Protein AF-A0A9N9TFY9-F1 (afdb_monomer)

Secondary structure (DSSP, 8-state):
-HHHIIIIIS-TT--EEEEE-SSTT----HHHHHHHHHHHHHHH-S---STHHHHHHHHHHS----TTSS----HHHHHHHHBPPGGGSSS-GGG-SEEEEEEEEETTEEEEEEEEESSTT---PPPB--B-S--TTTS---HHHHHHHHHHHHHHHHHH-SSS-PPPHHHHHHHHHHHHHHHHHHHHHHHHHHT--S-PPPPP----HHHHHHHHHS-GGGTT----TTSTT-------------------------------------------GGG--GGGG-PPPPHHHHHHHHHHHHTT--------------PPPP------------GGGSHHHHHHHHHHHHHHHHHHHHHHHHHHHHHHHHHHH--

pLDDT: mean 71.93, std 19.4, range [27.5, 96.44]

Mean predicted aligned error: 22.95 Å

Organism: Diabrotica balteata (NCBI:txid107213)

Structure (mmCIF, N/CA/C/O backbone):
data_AF-A0A9N9TFY9-F1
#
_entry.id   AF-A0A9N9TFY9-F1
#
loop_
_atom_site.group_PDB
_atom_site.id
_atom_site.type_symbol
_atom_site.label_atom_id
_atom_site.label_alt_id
_atom_site.label_comp_id
_atom_site.label_asym_id
_atom_site.label_entity_id
_atom_site.label_seq_id
_atom_site.pdbx_PDB_ins_code
_atom_site.Cartn_x
_atom_site.Cartn_y
_atom_site.Cartn_z
_atom_site.occupancy
_atom_site.B_iso_or_equiv
_atom_site.auth_seq_id
_atom_site.auth_comp_id
_atom_site.auth_asym_id
_atom_site.auth_atom_id
_atom_site.pdbx_PDB_model_num
ATOM 1 N N . MET A 1 1 ? 3.519 -3.077 -11.231 1.00 63.59 1 MET A N 1
ATOM 2 C CA . MET A 1 1 ? 4.219 -4.055 -12.085 1.00 63.59 1 MET A CA 1
ATOM 3 C C . MET A 1 1 ? 5.205 -4.893 -11.274 1.00 63.59 1 MET A C 1
ATOM 5 O O . MET A 1 1 ? 4.757 -5.884 -10.735 1.00 63.59 1 MET A O 1
ATOM 9 N N . CYS A 1 2 ? 6.475 -4.522 -11.047 1.00 75.06 2 CYS A N 1
ATOM 10 C CA . CYS A 1 2 ? 7.381 -5.407 -10.274 1.00 75.06 2 CYS A CA 1
ATOM 11 C C . CYS A 1 2 ? 6.919 -5.656 -8.828 1.00 75.06 2 CYS A C 1
ATOM 13 O O . CYS A 1 2 ? 7.107 -6.740 -8.293 1.00 75.06 2 CYS A O 1
ATOM 15 N N . GLN A 1 3 ? 6.302 -4.649 -8.205 1.00 73.81 3 GLN A N 1
ATOM 16 C CA . GLN A 1 3 ? 5.752 -4.753 -6.852 1.00 73.81 3 GLN A CA 1
ATOM 17 C C . GLN A 1 3 ? 4.511 -5.642 -6.772 1.00 73.81 3 GLN A C 1
ATOM 19 O O . GLN A 1 3 ? 4.294 -6.191 -5.713 1.00 73.81 3 GLN A O 1
ATOM 24 N N . THR A 1 4 ? 3.700 -5.714 -7.831 1.00 73.25 4 THR A N 1
ATOM 25 C CA . THR A 1 4 ? 2.455 -6.506 -7.882 1.00 73.25 4 THR A CA 1
ATOM 26 C C . THR A 1 4 ? 2.725 -7.939 -8.330 1.00 73.25 4 THR A C 1
ATOM 28 O O . THR A 1 4 ? 2.064 -8.858 -7.881 1.00 73.25 4 THR A O 1
ATOM 31 N N . TRP A 1 5 ? 3.735 -8.123 -9.184 1.00 82.12 5 TRP A N 1
ATOM 32 C CA . TRP A 1 5 ? 4.227 -9.439 -9.576 1.00 82.12 5 TRP A CA 1
ATOM 33 C C . TRP A 1 5 ? 4.959 -10.140 -8.420 1.00 82.12 5 TRP A C 1
ATOM 35 O O . TRP A 1 5 ? 4.656 -11.278 -8.088 1.00 82.12 5 TRP A O 1
ATOM 45 N N . LEU A 1 6 ? 5.878 -9.451 -7.723 1.00 82.38 6 LEU A N 1
ATOM 46 C CA . LEU A 1 6 ? 6.195 -9.819 -6.333 1.00 82.38 6 LEU A CA 1
ATOM 47 C C . LEU A 1 6 ? 4.890 -9.695 -5.524 1.00 82.38 6 LEU A C 1
ATOM 49 O O . LEU A 1 6 ? 4.058 -8.948 -5.940 1.00 82.38 6 LEU A O 1
ATOM 53 N N . ALA A 1 7 ? 4.640 -10.298 -4.380 1.00 76.19 7 ALA A N 1
ATOM 54 C CA . ALA A 1 7 ? 3.268 -10.447 -3.841 1.00 76.19 7 ALA A CA 1
ATOM 55 C C . ALA A 1 7 ? 2.381 -11.443 -4.594 1.00 76.19 7 ALA A C 1
ATOM 57 O O . ALA A 1 7 ? 2.204 -12.510 -4.014 1.00 76.19 7 ALA A O 1
ATOM 58 N N . ASP A 1 8 ? 1.853 -11.153 -5.788 1.00 77.25 8 ASP A N 1
ATOM 59 C CA . ASP A 1 8 ? 0.749 -11.968 -6.332 1.00 77.25 8 ASP A CA 1
ATOM 60 C C . ASP A 1 8 ? 1.240 -13.189 -7.133 1.00 77.25 8 ASP A C 1
ATOM 62 O O . ASP A 1 8 ? 0.848 -14.316 -6.838 1.00 77.25 8 ASP A O 1
ATOM 66 N N . ASP A 1 9 ? 2.153 -12.991 -8.087 1.00 79.88 9 ASP A N 1
ATOM 67 C CA . ASP A 1 9 ? 2.518 -14.030 -9.068 1.00 79.88 9 ASP A CA 1
ATOM 68 C C . ASP A 1 9 ? 3.846 -14.737 -8.761 1.00 79.88 9 ASP A C 1
ATOM 70 O O . ASP A 1 9 ? 4.086 -15.874 -9.169 1.00 79.88 9 ASP A O 1
ATOM 74 N N . ALA A 1 10 ? 4.774 -14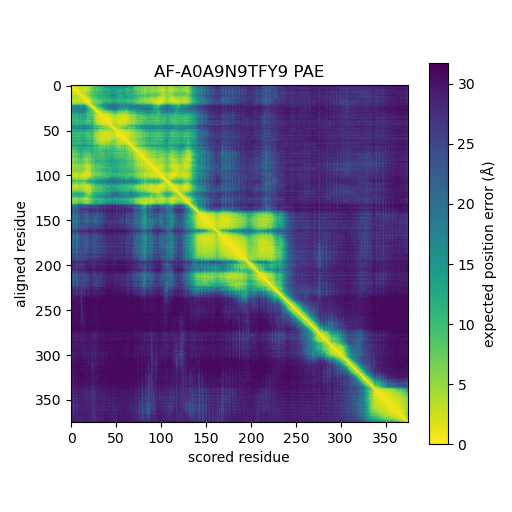.050 -8.094 1.00 84.56 10 ALA A N 1
ATOM 75 C CA . ALA A 1 10 ? 6.131 -14.550 -7.949 1.00 84.56 10 ALA A CA 1
ATOM 76 C C . ALA A 1 10 ? 6.225 -15.612 -6.844 1.00 84.56 10 ALA A C 1
ATOM 78 O O . ALA A 1 10 ? 5.669 -15.409 -5.753 1.00 84.56 10 ALA A O 1
ATOM 79 N N . PRO A 1 11 ? 7.006 -16.685 -7.079 1.00 86.06 11 PRO A N 1
ATOM 80 C CA . PRO A 1 11 ? 7.116 -17.811 -6.165 1.00 86.06 11 PRO A CA 1
ATOM 81 C C . PRO A 1 11 ? 7.659 -17.394 -4.792 1.00 86.06 11 PRO A C 1
ATOM 83 O O . PRO A 1 11 ? 8.387 -16.409 -4.646 1.00 86.06 11 PRO A O 1
ATOM 86 N N . ILE A 1 12 ? 7.281 -18.161 -3.764 1.00 81.88 12 ILE A N 1
ATOM 87 C CA . ILE A 1 12 ? 7.471 -17.828 -2.337 1.00 81.88 12 ILE A CA 1
ATOM 88 C C . ILE A 1 12 ? 8.954 -17.656 -1.962 1.00 81.88 12 ILE A C 1
ATOM 90 O O . ILE A 1 12 ? 9.285 -16.941 -1.018 1.00 81.88 12 ILE A O 1
ATOM 94 N N . ASN A 1 13 ? 9.859 -18.288 -2.706 1.00 87.88 13 ASN A N 1
ATOM 95 C CA . ASN A 1 13 ? 11.304 -18.177 -2.524 1.00 87.88 13 ASN A CA 1
ATOM 96 C C . ASN A 1 13 ? 11.879 -16.824 -2.991 1.00 87.88 13 ASN A C 1
ATOM 98 O O . ASN A 1 13 ? 12.964 -16.440 -2.549 1.00 87.88 13 ASN A O 1
ATOM 102 N N . ILE A 1 14 ? 11.176 -16.075 -3.847 1.00 87.94 14 ILE A N 1
ATOM 103 C CA . ILE A 1 14 ? 11.639 -14.774 -4.336 1.00 87.94 14 ILE A CA 1
ATOM 104 C C . ILE A 1 14 ? 11.197 -13.677 -3.369 1.00 87.94 14 ILE A C 1
ATOM 106 O O . ILE A 1 14 ? 10.064 -13.189 -3.391 1.00 87.94 14 ILE A O 1
ATOM 110 N N . ASN A 1 15 ? 12.152 -13.236 -2.549 1.00 89.06 15 ASN A N 1
ATOM 111 C CA . ASN A 1 15 ? 11.927 -12.196 -1.545 1.00 89.06 15 ASN A CA 1
ATOM 112 C C . ASN A 1 15 ? 12.448 -10.815 -1.951 1.00 89.06 15 ASN A C 1
ATOM 114 O O . ASN A 1 15 ? 12.210 -9.837 -1.244 1.00 89.06 15 ASN A O 1
ATOM 118 N N . LYS A 1 16 ? 13.183 -10.707 -3.062 1.00 90.06 16 LYS A N 1
ATOM 119 C CA . LYS A 1 16 ? 13.889 -9.478 -3.427 1.00 90.06 16 LYS A CA 1
ATOM 120 C C . LYS A 1 16 ? 13.979 -9.306 -4.936 1.00 90.06 16 LYS A C 1
ATOM 122 O O . LYS A 1 16 ? 14.424 -10.208 -5.634 1.00 90.06 16 LYS A O 1
ATOM 127 N N . ILE A 1 17 ? 13.633 -8.114 -5.410 1.00 89.88 17 ILE A N 1
ATOM 128 C CA . ILE A 1 17 ? 13.885 -7.656 -6.780 1.00 89.88 17 ILE A CA 1
ATOM 129 C C . ILE A 1 17 ? 14.803 -6.442 -6.697 1.00 89.88 17 ILE A C 1
ATOM 131 O O . ILE A 1 17 ? 14.554 -5.525 -5.914 1.00 89.88 17 ILE A O 1
ATOM 135 N N . GLN A 1 18 ? 15.860 -6.425 -7.504 1.00 88.94 18 GLN A N 1
ATOM 136 C CA . GLN A 1 18 ? 16.757 -5.280 -7.621 1.00 88.94 18 GLN A CA 1
ATOM 137 C C . GLN A 1 18 ? 16.683 -4.701 -9.026 1.00 88.94 18 GLN A C 1
ATOM 139 O O . GLN A 1 18 ? 16.944 -5.387 -10.008 1.00 88.94 18 GLN A O 1
ATOM 144 N N . LEU A 1 19 ? 16.347 -3.419 -9.097 1.00 86.88 19 LEU A N 1
ATOM 145 C CA . LEU A 1 19 ? 16.391 -2.619 -10.308 1.00 86.88 19 LEU A CA 1
ATOM 146 C C . LEU A 1 19 ? 17.644 -1.752 -10.234 1.00 86.88 19 LEU A C 1
ATOM 148 O O . LEU A 1 19 ? 17.794 -0.936 -9.322 1.00 86.88 19 LEU A O 1
ATOM 152 N N . VAL A 1 20 ? 18.561 -1.970 -11.170 1.00 84.00 20 VAL A N 1
ATOM 153 C CA . VAL A 1 20 ? 19.837 -1.258 -11.254 1.00 84.00 20 VAL A CA 1
ATOM 154 C C . VAL A 1 20 ? 19.835 -0.426 -12.528 1.00 84.00 20 VAL A C 1
ATOM 156 O O . VAL A 1 20 ? 19.731 -0.971 -13.623 1.00 84.00 20 VAL A O 1
ATOM 159 N N . TYR A 1 21 ? 19.962 0.890 -12.386 1.00 77.69 21 TYR A N 1
ATOM 160 C CA . TYR A 1 21 ? 19.956 1.832 -13.503 1.00 77.69 21 TYR A CA 1
ATOM 161 C C . TYR A 1 21 ? 21.380 2.300 -13.782 1.00 77.69 21 TYR A C 1
ATOM 163 O O . TYR A 1 21 ? 21.767 3.323 -13.241 1.00 77.69 21 TYR A O 1
ATOM 171 N N . GLN A 1 22 ? 22.146 1.555 -14.595 1.00 66.25 22 GLN A N 1
ATOM 172 C CA . GLN A 1 22 ? 23.584 1.793 -14.853 1.00 66.25 22 GLN A CA 1
ATOM 173 C C . GLN A 1 22 ? 23.923 3.203 -15.379 1.00 66.25 22 GLN A C 1
ATOM 175 O O . GLN A 1 22 ? 25.027 3.700 -15.153 1.00 66.25 22 GLN A O 1
ATOM 180 N N . VAL A 1 23 ? 22.972 3.858 -16.046 1.00 64.94 23 VAL A N 1
ATOM 181 C CA . VAL A 1 23 ? 23.075 5.250 -16.490 1.00 64.94 23 VAL A CA 1
ATOM 182 C C . VAL A 1 23 ? 21.770 5.950 -16.129 1.00 64.94 23 VAL A C 1
ATOM 184 O O . VAL A 1 23 ? 20.694 5.572 -16.598 1.00 64.94 23 VAL A O 1
ATOM 187 N N . THR A 1 24 ? 21.841 6.976 -15.281 1.00 54.53 24 THR A N 1
ATOM 188 C CA . THR A 1 24 ? 20.677 7.808 -14.968 1.00 54.53 24 THR A CA 1
ATOM 189 C C . THR A 1 24 ? 20.182 8.471 -16.256 1.00 54.53 24 THR A C 1
ATOM 191 O O . THR A 1 24 ? 20.959 9.086 -16.978 1.00 54.53 24 THR A O 1
ATOM 194 N N . ARG A 1 25 ? 18.873 8.354 -16.535 1.00 52.66 25 ARG A N 1
ATOM 195 C CA . ARG A 1 25 ? 18.151 8.831 -17.744 1.00 52.66 25 ARG A CA 1
ATOM 196 C C . ARG A 1 25 ? 18.116 7.911 -18.971 1.00 52.66 25 ARG A C 1
ATOM 198 O O . ARG A 1 25 ? 17.407 8.251 -19.911 1.00 52.66 25 ARG A O 1
ATOM 205 N N . HIS A 1 26 ? 18.744 6.738 -18.943 1.00 55.72 26 HIS A N 1
ATOM 206 C CA . HIS A 1 26 ? 18.472 5.688 -19.930 1.00 55.72 26 HIS A CA 1
ATOM 207 C C . HIS A 1 26 ? 17.779 4.510 -19.244 1.00 55.72 26 HIS A C 1
ATOM 209 O O . HIS A 1 26 ? 18.388 3.760 -18.482 1.00 55.72 26 HIS A O 1
ATOM 215 N N . SER A 1 27 ? 16.476 4.354 -19.481 1.00 55.75 27 SER A N 1
ATOM 216 C CA . SER A 1 27 ? 15.773 3.130 -19.110 1.00 55.75 27 SER A CA 1
ATOM 217 C C . SER A 1 27 ? 16.260 2.017 -20.032 1.00 55.75 27 SER A C 1
ATOM 219 O O . SER A 1 27 ? 15.834 1.940 -21.173 1.00 55.75 27 SER A O 1
ATOM 221 N N . PHE A 1 28 ? 17.185 1.180 -19.568 1.00 59.16 28 PHE A N 1
ATOM 222 C CA . PHE A 1 28 ? 17.523 -0.059 -20.262 1.00 59.16 28 PHE A CA 1
ATOM 223 C C . PHE A 1 28 ? 16.532 -1.132 -19.803 1.00 59.16 28 PHE A C 1
ATOM 225 O O . PHE A 1 28 ? 16.834 -1.933 -18.917 1.00 59.16 28 PHE A O 1
ATOM 232 N N . LEU A 1 29 ? 15.297 -1.085 -20.312 1.00 65.94 29 LEU A N 1
ATOM 233 C CA . LEU A 1 29 ? 14.336 -2.148 -20.041 1.00 65.94 29 LEU A CA 1
ATOM 234 C C . LEU A 1 29 ? 14.643 -3.317 -20.986 1.00 65.94 29 LEU A C 1
ATOM 236 O O . LEU A 1 29 ? 14.753 -3.106 -22.190 1.00 65.94 29 LEU A O 1
ATOM 240 N N . PRO A 1 30 ? 14.754 -4.565 -20.493 1.00 66.56 30 PRO A N 1
ATOM 241 C CA . PRO A 1 30 ? 14.964 -5.727 -21.360 1.00 66.56 30 PRO A CA 1
ATOM 242 C C . PRO A 1 30 ? 13.915 -5.857 -22.477 1.00 66.56 30 PRO A C 1
ATOM 244 O O . PRO A 1 30 ? 14.234 -6.346 -23.559 1.00 66.56 30 PRO A O 1
ATOM 247 N N . ALA A 1 31 ? 12.694 -5.363 -22.239 1.00 69.88 31 ALA A N 1
ATOM 248 C CA . ALA A 1 31 ? 11.627 -5.288 -23.234 1.00 69.88 31 ALA A CA 1
ATOM 249 C C . ALA A 1 31 ? 12.011 -4.444 -24.466 1.00 69.88 31 ALA A C 1
ATOM 251 O O . ALA A 1 31 ? 11.652 -4.806 -25.583 1.00 69.88 31 ALA A O 1
ATOM 252 N N . ASP A 1 32 ? 12.816 -3.390 -24.299 1.00 77.62 32 ASP A N 1
ATOM 253 C CA . ASP A 1 32 ? 13.248 -2.512 -25.396 1.00 77.62 32 ASP A CA 1
ATOM 254 C C . ASP A 1 32 ? 14.101 -3.268 -26.420 1.00 77.62 32 ASP A C 1
ATOM 256 O O . ASP A 1 32 ? 14.052 -2.988 -27.617 1.00 77.62 32 ASP A O 1
ATOM 260 N N . ARG A 1 33 ? 14.843 -4.293 -25.977 1.00 81.00 33 ARG A N 1
ATOM 261 C CA . ARG A 1 33 ? 15.607 -5.162 -26.881 1.00 81.00 33 ARG A CA 1
ATOM 262 C C . ARG A 1 33 ? 14.683 -6.002 -27.759 1.00 81.00 33 ARG A C 1
ATOM 264 O O . ARG A 1 33 ? 14.964 -6.159 -28.942 1.00 81.00 33 ARG A O 1
ATOM 271 N N . VAL A 1 34 ? 13.595 -6.522 -27.195 1.00 85.44 34 VAL A N 1
ATOM 272 C CA . VAL A 1 34 ? 12.599 -7.299 -27.944 1.00 85.44 34 VAL A CA 1
ATOM 273 C C . VAL A 1 34 ? 11.898 -6.406 -28.966 1.00 85.44 34 VAL A C 1
ATOM 275 O O . VAL A 1 34 ? 11.806 -6.784 -30.131 1.00 85.44 34 VAL A O 1
ATOM 278 N N . PHE A 1 35 ? 11.521 -5.183 -28.580 1.00 85.81 35 PHE A N 1
ATOM 279 C CA . PHE A 1 35 ? 10.979 -4.196 -29.517 1.00 85.81 35 PHE A CA 1
ATOM 280 C C . PHE A 1 35 ? 11.957 -3.862 -30.643 1.00 85.81 35 PHE A C 1
ATOM 282 O O . PHE A 1 35 ? 11.553 -3.845 -31.800 1.00 85.81 35 PHE A O 1
ATOM 289 N N . GLY A 1 36 ? 13.245 -3.678 -30.342 1.00 88.50 36 GLY A N 1
ATOM 290 C CA . GLY A 1 36 ? 14.259 -3.431 -31.369 1.00 88.50 36 GLY A CA 1
ATOM 291 C C . GLY A 1 36 ? 14.444 -4.604 -32.341 1.00 88.50 36 GLY A C 1
ATOM 292 O O . GLY A 1 36 ? 14.665 -4.392 -33.534 1.00 88.50 36 GLY A O 1
ATOM 293 N N . ILE A 1 37 ? 14.328 -5.849 -31.863 1.00 90.00 37 ILE A N 1
ATOM 294 C CA . ILE A 1 37 ? 14.370 -7.047 -32.720 1.00 90.00 37 ILE A CA 1
ATOM 295 C C . ILE A 1 37 ? 13.141 -7.091 -33.631 1.00 90.00 37 ILE A C 1
ATOM 297 O O . ILE A 1 37 ? 13.290 -7.260 -34.841 1.00 90.00 37 ILE A O 1
ATOM 301 N N . ILE A 1 38 ? 11.952 -6.874 -33.068 1.00 91.88 38 ILE A N 1
ATOM 302 C CA . ILE A 1 38 ? 10.691 -6.821 -33.813 1.00 91.88 38 ILE A CA 1
ATOM 303 C C . ILE A 1 38 ? 10.729 -5.700 -34.857 1.00 91.88 38 ILE A C 1
ATOM 305 O O . ILE A 1 38 ? 10.407 -5.928 -36.017 1.00 91.88 38 ILE A O 1
ATOM 309 N N . GLU A 1 39 ? 11.186 -4.502 -34.492 1.00 91.69 39 GLU A N 1
ATOM 310 C CA . GLU A 1 39 ? 11.325 -3.367 -35.408 1.00 91.69 39 GLU A CA 1
ATOM 311 C C . GLU A 1 39 ? 12.279 -3.699 -36.562 1.00 91.69 39 GLU A C 1
ATOM 313 O O . GLU A 1 39 ? 11.992 -3.405 -37.724 1.00 91.69 39 GLU A O 1
ATOM 318 N N . LYS A 1 40 ? 13.397 -4.371 -36.267 1.00 91.75 40 LYS A N 1
ATOM 319 C CA . LYS A 1 40 ? 14.338 -4.840 -37.288 1.00 91.75 40 LYS A CA 1
ATOM 320 C C . LYS A 1 40 ? 13.712 -5.902 -38.198 1.00 91.75 40 LYS A C 1
ATOM 322 O O . LYS A 1 40 ? 13.984 -5.885 -39.396 1.00 91.75 40 LYS A O 1
ATOM 327 N N . ALA A 1 41 ? 12.890 -6.802 -37.658 1.00 90.12 41 ALA A N 1
ATOM 328 C CA . ALA A 1 41 ? 12.155 -7.800 -38.433 1.00 90.12 41 ALA A CA 1
ATOM 329 C C . ALA A 1 41 ? 11.104 -7.145 -39.345 1.00 90.12 41 ALA A C 1
ATOM 331 O O . ALA A 1 41 ? 11.031 -7.474 -40.527 1.00 90.12 41 ALA A O 1
ATOM 332 N N . ILE A 1 42 ? 10.373 -6.148 -38.838 1.00 90.81 42 ILE A N 1
ATOM 333 C CA . ILE A 1 42 ? 9.401 -5.367 -39.611 1.00 90.81 42 ILE A CA 1
ATOM 334 C C . ILE A 1 42 ? 10.098 -4.598 -40.733 1.00 90.81 42 ILE A C 1
ATOM 336 O O . ILE A 1 42 ? 9.669 -4.688 -41.874 1.00 90.81 42 ILE A O 1
ATOM 340 N N . ARG A 1 43 ? 11.213 -3.907 -40.456 1.00 90.19 43 ARG A N 1
ATOM 341 C CA . ARG A 1 43 ? 11.964 -3.149 -41.477 1.00 90.19 43 ARG A CA 1
ATOM 342 C C . ARG A 1 43 ? 12.522 -4.012 -42.609 1.00 90.19 43 ARG A C 1
ATOM 344 O O . ARG A 1 43 ? 12.797 -3.487 -43.682 1.00 90.19 43 ARG A O 1
ATOM 351 N N . ARG A 1 44 ? 12.734 -5.312 -42.375 1.00 91.44 44 ARG A N 1
ATOM 352 C CA . ARG A 1 44 ? 13.162 -6.257 -43.421 1.00 91.44 44 ARG A CA 1
ATOM 353 C C . ARG A 1 44 ? 12.023 -6.635 -44.364 1.00 91.44 44 ARG A C 1
ATOM 355 O O . ARG A 1 44 ? 12.300 -6.991 -45.505 1.00 91.44 44 ARG A O 1
ATOM 362 N N . LYS A 1 45 ? 10.768 -6.568 -43.911 1.00 86.62 45 LYS A N 1
ATOM 363 C CA . LYS A 1 45 ? 9.603 -6.765 -44.774 1.00 86.62 45 LYS A CA 1
ATOM 364 C C . LYS A 1 45 ? 9.334 -5.466 -45.535 1.00 86.62 45 LYS A C 1
ATOM 366 O O . LYS A 1 45 ? 9.123 -4.418 -44.936 1.00 86.62 45 LYS A O 1
ATOM 371 N N . THR A 1 46 ? 9.367 -5.528 -46.862 1.00 84.50 46 THR A N 1
ATOM 372 C CA . THR A 1 46 ? 9.184 -4.349 -47.728 1.00 84.50 46 THR A CA 1
ATOM 373 C C . THR A 1 46 ? 7.729 -3.894 -47.797 1.00 84.50 46 THR A C 1
ATOM 375 O O . THR A 1 46 ? 7.463 -2.709 -47.967 1.00 84.50 46 THR A O 1
ATOM 378 N N . THR A 1 47 ? 6.787 -4.824 -47.654 1.00 87.69 47 THR A N 1
ATOM 379 C CA . THR A 1 47 ? 5.344 -4.566 -47.643 1.00 87.69 47 THR A CA 1
ATOM 380 C C . THR A 1 47 ? 4.669 -5.516 -46.665 1.00 87.69 47 THR A C 1
ATOM 382 O O . THR A 1 47 ? 5.044 -6.682 -46.574 1.00 87.69 47 THR A O 1
ATOM 385 N N . ILE A 1 48 ? 3.697 -4.991 -45.921 1.00 84.19 48 ILE A N 1
ATOM 386 C CA . ILE A 1 48 ? 2.797 -5.762 -45.062 1.00 84.19 48 ILE A CA 1
ATOM 387 C C . ILE A 1 48 ? 1.392 -5.482 -45.580 1.00 84.19 48 ILE A C 1
ATOM 389 O O . ILE A 1 48 ? 0.967 -4.326 -45.595 1.00 84.19 48 ILE A O 1
ATOM 393 N N . ILE A 1 49 ? 0.709 -6.517 -46.070 1.00 80.44 49 ILE A N 1
ATOM 394 C CA . ILE A 1 49 ? -0.584 -6.373 -46.753 1.00 80.44 49 ILE A CA 1
ATOM 395 C C . ILE A 1 49 ? -1.721 -6.625 -45.762 1.00 80.44 49 ILE A C 1
ATOM 397 O O . ILE A 1 49 ? -2.745 -5.944 -45.810 1.00 80.44 49 ILE A O 1
ATOM 401 N N . GLN A 1 50 ? -1.537 -7.576 -44.841 1.00 89.25 50 GLN A N 1
ATOM 402 C CA . GLN A 1 50 ? -2.560 -7.952 -43.869 1.00 89.25 50 GLN A CA 1
ATOM 403 C C . GLN A 1 50 ? -2.140 -7.654 -42.422 1.00 89.25 50 GLN A C 1
ATOM 405 O O . GLN A 1 50 ? -1.008 -7.945 -42.035 1.00 89.25 50 GLN A O 1
ATOM 410 N N . PRO A 1 51 ? -3.066 -7.179 -41.560 1.00 87.00 51 PRO A N 1
ATOM 411 C CA . PRO A 1 51 ? -2.798 -6.992 -40.132 1.00 87.00 51 PRO A CA 1
ATOM 412 C C . PRO A 1 51 ? -2.345 -8.271 -39.415 1.00 87.00 51 PRO A C 1
ATOM 414 O O . PRO A 1 51 ? -1.636 -8.199 -38.414 1.00 87.00 51 PRO A O 1
ATOM 417 N N . GLN A 1 52 ? -2.733 -9.441 -39.934 1.00 88.94 52 GLN A N 1
ATOM 418 C CA . GLN A 1 52 ? -2.367 -10.736 -39.367 1.00 88.94 52 GLN A CA 1
ATOM 419 C C . GLN A 1 52 ? -0.855 -10.985 -39.405 1.00 88.94 52 GLN A C 1
ATOM 421 O O . GLN A 1 52 ? -0.303 -11.510 -38.442 1.00 88.94 52 GLN A O 1
ATOM 426 N N . GLU A 1 53 ? -0.168 -10.477 -40.428 1.00 89.38 53 GLU A N 1
ATOM 427 C CA . GLU A 1 53 ? 1.283 -10.612 -40.552 1.00 89.38 53 GLU A CA 1
ATOM 428 C C . GLU A 1 53 ? 2.036 -9.933 -39.399 1.00 89.38 53 GLU A C 1
ATOM 430 O O . GLU A 1 53 ? 3.131 -10.370 -39.051 1.00 89.38 53 GLU A O 1
ATOM 435 N N . TYR A 1 54 ? 1.472 -8.883 -38.787 1.00 89.81 54 TYR A N 1
ATOM 436 C CA . TYR A 1 54 ? 2.053 -8.277 -37.587 1.00 89.81 54 TYR A CA 1
ATOM 437 C C . TYR A 1 54 ? 1.951 -9.211 -36.387 1.00 89.81 54 TYR A C 1
ATOM 439 O O . TYR A 1 54 ? 2.926 -9.362 -35.656 1.00 89.81 54 TYR A O 1
ATOM 447 N N . PHE A 1 55 ? 0.798 -9.857 -36.193 1.00 89.81 55 PHE A N 1
ATOM 448 C CA . PHE A 1 55 ? 0.628 -10.822 -35.109 1.00 89.81 55 PHE A CA 1
ATOM 449 C C . PHE A 1 55 ? 1.569 -12.011 -35.271 1.00 89.81 55 PHE A C 1
ATOM 451 O O . PHE A 1 55 ? 2.152 -12.442 -34.281 1.00 89.81 55 PHE A O 1
ATOM 458 N N . ASP A 1 56 ? 1.773 -12.478 -36.501 1.00 89.88 56 ASP A N 1
ATOM 459 C CA . ASP A 1 56 ? 2.679 -13.588 -36.783 1.00 89.88 56 ASP A CA 1
ATOM 460 C C . ASP A 1 56 ? 4.131 -13.201 -36.445 1.00 89.88 56 ASP A C 1
ATOM 462 O O . ASP A 1 56 ? 4.804 -13.926 -35.713 1.00 89.88 56 ASP A O 1
ATOM 466 N N . ILE A 1 57 ? 4.582 -12.005 -36.853 1.00 89.75 57 ILE A N 1
ATOM 467 C CA . ILE A 1 57 ? 5.907 -11.472 -36.472 1.00 89.75 57 ILE A CA 1
ATOM 468 C C . ILE A 1 57 ? 6.025 -11.331 -34.951 1.00 89.75 57 ILE A C 1
ATOM 470 O O . ILE A 1 57 ? 7.041 -11.698 -34.371 1.00 89.75 57 ILE A O 1
ATOM 474 N N . PHE A 1 58 ? 5.009 -10.790 -34.276 1.00 91.25 58 PHE A N 1
ATOM 475 C CA . PHE A 1 58 ? 5.054 -10.616 -32.823 1.00 91.25 58 PHE A CA 1
ATOM 476 C C . PHE A 1 58 ? 5.074 -11.956 -32.083 1.00 91.25 58 PHE A C 1
ATOM 478 O O . PHE A 1 58 ? 5.766 -12.065 -31.070 1.00 91.25 58 PHE A O 1
ATOM 485 N N . SER A 1 59 ? 4.366 -12.965 -32.598 1.00 91.19 59 SER A N 1
ATOM 486 C CA . SER A 1 59 ? 4.301 -14.310 -32.017 1.00 91.19 59 SER A CA 1
ATOM 487 C C . SER A 1 59 ? 5.632 -15.063 -32.080 1.00 91.19 59 SER A C 1
ATOM 489 O O . SER A 1 59 ? 5.911 -15.883 -31.211 1.00 91.19 59 SER A O 1
ATOM 491 N N . GLU A 1 60 ? 6.488 -14.736 -33.054 1.00 90.88 60 GLU A N 1
ATOM 492 C CA . GLU A 1 60 ? 7.829 -15.318 -33.193 1.00 90.88 60 GLU A CA 1
ATOM 493 C C . GLU A 1 60 ? 8.750 -14.934 -32.022 1.00 90.88 60 GLU A C 1
ATOM 495 O O . GLU A 1 60 ? 9.578 -15.730 -31.583 1.00 90.88 60 GLU A O 1
ATOM 500 N N . TYR A 1 61 ? 8.591 -13.718 -31.489 1.00 88.75 61 TYR A N 1
ATOM 501 C CA . TYR A 1 61 ? 9.473 -13.168 -30.453 1.00 88.75 61 TYR A CA 1
ATOM 502 C C . TYR A 1 61 ? 8.807 -13.049 -29.076 1.00 88.75 61 TYR A C 1
ATOM 504 O O . TYR A 1 61 ? 9.509 -12.910 -28.073 1.00 88.75 61 TYR A O 1
ATOM 512 N N . THR A 1 62 ? 7.472 -13.061 -29.003 1.00 87.94 62 THR A N 1
ATOM 513 C CA . THR A 1 62 ? 6.713 -12.805 -27.770 1.00 87.94 62 THR A CA 1
ATOM 514 C C . THR A 1 62 ? 5.400 -13.573 -27.709 1.00 87.94 62 THR A C 1
ATOM 516 O O . THR A 1 62 ? 4.804 -13.914 -28.725 1.00 87.94 62 THR A O 1
ATOM 519 N N . THR A 1 63 ? 4.885 -13.776 -26.498 1.00 88.44 63 THR A N 1
ATOM 520 C CA . THR A 1 63 ? 3.489 -14.177 -26.299 1.00 88.44 63 THR A CA 1
ATOM 521 C C . THR A 1 63 ? 2.553 -13.022 -26.664 1.00 88.44 63 THR A C 1
ATOM 523 O O . THR A 1 63 ? 2.590 -11.963 -26.035 1.00 88.44 63 THR A O 1
ATOM 526 N N . VAL A 1 64 ? 1.698 -13.235 -27.664 1.00 86.62 64 VAL A N 1
ATOM 527 C CA . VAL A 1 64 ? 0.712 -12.253 -28.135 1.00 86.62 64 VAL A CA 1
ATOM 528 C C . VAL A 1 64 ? -0.651 -12.574 -27.532 1.00 86.62 64 VAL A C 1
ATOM 530 O O . VAL A 1 64 ? -1.131 -13.694 -27.661 1.00 86.62 64 VAL A O 1
ATOM 533 N N . ILE A 1 65 ? -1.285 -11.580 -26.910 1.00 85.88 65 ILE A N 1
ATOM 534 C CA . ILE A 1 65 ? -2.649 -11.670 -26.368 1.00 85.88 65 ILE A CA 1
ATOM 535 C C . ILE A 1 65 ? -3.517 -10.676 -27.139 1.00 85.88 65 ILE A C 1
ATOM 537 O O . ILE A 1 65 ? -3.133 -9.510 -27.283 1.00 85.88 65 ILE A O 1
ATOM 541 N N . LYS A 1 66 ? -4.666 -11.118 -27.663 1.00 84.75 66 LYS A N 1
ATOM 542 C CA . LYS A 1 66 ? -5.527 -10.278 -28.507 1.00 84.75 66 LYS A CA 1
ATOM 543 C C . LYS A 1 66 ? -6.620 -9.618 -27.671 1.00 84.75 66 LYS A C 1
ATOM 545 O O . LYS A 1 66 ? -7.181 -10.205 -26.755 1.00 84.75 66 LYS A O 1
ATOM 550 N N . TYR A 1 67 ? -6.963 -8.376 -27.994 1.00 81.88 67 TYR A N 1
ATOM 551 C CA . TYR A 1 67 ? -8.191 -7.775 -27.473 1.00 81.88 67 TYR A CA 1
ATOM 552 C C . TYR A 1 67 ? -9.397 -8.435 -28.177 1.00 81.88 67 TYR A C 1
ATOM 554 O O . TYR A 1 67 ? -9.329 -8.588 -29.399 1.00 81.88 67 TYR A O 1
ATOM 562 N N . PRO A 1 68 ? -10.480 -8.832 -27.474 1.00 83.69 68 PRO A N 1
ATOM 563 C CA . PRO A 1 68 ? -10.883 -8.439 -26.118 1.00 83.69 68 PRO A CA 1
ATOM 564 C C . PRO A 1 68 ? -10.572 -9.447 -24.996 1.00 83.69 68 PRO A C 1
ATOM 566 O O . PRO A 1 68 ? -11.175 -9.359 -23.930 1.00 83.69 68 PRO A O 1
ATOM 569 N N . GLU A 1 69 ? -9.648 -10.392 -25.190 1.00 85.44 69 GLU A N 1
ATOM 570 C CA . GLU A 1 69 ? -9.378 -11.480 -24.227 1.00 85.44 69 GLU A CA 1
ATOM 571 C C . GLU A 1 69 ? -8.908 -10.975 -22.853 1.00 85.44 69 GLU A C 1
ATOM 573 O O . GLU A 1 69 ? -9.033 -11.674 -21.849 1.00 85.44 69 GLU A O 1
ATOM 578 N N . PHE A 1 70 ? -8.395 -9.743 -22.789 1.00 80.38 70 PHE A N 1
ATOM 579 C CA . PHE A 1 70 ? -7.955 -9.104 -21.558 1.00 80.38 70 PHE A CA 1
ATOM 580 C C . PHE A 1 70 ? -8.656 -7.768 -21.317 1.00 80.38 70 PHE A C 1
ATOM 582 O O . PHE A 1 70 ? -8.970 -6.994 -22.226 1.00 80.38 70 PHE A O 1
ATOM 589 N N . LYS A 1 71 ? -8.859 -7.467 -20.034 1.00 80.81 71 LYS A N 1
ATOM 590 C CA . LYS A 1 71 ? -9.447 -6.209 -19.588 1.00 80.81 71 LYS A CA 1
ATOM 591 C C . LYS A 1 71 ? -8.414 -5.086 -19.680 1.00 80.81 71 LYS A C 1
ATOM 593 O O . LYS A 1 71 ? -7.414 -5.096 -18.966 1.00 80.81 71 LYS A O 1
ATOM 598 N N . VAL A 1 72 ? -8.679 -4.089 -20.522 1.00 81.44 72 VAL A N 1
ATOM 599 C CA . VAL A 1 72 ? -7.876 -2.860 -20.576 1.00 81.44 72 VAL A CA 1
ATOM 600 C C . VAL A 1 72 ? -8.220 -1.999 -19.358 1.00 81.44 72 VAL A C 1
ATOM 602 O O . VAL A 1 72 ? -9.349 -1.531 -19.223 1.00 81.44 72 VAL A O 1
ATOM 605 N N . MET A 1 73 ? -7.254 -1.809 -18.459 1.00 79.00 73 MET A N 1
ATOM 606 C CA . MET A 1 73 ? -7.380 -0.950 -17.275 1.00 79.00 73 MET A CA 1
ATOM 607 C C . MET A 1 73 ? -6.516 0.307 -17.445 1.00 79.00 73 MET A C 1
ATOM 609 O O . MET A 1 73 ? -5.418 0.245 -18.003 1.00 79.00 73 MET A O 1
ATOM 613 N N . ASP A 1 74 ? -6.976 1.456 -16.936 1.00 84.06 74 ASP A N 1
ATOM 614 C CA . ASP A 1 74 ? -6.145 2.663 -16.884 1.00 84.06 74 ASP A CA 1
ATOM 615 C C . ASP A 1 74 ? -5.195 2.602 -15.683 1.00 84.06 74 ASP A C 1
ATOM 617 O O . ASP A 1 74 ? -5.542 2.961 -14.552 1.00 84.06 74 ASP A O 1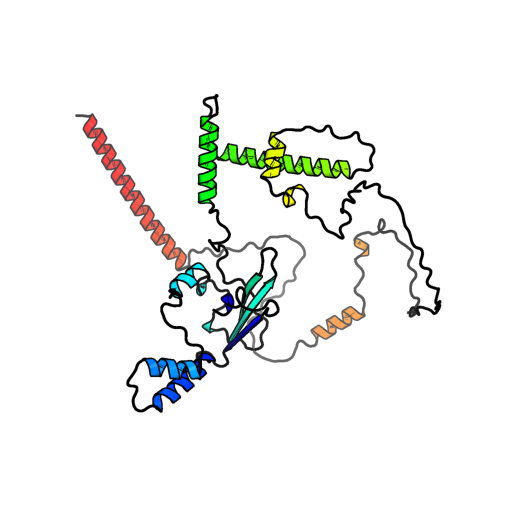
ATOM 621 N N . TRP A 1 75 ? -3.951 2.212 -15.955 1.00 78.19 75 TRP A N 1
ATOM 622 C CA . TRP A 1 75 ? -2.884 2.122 -14.960 1.00 78.19 75 TRP A CA 1
ATOM 623 C C . TRP A 1 75 ? -2.660 3.425 -14.172 1.00 78.19 75 TRP A C 1
ATOM 625 O O . TRP A 1 75 ? -2.159 3.382 -13.043 1.00 78.19 75 TRP A O 1
ATOM 635 N N . LYS A 1 76 ? -2.993 4.605 -14.728 1.00 80.62 76 LYS A N 1
ATOM 636 C CA . LYS A 1 76 ? -2.852 5.879 -14.005 1.00 80.62 76 LYS A CA 1
ATOM 637 C C . LYS A 1 76 ? -3.864 5.995 -12.877 1.00 80.62 76 LYS A C 1
ATOM 639 O O . LYS A 1 76 ? -3.516 6.560 -11.844 1.00 80.62 76 LYS A O 1
ATOM 644 N N . THR A 1 77 ? -5.073 5.481 -13.065 1.00 82.62 77 THR A N 1
ATOM 645 C CA . THR A 1 77 ? -6.120 5.508 -12.038 1.00 82.62 77 THR A CA 1
ATOM 646 C C . THR A 1 77 ? -5.858 4.454 -10.968 1.00 82.62 77 THR A C 1
ATOM 648 O O . THR A 1 77 ? -5.809 4.781 -9.783 1.00 82.62 77 THR A O 1
ATOM 651 N N . GLU A 1 78 ? -5.538 3.224 -11.373 1.00 78.94 78 GLU A N 1
ATOM 652 C CA . GLU A 1 78 ? -5.271 2.122 -10.445 1.00 78.94 78 GLU A CA 1
ATOM 653 C C . GLU A 1 78 ? -4.064 2.385 -9.542 1.00 78.94 78 GLU A C 1
ATOM 655 O O . GLU A 1 78 ? -4.111 2.151 -8.331 1.00 78.94 78 GLU A O 1
ATOM 660 N N . LYS A 1 79 ? -2.970 2.933 -10.095 1.00 79.94 79 LYS A N 1
ATOM 661 C CA . LYS A 1 79 ? -1.780 3.225 -9.282 1.00 79.94 79 LYS A CA 1
ATOM 662 C C . LYS A 1 79 ? -2.080 4.243 -8.185 1.00 79.94 79 LYS A C 1
ATOM 664 O O . LYS A 1 79 ? -1.442 4.193 -7.140 1.00 79.94 79 LYS A O 1
ATOM 669 N N . ILE A 1 80 ? -3.002 5.181 -8.426 1.00 80.62 80 ILE A N 1
ATOM 670 C CA . ILE A 1 80 ? -3.371 6.201 -7.441 1.00 80.62 80 ILE A CA 1
ATOM 671 C C . ILE A 1 80 ? -4.133 5.547 -6.292 1.00 80.62 80 ILE A C 1
ATOM 673 O O . ILE A 1 80 ? -3.984 5.983 -5.153 1.00 80.62 80 ILE A O 1
ATOM 677 N N . GLU A 1 81 ? -4.915 4.500 -6.544 1.00 76.81 81 GLU A N 1
ATOM 678 C CA . GLU A 1 81 ? -5.607 3.756 -5.492 1.00 76.81 81 GLU A CA 1
ATOM 679 C C . GLU A 1 81 ? -4.618 2.987 -4.601 1.00 76.81 81 GLU A C 1
ATOM 681 O O . GLU A 1 81 ? -4.725 3.035 -3.376 1.00 76.81 81 GLU A O 1
ATOM 686 N N . ILE A 1 82 ? -3.612 2.349 -5.204 1.00 79.19 82 ILE A N 1
ATOM 687 C CA . ILE A 1 82 ? -2.723 1.401 -4.515 1.00 79.19 82 ILE A CA 1
ATOM 688 C C . ILE A 1 82 ? -1.485 2.085 -3.905 1.00 79.19 82 ILE A C 1
ATOM 690 O O . ILE A 1 82 ? -1.097 1.805 -2.764 1.00 79.19 82 ILE A O 1
ATOM 694 N N . LEU A 1 83 ? -0.832 2.979 -4.652 1.00 81.00 83 LEU A N 1
ATOM 695 C CA . LEU A 1 83 ? 0.469 3.555 -4.303 1.00 81.00 83 LEU A CA 1
ATOM 696 C C . LEU A 1 83 ? 0.343 4.959 -3.713 1.00 81.00 83 LEU A C 1
ATOM 698 O O . LEU A 1 83 ? -0.511 5.767 -4.082 1.00 81.00 83 LEU A O 1
ATOM 702 N N . LYS A 1 84 ? 1.262 5.288 -2.804 1.00 85.69 84 LYS A N 1
ATOM 703 C CA . LYS A 1 84 ? 1.485 6.669 -2.371 1.00 85.69 84 LYS A CA 1
ATOM 704 C C . LYS A 1 84 ? 2.024 7.494 -3.541 1.00 85.69 84 LYS A C 1
ATOM 706 O O . LYS A 1 84 ? 2.817 7.002 -4.347 1.00 85.69 84 LYS A O 1
ATOM 711 N N . GLY A 1 85 ? 1.640 8.769 -3.604 1.00 84.44 85 GLY A N 1
ATOM 712 C CA . GLY A 1 85 ? 2.193 9.704 -4.587 1.00 84.44 85 GLY A CA 1
ATOM 713 C C . GLY A 1 85 ? 3.710 9.840 -4.437 1.00 84.44 85 GLY A C 1
ATOM 714 O O . GLY A 1 85 ? 4.217 9.768 -3.319 1.00 84.44 85 GLY A O 1
ATOM 715 N N . LEU A 1 86 ? 4.428 10.059 -5.545 1.00 84.38 86 LEU A N 1
ATOM 716 C CA . LEU A 1 86 ? 5.898 10.116 -5.567 1.00 84.38 86 LEU A CA 1
ATOM 717 C C . LEU A 1 86 ? 6.516 11.054 -4.507 1.00 84.38 86 LEU A C 1
ATOM 719 O O . LEU A 1 86 ? 7.495 10.645 -3.890 1.00 84.38 86 LEU A O 1
ATOM 723 N N . PRO A 1 87 ? 5.967 12.256 -4.219 1.00 85.19 87 PRO A N 1
ATOM 724 C CA . PRO A 1 87 ? 6.528 13.135 -3.186 1.00 85.19 87 PRO A CA 1
ATOM 725 C C . PRO A 1 87 ? 6.475 12.555 -1.767 1.00 85.19 87 PRO A C 1
ATOM 727 O O . PRO A 1 87 ? 7.238 12.969 -0.905 1.00 85.19 87 PRO A O 1
ATOM 730 N N . SER A 1 88 ? 5.574 11.601 -1.515 1.00 85.81 88 SER A N 1
ATOM 731 C CA . SER A 1 88 ? 5.435 10.928 -0.220 1.00 85.81 88 SER A CA 1
ATOM 732 C C . SER A 1 88 ? 6.419 9.766 -0.048 1.00 85.81 88 SER A C 1
ATOM 734 O O . SER A 1 88 ? 6.421 9.118 1.003 1.00 85.81 88 SER A O 1
ATOM 736 N N . TRP A 1 89 ? 7.208 9.439 -1.072 1.00 88.69 89 TRP A N 1
ATOM 737 C CA . TRP A 1 89 ? 8.222 8.404 -0.954 1.00 88.69 89 TRP A CA 1
ATOM 738 C C . TRP A 1 89 ? 9.400 8.951 -0.150 1.00 88.69 89 TRP A C 1
ATOM 740 O O . TRP A 1 89 ? 9.758 10.120 -0.236 1.00 88.69 89 TRP A O 1
ATOM 750 N N . HIS A 1 90 ? 10.026 8.078 0.630 1.00 88.56 90 HIS A N 1
ATOM 751 C CA . HIS A 1 90 ? 11.179 8.411 1.469 1.00 88.56 90 HIS A CA 1
ATOM 752 C C . HIS A 1 90 ? 12.478 8.598 0.668 1.00 88.56 90 HIS A C 1
ATOM 754 O O . HIS A 1 90 ? 13.521 8.887 1.244 1.00 88.56 90 HIS A O 1
ATOM 760 N N . PHE A 1 91 ? 12.422 8.431 -0.655 1.00 90.00 91 PHE A N 1
ATOM 761 C CA . PHE A 1 91 ? 13.523 8.679 -1.573 1.00 90.00 91 PHE A CA 1
ATOM 762 C C . PHE A 1 91 ? 13.001 9.247 -2.895 1.00 90.00 91 PHE A C 1
ATOM 764 O O . PHE A 1 91 ? 11.841 9.059 -3.266 1.00 90.00 91 PHE A O 1
ATOM 771 N N . GLN A 1 92 ? 13.885 9.919 -3.630 1.00 88.62 92 GLN A N 1
ATOM 772 C CA . GLN A 1 92 ? 13.593 10.449 -4.959 1.00 88.62 92 GLN A CA 1
ATOM 773 C C . GLN A 1 92 ? 14.054 9.456 -6.025 1.00 88.62 92 GLN A C 1
ATOM 775 O O . GLN A 1 92 ? 15.253 9.236 -6.174 1.00 88.62 92 GLN A O 1
ATOM 780 N N . ILE A 1 93 ? 13.113 8.913 -6.805 1.00 86.44 93 ILE A N 1
ATOM 781 C CA . ILE A 1 93 ? 13.394 7.938 -7.877 1.00 86.44 93 ILE A CA 1
ATOM 782 C C . ILE A 1 93 ? 14.451 8.471 -8.856 1.00 86.44 93 ILE A C 1
ATOM 784 O O . ILE A 1 93 ? 15.349 7.737 -9.245 1.00 86.44 93 ILE A O 1
ATOM 788 N N . SER A 1 94 ? 14.397 9.762 -9.202 1.00 84.75 94 SER A N 1
ATOM 789 C CA . SER A 1 94 ? 15.338 10.399 -10.135 1.00 84.75 94 SER A CA 1
ATOM 790 C C . SER A 1 94 ? 16.790 10.435 -9.650 1.00 84.75 94 SER A C 1
ATOM 792 O O . SER A 1 94 ? 17.695 10.573 -10.469 1.00 84.75 94 SER A O 1
ATOM 794 N N . LYS A 1 95 ? 17.017 10.329 -8.337 1.00 86.19 95 LYS A N 1
ATOM 795 C CA . LYS A 1 95 ? 18.353 10.303 -7.725 1.00 86.19 95 LYS A CA 1
ATOM 796 C C . LYS A 1 95 ? 18.804 8.893 -7.360 1.00 86.19 95 LYS A C 1
ATOM 798 O O . LYS A 1 95 ? 19.931 8.723 -6.906 1.00 86.19 95 LYS A O 1
ATOM 803 N N . SER A 1 96 ? 17.931 7.899 -7.503 1.00 87.25 96 SER A N 1
ATOM 804 C CA . SER A 1 96 ? 18.232 6.526 -7.126 1.00 87.25 96 SER A CA 1
ATOM 805 C C . SER A 1 96 ? 18.837 5.764 -8.298 1.00 87.25 96 SER A C 1
ATOM 807 O O . SER A 1 96 ? 18.167 5.515 -9.295 1.00 87.25 96 SER A O 1
ATOM 809 N N . SER A 1 97 ? 20.089 5.339 -8.147 1.00 87.00 97 SER A N 1
ATOM 810 C CA . SER A 1 97 ? 20.760 4.450 -9.107 1.00 87.00 97 SER A CA 1
ATOM 811 C C . SER A 1 97 ? 20.372 2.982 -8.896 1.00 87.00 97 SER A C 1
ATOM 813 O O . SER A 1 97 ? 20.495 2.155 -9.802 1.00 87.00 97 SER A O 1
ATOM 815 N N . ARG A 1 98 ? 19.882 2.641 -7.695 1.00 87.94 98 ARG A N 1
ATOM 816 C CA . ARG A 1 98 ? 19.416 1.297 -7.335 1.00 87.94 98 ARG A 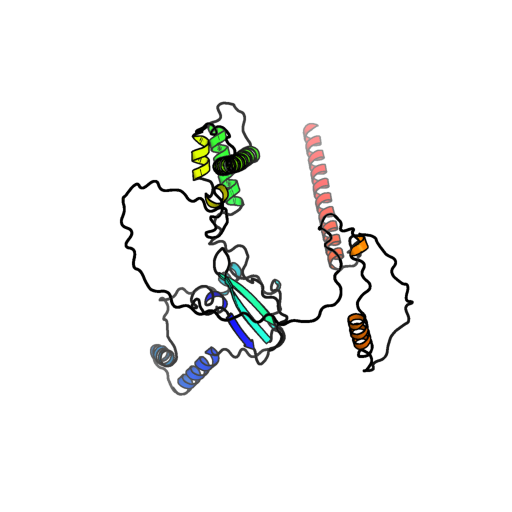CA 1
ATOM 817 C C . ARG A 1 98 ? 18.094 1.378 -6.577 1.00 87.94 98 ARG A C 1
ATOM 819 O O . ARG A 1 98 ? 17.975 2.127 -5.611 1.00 87.94 98 ARG A O 1
ATOM 826 N N . ILE A 1 99 ? 17.107 0.596 -7.004 1.00 90.00 99 ILE A N 1
ATOM 827 C CA . ILE A 1 99 ? 15.832 0.425 -6.302 1.00 90.00 99 ILE A CA 1
ATOM 828 C C . ILE A 1 99 ? 15.680 -1.049 -5.954 1.00 90.00 99 ILE A C 1
ATOM 830 O O . ILE A 1 99 ? 15.697 -1.914 -6.824 1.00 90.00 99 ILE A O 1
ATOM 834 N N . THR A 1 100 ? 15.521 -1.338 -4.671 1.00 90.69 100 THR A N 1
ATOM 835 C CA . THR A 1 100 ? 15.287 -2.684 -4.161 1.00 90.69 100 THR A CA 1
ATOM 836 C C . THR A 1 100 ? 13.837 -2.795 -3.705 1.00 90.69 100 THR A C 1
ATOM 838 O O . THR A 1 100 ? 13.367 -1.984 -2.913 1.00 90.69 100 THR A O 1
ATOM 841 N N . ILE A 1 101 ? 13.125 -3.802 -4.198 1.00 91.38 101 ILE A N 1
ATOM 842 C CA . ILE A 1 101 ? 11.782 -4.170 -3.748 1.00 91.38 101 ILE A CA 1
ATOM 843 C C . ILE A 1 101 ? 11.927 -5.449 -2.927 1.00 91.38 101 ILE A C 1
ATOM 845 O O . ILE A 1 101 ? 12.507 -6.425 -3.399 1.00 91.38 101 ILE A O 1
ATOM 849 N N . LEU A 1 102 ? 11.430 -5.432 -1.698 1.00 90.44 102 LEU A N 1
ATOM 850 C CA . LEU A 1 102 ? 11.551 -6.517 -0.730 1.00 90.44 102 LEU A CA 1
ATOM 851 C C . LEU A 1 102 ? 10.164 -7.049 -0.381 1.00 90.44 102 LEU A C 1
ATOM 853 O O . LEU A 1 102 ? 9.228 -6.273 -0.186 1.00 90.44 102 LEU A O 1
ATOM 857 N N . ARG A 1 103 ? 10.052 -8.369 -0.258 1.00 88.62 103 ARG A N 1
ATOM 858 C CA . ARG A 1 103 ? 8.903 -9.073 0.308 1.00 88.62 103 ARG A CA 1
ATOM 859 C C . ARG A 1 103 ? 9.265 -9.488 1.730 1.00 88.62 103 ARG A C 1
ATOM 861 O O . ARG A 1 103 ? 10.121 -10.342 1.936 1.00 88.62 103 ARG A O 1
ATOM 868 N N . GLU A 1 104 ? 8.618 -8.873 2.708 1.00 86.31 104 GLU A N 1
ATOM 869 C CA . GLU A 1 104 ? 8.780 -9.177 4.128 1.00 86.31 104 GLU A CA 1
ATOM 870 C C . GLU A 1 104 ? 7.597 -10.027 4.614 1.00 86.31 104 GLU A C 1
ATOM 872 O O . GLU A 1 104 ? 6.446 -9.788 4.233 1.00 86.31 104 GLU A O 1
ATOM 877 N N . LYS A 1 105 ? 7.856 -11.036 5.452 1.00 80.69 105 LYS A N 1
ATOM 878 C CA . LYS A 1 105 ? 6.793 -11.818 6.100 1.00 80.69 105 LYS A CA 1
ATOM 879 C C . LYS A 1 105 ? 6.195 -10.995 7.244 1.00 80.69 105 LYS A C 1
ATOM 881 O O . LYS A 1 105 ? 6.922 -10.498 8.096 1.00 80.69 105 LYS A O 1
ATOM 886 N N . SER A 1 106 ? 4.874 -10.857 7.276 1.00 76.94 106 SER A N 1
ATOM 887 C CA . SER A 1 106 ? 4.143 -10.181 8.348 1.00 76.94 106 SER A CA 1
ATOM 888 C C . SER A 1 106 ? 3.028 -11.078 8.884 1.00 76.94 106 SER A C 1
ATOM 890 O O . SER A 1 106 ? 2.559 -11.985 8.201 1.00 76.94 106 SER A O 1
ATOM 892 N N . LEU A 1 107 ? 2.549 -10.783 10.095 1.00 68.50 107 LEU A N 1
ATOM 893 C CA . LEU A 1 107 ? 1.453 -11.505 10.757 1.00 68.50 107 LEU A CA 1
ATOM 894 C C . LEU A 1 107 ? 0.148 -11.538 9.936 1.00 68.50 107 LEU A C 1
ATOM 896 O O . LEU A 1 107 ? -0.716 -12.364 10.194 1.00 68.50 107 LEU A O 1
ATOM 900 N N . ARG A 1 108 ? -0.014 -10.621 8.971 1.00 67.38 108 ARG A N 1
ATOM 901 C CA . ARG A 1 108 ? -1.200 -10.490 8.102 1.00 67.38 108 ARG A CA 1
ATOM 902 C C . ARG A 1 108 ? -0.930 -10.871 6.638 1.00 67.38 108 ARG A C 1
ATOM 904 O O . ARG A 1 108 ? -1.699 -10.480 5.769 1.00 67.38 108 ARG A O 1
ATOM 911 N N . GLY A 1 109 ? 0.180 -11.558 6.362 1.00 74.25 109 GLY A N 1
ATOM 912 C CA . GLY A 1 109 ? 0.619 -11.921 5.010 1.00 74.25 109 GLY A CA 1
ATOM 913 C C . GLY A 1 109 ? 1.916 -11.226 4.590 1.00 74.25 109 GLY A C 1
ATOM 914 O O . GLY A 1 109 ? 2.709 -10.787 5.424 1.00 74.25 109 GLY A O 1
ATOM 915 N N . HIS A 1 110 ? 2.161 -11.133 3.285 1.00 73.81 110 HIS A N 1
ATOM 916 C CA . HIS A 1 110 ? 3.376 -10.517 2.755 1.00 73.81 110 HIS A CA 1
ATOM 917 C C . HIS A 1 110 ? 3.260 -8.994 2.682 1.00 73.81 110 HIS A C 1
ATOM 919 O O . HIS A 1 110 ? 2.290 -8.443 2.165 1.00 73.81 110 HIS A O 1
ATOM 925 N N . LYS A 1 111 ? 4.286 -8.301 3.171 1.00 82.88 111 LYS A N 1
ATOM 926 C CA . LYS A 1 111 ? 4.407 -6.848 3.087 1.00 82.88 111 LYS A CA 1
ATOM 927 C C . LYS A 1 111 ? 5.476 -6.493 2.065 1.00 82.88 111 LYS A C 1
ATOM 929 O O . LYS A 1 111 ? 6.618 -6.926 2.181 1.00 82.88 111 LYS A O 1
ATOM 934 N N . ILE A 1 112 ? 5.113 -5.672 1.084 1.00 86.06 112 ILE A N 1
ATOM 935 C CA . ILE A 1 112 ? 6.069 -5.157 0.103 1.00 86.06 112 ILE A CA 1
ATOM 936 C C . ILE A 1 112 ? 6.698 -3.870 0.637 1.00 86.06 112 ILE A C 1
ATOM 938 O O . ILE A 1 112 ? 6.002 -2.898 0.958 1.00 86.06 112 ILE A O 1
ATOM 942 N N . LEU A 1 113 ? 8.023 -3.861 0.707 1.00 90.38 113 LEU A N 1
ATOM 943 C CA . LEU A 1 113 ? 8.833 -2.694 1.021 1.00 90.38 113 LEU A CA 1
ATOM 944 C C . LEU A 1 113 ? 9.631 -2.282 -0.210 1.00 90.38 113 LEU A C 1
ATOM 946 O O . LEU A 1 113 ? 9.993 -3.107 -1.046 1.00 90.38 113 LEU A O 1
ATOM 950 N N . VAL A 1 114 ? 9.917 -0.993 -0.317 1.00 91.62 114 VAL A N 1
ATOM 951 C CA . VAL A 1 114 ? 10.758 -0.447 -1.378 1.00 91.62 114 VAL A CA 1
ATOM 952 C C . VAL A 1 114 ? 11.853 0.375 -0.725 1.00 91.62 114 VAL A C 1
ATOM 954 O O . VAL A 1 114 ? 11.596 1.090 0.240 1.00 91.62 114 VAL A O 1
ATOM 957 N N . GLN A 1 115 ? 13.059 0.267 -1.259 1.00 91.19 115 GLN A N 1
ATOM 958 C CA . GLN A 1 115 ? 14.248 0.976 -0.821 1.00 91.19 115 GLN A CA 1
ATOM 959 C C . GLN A 1 115 ? 14.924 1.577 -2.047 1.00 91.19 115 GLN A C 1
ATOM 961 O O . GLN A 1 115 ? 15.240 0.858 -2.993 1.00 91.19 115 GLN A O 1
ATOM 966 N N . GLY A 1 116 ? 15.138 2.887 -2.040 1.00 89.69 116 GLY A N 1
ATOM 967 C CA . GLY A 1 116 ? 15.898 3.579 -3.075 1.00 89.69 116 GLY A CA 1
ATOM 968 C C . GLY A 1 116 ? 17.252 4.017 -2.553 1.00 89.69 116 GLY A C 1
ATOM 969 O O . GLY A 1 116 ? 17.367 4.514 -1.435 1.00 89.69 116 GLY A O 1
ATOM 970 N N . GLU A 1 117 ? 18.279 3.854 -3.376 1.00 88.94 117 GLU A N 1
ATOM 971 C CA . GLU A 1 117 ? 19.657 4.165 -3.021 1.00 88.94 117 GLU A CA 1
ATOM 972 C C . GLU A 1 117 ? 20.317 5.004 -4.098 1.00 88.94 117 GLU A C 1
ATOM 974 O O . GLU A 1 117 ? 20.137 4.772 -5.296 1.00 88.94 117 GLU A O 1
ATOM 979 N N . MET A 1 118 ? 21.096 5.987 -3.655 1.00 86.69 118 MET A N 1
ATOM 980 C CA . MET A 1 118 ? 21.779 6.910 -4.556 1.00 86.69 118 MET A CA 1
ATOM 981 C C . MET A 1 118 ? 22.896 6.223 -5.344 1.00 86.69 118 MET A C 1
ATOM 983 O O . MET A 1 118 ? 23.077 6.530 -6.518 1.00 86.69 118 MET A O 1
ATOM 987 N N . PHE A 1 119 ? 23.598 5.259 -4.742 1.00 84.75 119 PHE A N 1
ATOM 988 C CA . PHE A 1 119 ? 24.743 4.578 -5.350 1.00 84.75 119 PHE A CA 1
ATOM 989 C C . PHE A 1 119 ? 24.498 3.072 -5.504 1.00 84.75 119 PHE A C 1
ATOM 991 O O . PHE A 1 119 ? 23.753 2.464 -4.740 1.00 84.75 119 PHE A O 1
ATOM 998 N N . TYR A 1 120 ? 25.185 2.435 -6.457 1.00 80.69 120 TYR A N 1
ATOM 999 C CA . TYR A 1 120 ? 25.034 0.998 -6.738 1.00 80.69 120 TYR A CA 1
ATOM 1000 C C . TYR A 1 120 ? 25.455 0.069 -5.598 1.00 80.69 120 TYR A C 1
ATOM 1002 O O . TYR A 1 120 ? 25.004 -1.073 -5.550 1.00 80.69 120 TYR A O 1
ATOM 1010 N N . LYS A 1 121 ? 26.358 0.530 -4.725 1.00 77.94 121 LYS A N 1
ATOM 1011 C CA . LYS A 1 121 ? 26.999 -0.273 -3.670 1.00 77.94 121 LYS A CA 1
ATOM 1012 C C . LYS A 1 121 ? 26.768 0.279 -2.258 1.00 77.94 121 LYS A C 1
ATOM 1014 O O . LYS A 1 121 ? 27.432 -0.152 -1.325 1.00 77.94 121 LYS A O 1
ATOM 1019 N N . SER A 1 122 ? 25.846 1.222 -2.077 1.00 75.12 122 SER A N 1
ATOM 1020 C CA . SER A 1 122 ? 25.480 1.717 -0.743 1.00 75.12 122 SER A CA 1
ATOM 1021 C C . SER A 1 122 ? 24.364 0.865 -0.153 1.00 75.12 122 SER A C 1
ATOM 1023 O O . SER A 1 122 ? 23.435 0.582 -0.885 1.00 75.12 122 SER A O 1
ATOM 1025 N N . TYR A 1 123 ? 24.405 0.513 1.134 1.00 77.50 123 TYR A N 1
ATOM 1026 C CA . TYR A 1 123 ? 23.306 -0.177 1.844 1.00 77.50 123 TYR A CA 1
ATOM 1027 C C . TYR A 1 123 ? 22.672 0.700 2.932 1.00 77.50 123 TYR A C 1
ATOM 1029 O O . TYR A 1 123 ? 22.171 0.215 3.939 1.00 77.50 123 TYR A O 1
ATOM 1037 N N . THR A 1 124 ? 22.739 2.016 2.755 1.00 77.44 124 THR A N 1
ATOM 1038 C CA . THR A 1 124 ? 22.299 3.002 3.750 1.00 77.44 124 THR A CA 1
ATOM 1039 C C . THR A 1 124 ? 20.810 3.331 3.660 1.00 77.44 124 THR A C 1
ATOM 1041 O O . THR A 1 124 ? 20.286 4.036 4.521 1.00 77.44 124 THR A O 1
ATOM 1044 N N . GLY A 1 125 ? 20.119 2.852 2.621 1.00 76.69 125 GLY A N 1
ATOM 1045 C CA . GLY A 1 125 ? 18.691 3.085 2.444 1.00 76.69 125 GLY A CA 1
ATOM 1046 C C . GLY A 1 125 ? 17.857 2.370 3.508 1.00 76.69 125 GLY A C 1
ATOM 1047 O O . GLY A 1 125 ? 18.161 1.252 3.915 1.00 76.69 125 GLY A O 1
ATOM 1048 N N . THR A 1 126 ? 16.768 3.002 3.939 1.00 85.25 126 THR A N 1
ATOM 1049 C CA . THR A 1 126 ? 15.738 2.333 4.744 1.00 85.25 126 THR A CA 1
ATOM 1050 C C . THR A 1 126 ? 14.659 1.790 3.816 1.00 85.25 126 THR A C 1
ATOM 1052 O O . THR A 1 126 ? 14.273 2.457 2.863 1.00 85.25 126 THR A O 1
ATOM 1055 N N . ALA A 1 127 ? 14.179 0.571 4.063 1.00 89.19 127 ALA A N 1
ATOM 1056 C CA . ALA A 1 127 ? 13.093 -0.019 3.288 1.00 89.19 127 ALA A CA 1
ATOM 1057 C C . ALA A 1 127 ? 11.744 0.342 3.918 1.00 89.19 127 ALA A C 1
ATOM 1059 O O . ALA A 1 127 ? 11.453 -0.053 5.047 1.00 89.19 127 ALA A O 1
ATOM 1060 N N . LEU A 1 128 ? 10.894 1.075 3.193 1.00 88.19 128 LEU A N 1
ATOM 1061 C CA . LEU A 1 128 ? 9.563 1.452 3.679 1.00 88.19 128 LEU A CA 1
ATOM 1062 C C . LEU A 1 128 ? 8.459 1.026 2.715 1.00 88.19 128 LEU A C 1
ATOM 1064 O O . LEU A 1 128 ? 8.652 0.881 1.509 1.00 88.19 128 LEU A O 1
ATOM 1068 N N . SER A 1 129 ? 7.260 0.844 3.268 1.00 86.69 129 SER A N 1
ATOM 1069 C CA . SER A 1 129 ? 6.070 0.535 2.480 1.00 86.69 129 SER A CA 1
ATOM 1070 C C . SER A 1 129 ? 5.627 1.762 1.684 1.00 86.69 129 SER A C 1
ATOM 1072 O O . SER A 1 129 ? 5.400 2.854 2.224 1.00 86.69 129 SER A O 1
ATOM 1074 N N . VAL A 1 130 ? 5.487 1.548 0.383 1.00 83.62 130 VAL A N 1
ATOM 1075 C CA . VAL A 1 130 ? 5.081 2.553 -0.599 1.00 83.62 130 VAL A CA 1
ATOM 1076 C C . VAL A 1 130 ? 3.586 2.467 -0.932 1.00 83.62 130 VAL A C 1
ATOM 1078 O O . VAL A 1 130 ? 3.013 3.404 -1.487 1.00 83.62 130 VAL A O 1
ATOM 1081 N N . THR A 1 131 ? 2.922 1.386 -0.534 1.00 79.50 131 THR A N 1
ATOM 1082 C CA . THR A 1 131 ? 1.472 1.233 -0.661 1.00 79.50 131 THR A CA 1
ATOM 1083 C C . THR A 1 131 ? 0.742 2.098 0.367 1.00 79.50 131 THR A C 1
ATOM 1085 O O . THR A 1 131 ? 1.261 2.393 1.452 1.00 79.50 131 THR A O 1
ATOM 1088 N N . LYS A 1 132 ? -0.466 2.559 0.031 1.00 77.75 132 LYS A N 1
ATOM 1089 C CA . LYS A 1 132 ? -1.334 3.246 0.996 1.00 77.75 132 LYS A CA 1
ATOM 1090 C C . LYS A 1 132 ? -1.722 2.259 2.105 1.00 77.75 132 LYS A C 1
ATOM 1092 O O . LYS A 1 132 ? -2.006 1.096 1.841 1.00 77.75 132 LYS A O 1
ATOM 1097 N N . LYS A 1 133 ? -1.711 2.716 3.363 1.00 62.41 133 LYS A N 1
ATOM 1098 C CA . LYS A 1 133 ? -1.954 1.871 4.556 1.00 62.41 133 LYS A CA 1
ATOM 1099 C C . LYS A 1 133 ? -3.398 1.339 4.626 1.00 62.41 133 LYS A C 1
ATOM 1101 O O . LYS A 1 133 ? -3.691 0.436 5.401 1.00 62.41 133 LYS A O 1
ATOM 1106 N N . GLU A 1 134 ? -4.277 1.893 3.804 1.00 54.75 134 GLU A N 1
ATOM 1107 C CA . GLU A 1 134 ? -5.706 1.623 3.722 1.00 54.75 134 GLU A CA 1
ATOM 1108 C C . GLU A 1 134 ? -6.051 1.088 2.329 1.00 54.75 134 GLU A C 1
ATOM 1110 O O . GLU A 1 134 ? -6.550 1.798 1.460 1.00 54.75 134 GLU A O 1
ATOM 1115 N N . ASN A 1 135 ? -5.738 -0.187 2.095 1.00 49.84 135 ASN A N 1
ATOM 1116 C CA . ASN A 1 135 ? -6.253 -0.888 0.927 1.00 49.84 135 ASN A CA 1
ATOM 1117 C C . ASN A 1 135 ? -7.748 -1.152 1.188 1.00 49.84 135 ASN A C 1
ATOM 1119 O O . ASN A 1 135 ? -8.102 -2.003 2.007 1.00 49.84 135 ASN A O 1
ATOM 1123 N N . LYS A 1 136 ? -8.627 -0.369 0.548 1.00 52.28 136 LYS A N 1
ATOM 1124 C CA . LYS A 1 136 ? -10.090 -0.364 0.768 1.00 52.28 136 LYS A CA 1
ATOM 1125 C C . LYS A 1 136 ? -10.766 -1.722 0.529 1.00 52.28 136 LYS A C 1
ATOM 1127 O O . LYS A 1 136 ? -11.889 -1.921 0.970 1.00 52.28 136 LYS A O 1
ATOM 1132 N N . LYS A 1 137 ? -10.083 -2.654 -0.143 1.00 49.38 137 LYS A N 1
ATOM 1133 C CA . LYS A 1 137 ? -10.611 -3.978 -0.500 1.00 49.38 137 LYS A CA 1
ATOM 1134 C C . LYS A 1 137 ? -10.552 -5.010 0.637 1.00 49.38 137 LYS A C 1
ATOM 1136 O O . LYS A 1 137 ? -11.340 -5.942 0.615 1.00 49.38 137 LYS A O 1
ATOM 1141 N N . THR A 1 138 ? -9.663 -4.865 1.629 1.00 47.03 138 THR A N 1
ATOM 1142 C CA . THR A 1 138 ? -9.462 -5.892 2.683 1.00 47.03 138 THR A CA 1
ATOM 1143 C C . THR A 1 138 ? -9.761 -5.424 4.104 1.00 47.03 138 THR A C 1
ATOM 1145 O O . THR A 1 138 ? -9.814 -6.240 5.019 1.00 47.03 138 THR A O 1
ATOM 1148 N N . ASN A 1 139 ? -9.991 -4.128 4.314 1.00 47.53 139 ASN A N 1
ATOM 1149 C CA . ASN A 1 139 ? -10.380 -3.574 5.613 1.00 47.53 139 ASN A CA 1
ATOM 1150 C C . ASN A 1 139 ? -11.792 -2.985 5.504 1.00 47.53 139 ASN A C 1
ATOM 1152 O O . ASN A 1 139 ? -12.017 -1.795 5.721 1.00 47.53 139 ASN A O 1
ATOM 1156 N N . ALA A 1 140 ? -12.720 -3.823 5.045 1.00 51.75 140 ALA A N 1
ATOM 1157 C CA . ALA A 1 140 ? -14.071 -3.443 4.666 1.00 51.75 140 ALA A CA 1
ATOM 1158 C C . ALA A 1 140 ? -14.972 -3.261 5.895 1.00 51.75 140 ALA A C 1
ATOM 1160 O O . ALA A 1 140 ? -15.892 -4.038 6.090 1.00 51.75 140 ALA A O 1
ATOM 1161 N N . VAL A 1 141 ? -14.674 -2.260 6.731 1.00 58.28 141 VAL A N 1
ATOM 1162 C CA . VAL A 1 141 ? -15.708 -1.410 7.340 1.00 58.28 141 VAL A CA 1
ATOM 1163 C C . VAL A 1 141 ? -15.095 -0.032 7.596 1.00 58.28 141 VAL A C 1
ATOM 1165 O O . VAL A 1 141 ? -14.220 0.119 8.462 1.00 58.28 141 VAL A O 1
ATOM 1168 N N . THR A 1 142 ? -15.537 0.990 6.862 1.00 71.12 142 THR A N 1
ATOM 1169 C CA . THR A 1 142 ? -15.093 2.371 7.115 1.00 71.12 142 THR A CA 1
ATOM 1170 C C . THR A 1 142 ? -15.551 2.836 8.505 1.00 71.12 142 THR A C 1
ATOM 1172 O O . THR A 1 142 ? -16.563 2.376 9.031 1.00 71.12 142 THR A O 1
ATOM 1175 N N . ASN A 1 143 ? -14.836 3.771 9.147 1.00 77.94 143 ASN A N 1
ATOM 1176 C CA . ASN A 1 143 ? -15.285 4.315 10.444 1.00 77.94 143 ASN A CA 1
ATOM 1177 C C . ASN A 1 143 ? -16.704 4.910 10.360 1.00 77.94 143 ASN A C 1
ATOM 1179 O O . ASN A 1 143 ? -17.444 4.862 11.338 1.00 77.94 143 ASN A O 1
ATOM 1183 N N . GLN A 1 144 ? -17.086 5.412 9.183 1.00 79.25 144 GLN A N 1
ATOM 1184 C CA . GLN A 1 144 ? -18.431 5.905 8.899 1.00 79.25 144 GLN A CA 1
ATOM 1185 C C . GLN A 1 144 ? -19.472 4.780 8.888 1.00 79.25 144 GLN A C 1
ATOM 1187 O O . GLN A 1 144 ? -20.521 4.926 9.502 1.00 79.25 144 GLN A O 1
ATOM 1192 N N . GLU A 1 145 ? -19.189 3.639 8.260 1.00 83.69 145 GLU A N 1
ATOM 1193 C CA . GLU A 1 145 ? -20.079 2.468 8.305 1.00 83.69 145 GLU A CA 1
ATOM 1194 C C . GLU A 1 145 ? -20.239 1.914 9.722 1.00 83.69 145 GLU A C 1
ATOM 1196 O O . GLU A 1 145 ? -21.343 1.547 10.116 1.00 83.69 145 GLU A O 1
ATOM 1201 N N . LYS A 1 146 ? -19.167 1.918 10.528 1.00 85.88 146 LYS A N 1
ATOM 1202 C CA . LYS A 1 146 ? -19.265 1.538 11.946 1.00 85.88 146 LYS A CA 1
ATOM 1203 C C . LYS A 1 146 ? -20.231 2.452 12.692 1.00 85.88 146 LYS A C 1
ATOM 1205 O O . LYS A 1 146 ? -21.058 1.953 13.444 1.00 85.88 146 LYS A O 1
ATOM 1210 N N . LEU A 1 147 ? -20.133 3.767 12.485 1.00 89.44 147 LEU A N 1
ATOM 1211 C CA . LEU A 1 147 ? -21.048 4.735 13.095 1.00 89.44 147 LEU A CA 1
ATOM 1212 C C . LEU A 1 147 ? -22.495 4.512 12.637 1.00 89.44 147 LEU A C 1
ATOM 1214 O O . LEU A 1 147 ? -23.366 4.395 13.490 1.00 89.44 147 LEU A O 1
ATOM 1218 N N . LYS A 1 148 ? -22.733 4.325 11.333 1.00 90.44 148 LYS A N 1
ATOM 1219 C CA . LYS A 1 148 ? -24.070 4.016 10.791 1.00 90.44 148 LYS A CA 1
ATOM 1220 C C . LYS A 1 148 ? -24.676 2.742 11.381 1.00 90.44 148 LYS A C 1
ATOM 1222 O O . LYS A 1 148 ? -25.871 2.684 11.643 1.00 90.44 148 LYS A O 1
ATOM 1227 N N . ASN A 1 149 ? -23.871 1.706 11.604 1.00 91.81 149 ASN A N 1
ATOM 1228 C CA . ASN A 1 149 ? -24.361 0.482 12.240 1.00 91.81 149 ASN A CA 1
ATOM 1229 C C . ASN A 1 149 ? -24.703 0.712 13.717 1.00 91.81 149 ASN A C 1
ATOM 1231 O O . ASN A 1 149 ? -25.713 0.207 14.193 1.00 91.81 149 ASN A O 1
ATOM 1235 N N . TRP A 1 150 ? -23.914 1.519 14.427 1.00 93.81 150 TRP A N 1
ATOM 1236 C CA . TRP A 1 150 ? -24.241 1.917 15.795 1.00 93.81 150 TRP A CA 1
ATOM 1237 C C . TRP A 1 150 ? -25.504 2.785 15.881 1.00 93.81 150 TRP A C 1
ATOM 1239 O O . TRP A 1 150 ? -26.257 2.645 16.840 1.00 93.81 150 TRP A O 1
ATOM 1249 N N . GLU A 1 151 ? -25.768 3.635 14.884 1.00 93.38 151 GLU A N 1
ATOM 1250 C CA . GLU A 1 151 ? -27.029 4.381 14.766 1.00 93.38 151 GLU A CA 1
ATOM 1251 C C . GLU A 1 151 ? -28.230 3.435 14.634 1.00 93.38 151 GLU A C 1
ATOM 1253 O O . GLU A 1 151 ? -29.223 3.620 15.335 1.00 93.38 151 GLU A O 1
ATOM 1258 N N . LYS A 1 152 ? -28.124 2.383 13.808 1.00 93.88 152 LYS A N 1
ATOM 1259 C CA . LYS A 1 152 ? -29.176 1.359 13.673 1.00 93.88 152 LYS A CA 1
ATOM 1260 C C . LYS A 1 152 ? -29.444 0.632 14.987 1.00 93.88 152 LYS A C 1
ATOM 1262 O O . LYS A 1 152 ? -30.587 0.581 15.425 1.00 93.88 152 LYS A O 1
ATOM 1267 N N . VAL A 1 153 ? -28.387 0.154 15.647 1.00 92.56 153 VAL A N 1
ATOM 1268 C CA . VAL A 1 153 ? -28.491 -0.524 16.951 1.00 92.56 153 VAL A CA 1
ATOM 1269 C C . VAL A 1 153 ? -29.129 0.392 17.996 1.00 92.56 153 VAL A C 1
ATOM 1271 O O . VAL A 1 153 ? -29.976 -0.048 18.767 1.00 92.56 153 VAL A O 1
ATOM 1274 N N . ALA A 1 154 ? -28.757 1.675 18.021 1.00 92.62 154 ALA A N 1
ATOM 1275 C CA . ALA A 1 154 ? -29.370 2.639 18.928 1.00 92.62 154 ALA A CA 1
ATOM 1276 C C . ALA A 1 154 ? -30.855 2.870 18.611 1.00 92.62 154 ALA A C 1
ATOM 1278 O O . ALA A 1 154 ? -31.658 2.972 19.535 1.00 92.62 154 ALA A O 1
ATOM 1279 N N . GLY A 1 155 ? -31.226 2.924 17.329 1.00 91.44 155 GLY A N 1
ATOM 1280 C CA . GLY A 1 155 ? -32.619 3.022 16.892 1.00 91.44 155 GLY A CA 1
ATOM 1281 C C . GLY A 1 155 ? -33.455 1.822 17.336 1.00 91.44 155 GLY A C 1
ATOM 1282 O O . GLY A 1 155 ? -34.497 2.003 17.961 1.00 91.44 155 GLY A O 1
ATOM 1283 N N . GLU A 1 156 ? -32.965 0.607 17.092 1.00 93.00 156 GLU A N 1
ATOM 1284 C CA . GLU A 1 156 ? -33.617 -0.638 17.514 1.00 93.00 156 GLU A CA 1
ATOM 1285 C C . GLU A 1 156 ? -33.750 -0.705 19.040 1.00 93.00 156 GLU A C 1
ATOM 1287 O O . GLU A 1 156 ? -34.846 -0.912 19.560 1.00 93.00 156 GLU A O 1
ATOM 1292 N N . PHE A 1 157 ? -32.672 -0.424 19.777 1.00 91.50 157 PHE A N 1
ATOM 1293 C CA . PHE A 1 157 ? -32.690 -0.421 21.240 1.00 91.50 157 PHE A CA 1
ATOM 1294 C C . PHE A 1 157 ? -33.699 0.589 21.804 1.00 91.50 157 PHE A C 1
ATOM 1296 O O . PHE A 1 157 ? -34.495 0.262 22.684 1.00 91.50 157 PHE A O 1
ATOM 1303 N N . ASN A 1 158 ? -33.696 1.816 21.278 1.00 90.75 158 ASN A N 1
ATOM 1304 C CA . ASN A 1 158 ? -34.609 2.863 21.729 1.00 90.75 158 ASN A CA 1
ATOM 1305 C C . ASN A 1 158 ? -36.064 2.582 21.324 1.00 90.75 158 ASN A C 1
ATOM 1307 O O . ASN A 1 158 ? -36.965 3.035 22.022 1.00 90.75 158 ASN A O 1
ATOM 1311 N N . SER A 1 159 ? -36.305 1.818 20.252 1.00 88.75 159 SER A N 1
ATOM 1312 C CA . SER A 1 159 ? -37.658 1.400 19.851 1.00 88.75 159 SER A CA 1
ATOM 1313 C C . SER A 1 159 ? -38.273 0.349 20.783 1.00 88.75 159 SER A C 1
ATOM 1315 O O . SER A 1 159 ? -39.490 0.301 20.932 1.00 88.75 159 SER A O 1
ATOM 1317 N N . VAL A 1 160 ? -37.437 -0.466 21.436 1.00 87.19 160 VAL A N 1
ATOM 1318 C CA . VAL A 1 160 ? -37.860 -1.525 22.370 1.00 87.19 160 VAL A CA 1
ATOM 1319 C C . VAL A 1 160 ? -37.912 -1.022 23.821 1.00 87.19 160 VAL A C 1
ATOM 1321 O O . VAL A 1 160 ? -38.583 -1.613 24.667 1.00 87.19 160 VAL A O 1
ATOM 1324 N N . SER A 1 161 ? -37.224 0.080 24.136 1.00 81.56 161 SER A N 1
ATOM 1325 C CA . SER A 1 161 ? -37.186 0.641 25.489 1.00 81.56 161 SER A CA 1
ATOM 1326 C C . SER A 1 161 ? -38.562 1.159 25.930 1.00 81.56 161 SER A C 1
ATOM 1328 O O . SER A 1 161 ? -39.002 2.230 25.523 1.00 81.56 161 SER A O 1
ATOM 1330 N N . LEU A 1 162 ? -39.211 0.414 26.832 1.00 70.75 162 LEU A N 1
ATOM 1331 C CA . LEU A 1 162 ? -40.508 0.747 27.448 1.00 70.75 162 LEU A CA 1
ATOM 1332 C C . LEU A 1 162 ? -40.479 2.052 28.259 1.00 70.75 162 LEU A C 1
ATOM 1334 O O . LEU A 1 162 ? -41.494 2.729 28.403 1.00 70.75 162 LEU A O 1
ATOM 1338 N N . ALA A 1 163 ? -39.312 2.416 28.794 1.00 67.88 163 ALA A N 1
ATOM 1339 C CA . ALA A 1 163 ? -39.100 3.726 29.383 1.00 67.88 163 ALA A CA 1
ATOM 1340 C C . ALA A 1 163 ? -38.748 4.694 28.253 1.00 67.88 163 ALA A C 1
ATOM 1342 O O . ALA A 1 163 ? -37.810 4.423 27.501 1.00 67.88 163 ALA A O 1
ATOM 1343 N N . ASN A 1 164 ? -39.442 5.831 28.174 1.00 74.06 164 ASN A N 1
ATOM 1344 C CA . ASN A 1 164 ? -39.238 6.923 27.206 1.00 74.06 164 ASN A CA 1
ATOM 1345 C C . ASN A 1 164 ? -37.871 7.646 27.370 1.00 74.06 164 ASN A C 1
ATOM 1347 O O . ASN A 1 164 ? -37.743 8.856 27.202 1.00 74.06 164 ASN A O 1
ATOM 1351 N N . ILE A 1 165 ? -36.845 6.906 27.786 1.00 82.38 165 ILE A N 1
ATOM 1352 C CA . ILE A 1 165 ? -35.480 7.323 28.057 1.00 82.38 165 ILE A CA 1
ATOM 1353 C C . ILE A 1 165 ? -34.640 6.854 26.877 1.00 82.38 165 ILE A C 1
ATOM 1355 O O . ILE A 1 165 ? -34.201 5.705 26.812 1.00 82.38 165 ILE A O 1
ATOM 1359 N N . GLN A 1 166 ? -34.393 7.766 25.946 1.00 85.81 166 GLN A N 1
ATOM 1360 C CA . GLN A 1 166 ? -33.541 7.486 24.800 1.00 85.81 166 GLN A CA 1
ATOM 1361 C C . GLN A 1 166 ? -32.079 7.406 25.246 1.00 85.81 166 GLN A C 1
ATOM 1363 O O . GLN A 1 166 ? -31.559 8.303 25.917 1.00 85.81 166 GLN A O 1
ATOM 1368 N N . ARG A 1 167 ? -31.395 6.321 24.878 1.00 89.00 167 ARG A N 1
ATOM 1369 C CA . ARG A 1 167 ? -29.961 6.162 25.125 1.00 89.00 167 ARG A CA 1
ATOM 1370 C C . ARG A 1 167 ? -29.182 6.633 23.894 1.00 89.00 167 ARG A C 1
ATOM 1372 O O . ARG A 1 167 ? -29.452 6.155 22.790 1.00 89.00 167 ARG A O 1
ATOM 1379 N N . PRO A 1 168 ? -28.208 7.548 24.053 1.00 91.88 168 PRO A N 1
ATOM 1380 C CA . PRO A 1 168 ? -27.365 7.967 22.945 1.00 91.88 168 PRO A CA 1
ATOM 1381 C C . PRO A 1 168 ? -26.369 6.862 22.574 1.00 91.88 168 PRO A C 1
ATOM 1383 O O . PRO A 1 168 ? -25.968 6.043 23.407 1.00 91.88 168 PRO A O 1
ATOM 1386 N N . ILE A 1 169 ? -25.917 6.891 21.319 1.00 92.38 169 ILE A N 1
ATOM 1387 C CA . ILE A 1 169 ? -25.007 5.899 20.724 1.00 92.38 169 ILE A CA 1
ATOM 1388 C C . ILE A 1 169 ? -23.748 5.686 21.572 1.00 92.38 169 ILE A C 1
ATOM 1390 O O . ILE A 1 169 ? -23.291 4.558 21.753 1.00 92.38 169 ILE A O 1
ATOM 1394 N N . GLU A 1 170 ? -23.193 6.762 22.126 1.00 92.25 170 GLU A N 1
ATOM 1395 C CA . GLU A 1 170 ? -21.971 6.708 22.930 1.00 92.25 170 GLU A CA 1
ATOM 1396 C C . GLU A 1 170 ? -22.140 5.880 24.205 1.00 92.25 170 GLU A C 1
ATOM 1398 O O . GLU A 1 170 ? -21.228 5.146 24.588 1.00 92.25 170 GLU A O 1
ATOM 1403 N N . VAL A 1 171 ? -23.315 5.951 24.837 1.00 92.94 171 VAL A N 1
ATOM 1404 C CA . VAL A 1 171 ? -23.617 5.202 26.063 1.00 92.94 171 VAL A CA 1
ATOM 1405 C C . VAL A 1 171 ? -23.744 3.715 25.755 1.00 92.94 171 VAL A C 1
ATOM 1407 O O . VAL A 1 171 ? -23.147 2.905 26.460 1.00 92.94 171 VAL A O 1
ATOM 1410 N N . LEU A 1 172 ? -24.441 3.355 24.675 1.00 91.69 172 LEU A N 1
ATOM 1411 C CA . LEU A 1 172 ? -24.584 1.959 24.241 1.00 91.69 172 LEU A CA 1
ATOM 1412 C C . LEU A 1 172 ? -23.238 1.356 23.836 1.00 91.69 172 LEU A C 1
ATOM 1414 O O . LEU A 1 172 ? -22.884 0.252 24.251 1.00 91.69 172 LEU A O 1
ATOM 1418 N N . LYS A 1 173 ? -22.435 2.120 23.094 1.00 92.69 173 LYS A N 1
ATOM 1419 C CA . LYS A 1 173 ? -21.084 1.717 22.708 1.00 92.69 173 LYS A CA 1
ATOM 1420 C C . LYS A 1 173 ? -20.187 1.512 23.929 1.00 92.69 173 LYS A C 1
ATOM 1422 O O . LYS A 1 173 ? -19.458 0.524 23.997 1.00 92.69 173 LYS A O 1
ATOM 1427 N N . ARG A 1 174 ? -20.242 2.424 24.905 1.00 93.19 174 ARG A N 1
ATOM 1428 C CA . ARG A 1 174 ? -19.475 2.313 26.153 1.00 93.19 174 ARG A CA 1
ATOM 1429 C C . ARG A 1 174 ? -19.922 1.114 26.984 1.00 93.19 174 ARG A C 1
ATOM 1431 O O . ARG A 1 174 ? -19.073 0.401 27.505 1.00 93.19 174 ARG A O 1
ATOM 1438 N N . PHE A 1 175 ? -21.227 0.872 27.075 1.00 91.25 175 PHE A N 1
ATOM 1439 C CA . PHE A 1 175 ? -21.782 -0.291 27.762 1.00 91.25 175 PHE A CA 1
ATOM 1440 C C . PHE A 1 175 ? -21.283 -1.604 27.144 1.00 91.25 175 PHE A C 1
ATOM 1442 O O . PHE A 1 175 ? -20.790 -2.469 27.862 1.00 91.25 175 PHE A O 1
ATOM 1449 N N . TYR A 1 176 ? -21.316 -1.717 25.815 1.00 91.38 176 TYR A N 1
ATOM 1450 C CA . TYR A 1 176 ? -20.813 -2.893 25.105 1.00 91.38 176 TYR A CA 1
ATOM 1451 C C . TYR A 1 176 ? -19.308 -3.130 25.318 1.00 91.38 176 TYR A C 1
ATOM 1453 O O . TYR A 1 176 ? -18.882 -4.257 25.572 1.00 91.38 176 TYR A O 1
ATOM 1461 N N . GLU A 1 177 ? -18.480 -2.082 25.257 1.00 89.81 177 GLU A N 1
ATOM 1462 C CA . GLU A 1 177 ? -17.040 -2.221 25.515 1.00 89.81 177 GLU A CA 1
ATOM 1463 C C . GLU A 1 177 ? -16.740 -2.593 26.974 1.00 89.81 177 GLU A C 1
ATOM 1465 O O . GLU A 1 177 ? -15.864 -3.425 27.220 1.00 89.81 177 GLU A O 1
ATOM 1470 N N . ASN A 1 178 ? -17.495 -2.047 27.933 1.00 92.56 178 ASN A N 1
ATOM 1471 C CA . ASN A 1 178 ? -17.395 -2.450 29.334 1.00 92.56 178 ASN A CA 1
ATOM 1472 C C . ASN A 1 178 ? -17.750 -3.934 29.506 1.00 92.56 178 ASN A C 1
ATOM 1474 O O . ASN A 1 178 ? -16.980 -4.664 30.126 1.00 92.56 178 ASN A O 1
ATOM 1478 N N . GLN A 1 179 ? -18.843 -4.399 28.889 1.00 89.56 179 GLN A N 1
ATOM 1479 C CA . GLN A 1 179 ? -19.245 -5.810 28.935 1.00 89.56 179 GLN A CA 1
ATOM 1480 C C . GLN A 1 179 ? -18.172 -6.739 28.362 1.00 89.56 179 GLN A C 1
ATOM 1482 O O . GLN A 1 179 ? -17.824 -7.748 28.971 1.00 89.56 179 GLN A O 1
ATOM 1487 N N . LYS A 1 180 ? -17.553 -6.368 27.237 1.00 89.50 180 LYS A N 1
ATOM 1488 C CA . LYS A 1 180 ? -16.413 -7.117 26.687 1.00 89.50 180 LYS A CA 1
ATOM 1489 C C . LYS A 1 180 ? -15.226 -7.162 27.645 1.00 89.50 180 LYS A C 1
ATOM 1491 O O . LYS A 1 180 ? -14.533 -8.176 27.726 1.00 89.50 180 LYS A O 1
ATOM 1496 N N . GLN A 1 181 ? -14.938 -6.056 28.326 1.00 87.56 181 GLN A N 1
ATOM 1497 C CA . GLN A 1 181 ? -13.827 -5.989 29.267 1.00 87.56 181 GLN A CA 1
ATOM 1498 C C . GLN A 1 181 ? -14.091 -6.845 30.511 1.00 87.56 181 GLN A C 1
ATOM 1500 O O . GLN A 1 181 ? -13.181 -7.535 30.969 1.00 87.56 181 GLN A O 1
ATOM 1505 N N . GLU A 1 182 ? -15.310 -6.821 31.044 1.00 87.00 182 GLU A N 1
ATOM 1506 C CA . GLU A 1 182 ? -15.714 -7.674 32.162 1.00 87.00 182 GLU A CA 1
ATOM 1507 C C . GLU A 1 182 ? -15.671 -9.152 31.794 1.00 87.00 182 GLU A C 1
ATOM 1509 O O . GLU A 1 182 ? -15.098 -9.938 32.547 1.00 87.00 182 GLU A O 1
ATOM 1514 N N . LEU A 1 183 ? -16.161 -9.517 30.608 1.00 86.88 183 LEU A N 1
ATOM 1515 C CA . LEU A 1 183 ? -16.086 -10.884 30.103 1.00 86.88 183 LEU A CA 1
ATOM 1516 C C . LEU A 1 183 ? -14.638 -11.385 30.061 1.00 86.88 183 LEU A C 1
ATOM 1518 O O . LEU A 1 183 ? -14.329 -12.448 30.591 1.00 86.88 183 LEU A O 1
ATOM 1522 N N . ARG A 1 184 ? -13.710 -10.580 29.525 1.00 85.31 184 ARG A N 1
ATOM 1523 C CA . ARG A 1 184 ? -12.282 -10.941 29.499 1.00 85.31 184 ARG A CA 1
ATOM 1524 C C . ARG A 1 184 ? -11.703 -11.120 30.897 1.00 85.31 184 ARG A C 1
ATOM 1526 O O . ARG A 1 184 ? -10.931 -12.048 31.111 1.00 85.31 184 ARG A O 1
ATOM 1533 N N . LYS A 1 185 ? -12.070 -10.250 31.844 1.00 87.12 185 LYS A N 1
ATOM 1534 C CA . LYS A 1 185 ? -11.648 -10.380 33.247 1.00 87.12 185 LYS A CA 1
ATOM 1535 C C . LYS A 1 185 ? -12.173 -11.679 33.856 1.00 87.12 185 LYS A C 1
ATOM 1537 O O . LYS A 1 185 ? -11.411 -12.376 34.511 1.00 87.12 185 LYS A O 1
ATOM 1542 N N . ARG A 1 186 ? -13.437 -12.034 33.613 1.00 84.06 186 ARG A N 1
ATOM 1543 C CA . ARG A 1 186 ? -14.020 -13.282 34.122 1.00 84.06 186 ARG A CA 1
ATOM 1544 C C . ARG A 1 186 ? -13.375 -14.515 33.508 1.00 84.06 186 ARG A C 1
ATOM 1546 O O . ARG A 1 186 ? -13.011 -15.408 34.259 1.00 84.06 186 ARG A O 1
ATOM 1553 N N . CYS A 1 187 ? -13.165 -14.556 32.192 1.00 85.44 187 CYS A N 1
ATOM 1554 C CA . CYS A 1 187 ? -12.464 -15.668 31.542 1.00 85.44 187 CYS A CA 1
ATOM 1555 C C . CYS A 1 187 ? -11.029 -15.819 32.064 1.00 85.44 187 CYS A C 1
ATOM 1557 O O . CYS A 1 187 ? -10.599 -16.932 32.354 1.00 85.44 187 CYS A O 1
ATOM 1559 N N . ALA A 1 188 ? -10.308 -14.708 32.253 1.00 84.00 188 ALA A N 1
ATOM 1560 C CA . ALA A 1 188 ? -8.977 -14.728 32.854 1.00 84.00 188 ALA A CA 1
ATOM 1561 C C . ALA A 1 188 ? -9.007 -15.248 34.301 1.00 84.00 188 ALA A C 1
ATOM 1563 O O . ALA A 1 188 ? -8.179 -16.079 34.659 1.00 84.00 188 ALA A O 1
ATOM 1564 N N . ASN A 1 189 ? -9.985 -14.821 35.106 1.00 83.56 189 ASN A N 1
ATOM 1565 C CA . ASN A 1 189 ? -10.156 -15.294 36.481 1.00 83.56 189 ASN A CA 1
ATOM 1566 C C . ASN A 1 189 ? -10.526 -16.782 36.539 1.00 83.56 189 ASN A C 1
ATOM 1568 O O . ASN A 1 189 ? -9.944 -17.500 37.343 1.00 83.56 189 ASN A O 1
ATOM 1572 N N . LYS A 1 190 ? -11.432 -17.260 35.671 1.00 82.56 190 LYS A N 1
ATOM 1573 C CA . LYS A 1 190 ? -11.769 -18.689 35.541 1.00 82.56 190 LYS A CA 1
ATOM 1574 C C . LYS A 1 190 ? -10.521 -19.504 35.188 1.00 82.56 190 LYS A C 1
ATOM 1576 O O . LYS A 1 190 ? -10.216 -20.478 35.860 1.00 82.56 190 LYS A O 1
ATOM 1581 N N . LYS A 1 191 ? -9.741 -19.055 34.198 1.00 82.12 191 LYS A N 1
ATOM 1582 C CA . LYS A 1 191 ? -8.486 -19.711 33.795 1.00 82.12 191 LYS A CA 1
ATOM 1583 C C . LYS A 1 191 ? -7.437 -19.713 34.912 1.00 82.12 191 LYS A C 1
ATOM 1585 O O . LYS A 1 191 ? -6.731 -20.698 35.082 1.00 82.12 191 LYS A O 1
ATOM 1590 N N . MET A 1 192 ? -7.324 -18.618 35.662 1.00 79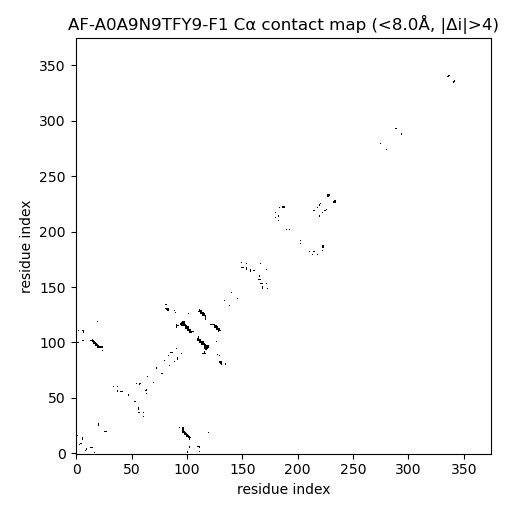.81 192 MET A N 1
ATOM 1591 C CA . MET A 1 192 ? -6.417 -18.509 36.807 1.00 79.81 192 MET A CA 1
ATOM 1592 C C . MET A 1 192 ? -6.834 -19.438 37.951 1.00 79.81 192 MET A C 1
ATOM 1594 O O . MET A 1 192 ? -5.969 -20.062 38.553 1.00 79.81 192 MET A O 1
ATOM 1598 N N . HIS A 1 193 ? -8.137 -19.545 38.223 1.00 78.00 193 HIS A N 1
ATOM 1599 C CA . HIS A 1 193 ? -8.684 -20.437 39.246 1.00 78.00 193 HIS A CA 1
ATOM 1600 C C . HIS A 1 193 ? -8.422 -21.909 38.903 1.00 78.00 193 HIS A C 1
ATOM 1602 O O . HIS A 1 193 ? -7.879 -22.621 39.737 1.00 78.00 193 HIS A O 1
ATOM 1608 N N . ILE A 1 194 ? -8.641 -22.318 37.646 1.00 75.94 194 ILE A N 1
ATOM 1609 C CA . ILE A 1 194 ? -8.309 -23.673 37.155 1.00 75.94 194 ILE A CA 1
ATOM 1610 C C . ILE A 1 194 ? -6.817 -24.001 37.336 1.00 75.94 194 ILE A C 1
ATOM 1612 O O . ILE A 1 194 ? -6.458 -25.127 37.660 1.00 75.94 194 ILE A O 1
ATOM 1616 N N . LYS A 1 195 ? -5.928 -23.020 37.138 1.00 75.88 195 LYS A N 1
ATOM 1617 C CA . LYS A 1 195 ? -4.472 -23.204 37.266 1.00 75.88 195 LYS A CA 1
ATOM 1618 C C . LYS A 1 195 ? -3.953 -23.140 38.711 1.00 75.88 195 LYS A C 1
ATOM 1620 O O . LYS A 1 195 ? -2.768 -23.380 38.933 1.00 75.88 195 LYS A O 1
ATOM 1625 N N . GLY A 1 196 ? -4.787 -22.778 39.685 1.00 73.88 196 GLY A N 1
ATOM 1626 C CA . GLY A 1 196 ? -4.385 -22.660 41.083 1.00 73.88 196 GLY A CA 1
ATOM 1627 C C . GLY A 1 196 ? -4.425 -24.007 41.806 1.00 73.88 196 GLY A C 1
ATOM 1628 O O . GLY A 1 196 ? -5.490 -24.566 42.018 1.00 73.88 196 GLY A O 1
ATOM 1629 N N . THR A 1 197 ? -3.286 -24.503 42.288 1.00 66.38 197 THR A N 1
ATOM 1630 C CA . THR A 1 197 ? -3.175 -25.722 43.123 1.00 66.38 197 THR A CA 1
ATOM 1631 C C . THR A 1 197 ? -3.538 -25.498 44.601 1.00 66.38 197 THR A C 1
ATOM 1633 O O . THR A 1 197 ? -3.152 -26.268 45.479 1.00 66.38 197 THR A O 1
ATOM 1636 N N . GLY A 1 198 ? -4.262 -24.421 44.905 1.00 62.41 198 GLY A N 1
ATOM 1637 C CA . GLY A 1 198 ? -4.394 -23.864 46.250 1.00 62.41 198 GLY A CA 1
ATOM 1638 C C . GLY A 1 198 ? -5.718 -24.134 46.958 1.00 62.41 198 GLY A C 1
ATOM 1639 O O . GLY A 1 198 ? -6.188 -23.226 47.619 1.00 62.41 198 GLY A O 1
ATOM 1640 N N . GLY A 1 199 ? -6.341 -25.311 46.819 1.00 70.06 199 GLY A N 1
ATOM 1641 C CA . GLY A 1 199 ? -7.461 -25.755 47.677 1.00 70.06 199 GLY A CA 1
ATOM 1642 C C . GLY A 1 199 ? -8.709 -24.855 47.749 1.00 70.06 199 GLY A C 1
ATOM 1643 O O . GLY A 1 199 ? -9.560 -25.080 48.611 1.00 70.06 199 GLY A O 1
ATOM 1644 N N . ASP A 1 200 ? -8.826 -23.845 46.885 1.00 69.19 200 ASP A N 1
ATOM 1645 C CA . ASP A 1 200 ? -9.963 -22.935 46.876 1.00 69.19 200 ASP A CA 1
ATOM 1646 C C . ASP A 1 200 ? -11.227 -23.665 46.390 1.00 69.19 200 ASP A C 1
ATOM 1648 O O . ASP A 1 200 ? -11.158 -24.465 45.450 1.00 69.19 200 ASP A O 1
ATOM 1652 N N . PRO A 1 201 ? -12.402 -23.380 46.979 1.00 71.44 201 PRO A N 1
ATOM 1653 C CA . PRO A 1 201 ? -13.664 -23.930 46.506 1.00 71.44 201 PRO A CA 1
ATOM 1654 C C . PRO A 1 201 ? -13.895 -23.620 45.016 1.00 71.44 201 PRO A C 1
ATOM 1656 O O . PRO A 1 201 ? -13.500 -22.542 44.548 1.00 71.44 201 PRO A O 1
ATOM 1659 N N . PRO A 1 202 ? -14.557 -24.520 44.265 1.00 67.25 202 PRO A N 1
ATOM 1660 C CA . PRO A 1 202 ? -14.901 -24.279 42.869 1.00 67.25 202 PRO A CA 1
ATOM 1661 C C . PRO A 1 202 ? -15.728 -22.997 42.737 1.00 67.25 202 PRO A C 1
ATOM 1663 O O . PRO A 1 202 ? -16.661 -22.758 43.509 1.00 67.25 202 PRO A O 1
ATOM 1666 N N . LEU A 1 203 ? -15.376 -22.154 41.760 1.00 68.25 203 LEU A N 1
ATOM 1667 C CA . LEU A 1 203 ? -16.155 -20.956 41.463 1.00 68.25 203 LEU A CA 1
ATOM 1668 C C . LEU A 1 203 ? -17.579 -21.370 41.053 1.00 68.25 203 LEU A C 1
ATOM 1670 O O . LEU A 1 203 ? -17.721 -22.241 40.195 1.00 68.25 203 LEU A O 1
ATOM 1674 N N . PRO A 1 204 ? -18.633 -20.745 41.608 1.00 67.56 204 PRO A N 1
ATOM 1675 C CA . PRO A 1 204 ? -19.997 -21.041 41.195 1.00 67.56 204 PRO A CA 1
ATOM 1676 C C . PRO A 1 204 ? -20.180 -20.703 39.711 1.00 67.56 204 PRO A C 1
ATOM 1678 O O . PRO A 1 204 ? -19.855 -19.597 39.263 1.00 67.56 204 PRO A O 1
ATOM 1681 N N . GLU A 1 205 ? -20.712 -21.655 38.946 1.00 65.12 205 GLU A N 1
ATOM 1682 C CA . GLU A 1 205 ? -21.045 -21.464 37.537 1.00 65.12 205 GLU A CA 1
ATOM 1683 C C . GLU A 1 205 ? -22.256 -20.539 37.406 1.00 65.12 205 GLU A C 1
ATOM 1685 O O . GLU A 1 205 ? -23.414 -20.946 37.468 1.00 65.12 205 GLU A O 1
ATOM 1690 N N . ILE A 1 206 ? -21.989 -19.245 37.246 1.00 66.81 206 ILE A N 1
ATOM 1691 C CA . ILE A 1 206 ? -23.022 -18.280 36.880 1.00 66.81 206 ILE A CA 1
ATOM 1692 C C . ILE A 1 206 ? -23.182 -18.344 35.359 1.00 66.81 206 ILE A C 1
ATOM 1694 O O . ILE A 1 206 ? -22.445 -17.687 34.621 1.00 66.81 206 ILE A O 1
ATOM 1698 N N . ASN A 1 207 ? -24.139 -19.149 34.898 1.00 64.06 207 ASN A N 1
ATOM 1699 C CA . ASN A 1 207 ? -24.500 -19.258 33.485 1.00 64.06 207 ASN A CA 1
ATOM 1700 C C . ASN A 1 207 ? -25.443 -18.111 33.110 1.00 64.06 207 ASN A C 1
ATOM 1702 O O . ASN A 1 207 ? -26.663 -18.213 33.233 1.00 64.06 207 ASN A O 1
ATOM 1706 N N . ASN A 1 208 ? -24.869 -16.981 32.692 1.00 75.44 208 ASN A N 1
ATOM 1707 C CA . ASN A 1 208 ? -25.640 -15.879 32.129 1.00 75.44 208 ASN A CA 1
ATOM 1708 C C . ASN A 1 208 ? -25.783 -16.079 30.611 1.00 75.44 208 ASN A C 1
ATOM 1710 O O . ASN A 1 208 ? -24.776 -15.998 29.908 1.00 75.44 208 ASN A O 1
ATOM 1714 N N . PRO A 1 209 ? -27.006 -16.211 30.065 1.00 79.62 209 PRO A N 1
ATOM 1715 C CA . PRO A 1 209 ? -27.212 -16.414 28.624 1.00 79.62 209 PRO A CA 1
ATOM 1716 C C . PRO A 1 209 ? -26.662 -15.253 27.775 1.00 79.62 209 PRO A C 1
ATOM 1718 O O . PRO A 1 209 ? -26.284 -15.417 26.617 1.00 79.62 209 PRO A O 1
ATOM 1721 N N . THR A 1 210 ? -26.573 -14.059 28.365 1.00 78.38 210 THR A N 1
ATOM 1722 C CA . THR A 1 210 ? -25.978 -12.870 27.744 1.00 78.38 210 THR A CA 1
ATOM 1723 C C . THR A 1 210 ? -24.465 -12.997 27.548 1.00 78.38 210 THR A C 1
ATOM 1725 O O . THR A 1 210 ? -23.927 -12.413 26.611 1.00 78.38 210 THR A O 1
ATOM 1728 N N . GLU A 1 211 ? -23.767 -13.725 28.424 1.00 79.75 211 GLU A N 1
ATOM 1729 C CA . GLU A 1 211 ? -22.314 -13.910 28.340 1.00 79.75 211 GLU A CA 1
ATOM 1730 C C . GLU A 1 211 ? -21.940 -14.861 27.209 1.00 79.75 211 GLU A C 1
ATOM 1732 O O . GLU A 1 211 ? -21.014 -14.546 26.466 1.00 79.75 211 GLU A O 1
ATOM 1737 N N . ASP A 1 212 ? -22.707 -15.932 27.007 1.00 81.06 212 ASP A N 1
ATOM 1738 C CA . ASP A 1 212 ? -22.492 -16.891 25.918 1.00 81.06 212 ASP A CA 1
ATOM 1739 C C . ASP A 1 212 ? -22.678 -16.237 24.544 1.00 81.06 212 ASP A C 1
ATOM 1741 O O . ASP A 1 212 ? -21.865 -16.417 23.634 1.00 81.06 212 ASP A O 1
ATOM 1745 N N . LEU A 1 213 ? -23.700 -15.383 24.410 1.00 84.38 213 LEU A N 1
ATOM 1746 C CA . LEU A 1 213 ? -23.907 -14.583 23.202 1.00 84.38 213 LEU A CA 1
ATOM 1747 C C . LEU A 1 213 ? -22.739 -13.614 22.955 1.00 84.38 213 LEU A C 1
ATOM 1749 O O . LEU A 1 213 ? -22.316 -13.401 21.822 1.00 84.38 213 LEU A O 1
ATOM 1753 N N . LEU A 1 214 ? -22.198 -13.007 24.010 1.00 83.62 214 LEU A N 1
ATOM 1754 C CA . LEU A 1 214 ? -21.049 -12.109 23.901 1.00 83.62 214 LEU A CA 1
ATOM 1755 C C . LEU A 1 214 ? -19.760 -12.875 23.564 1.00 83.62 214 LEU A C 1
ATOM 1757 O O . LEU A 1 214 ? -18.925 -12.355 22.823 1.00 83.62 214 LEU A O 1
ATOM 1761 N N . LEU A 1 215 ? -19.610 -14.102 24.067 1.00 84.12 215 LEU A N 1
ATOM 1762 C CA . LEU A 1 215 ? -18.489 -14.989 23.768 1.00 84.12 215 LEU A CA 1
ATOM 1763 C C . LEU A 1 215 ? -18.471 -15.386 22.289 1.00 84.12 215 LEU A C 1
ATOM 1765 O O . LEU A 1 215 ? -17.407 -15.358 21.679 1.00 84.12 215 LEU A O 1
ATOM 1769 N N . SER A 1 216 ? -19.639 -15.654 21.692 1.00 83.06 21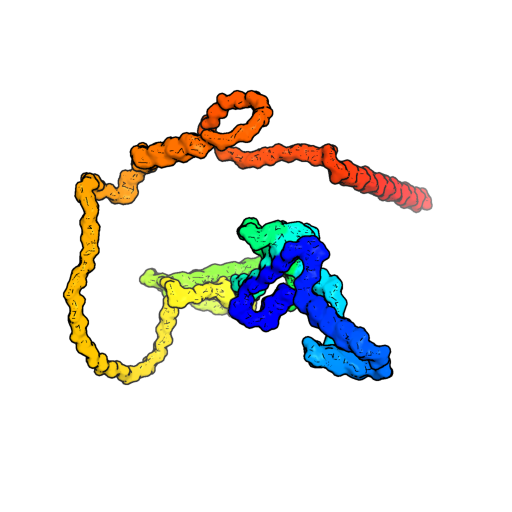6 SER A N 1
ATOM 1770 C CA . SER A 1 216 ? -19.740 -16.009 20.269 1.00 83.06 216 SER A CA 1
ATOM 1771 C C . SER A 1 216 ? -19.413 -14.839 19.328 1.00 83.06 216 SER A C 1
ATOM 1773 O O . SER A 1 216 ? -18.922 -15.039 18.218 1.00 83.06 216 SER A O 1
ATOM 1775 N N . ILE A 1 217 ? -19.645 -13.599 19.772 1.00 85.19 217 ILE A N 1
ATOM 1776 C CA . ILE A 1 217 ? -19.370 -12.381 18.994 1.00 85.19 217 ILE A CA 1
ATOM 1777 C C . ILE A 1 217 ? -17.901 -11.938 19.121 1.00 85.19 217 ILE A C 1
ATOM 1779 O O . ILE A 1 217 ? -17.334 -11.338 18.199 1.00 85.19 217 ILE A O 1
ATOM 1783 N N . VAL A 1 218 ? -17.269 -12.164 20.275 1.00 82.44 218 VAL A N 1
ATOM 1784 C CA . VAL A 1 218 ? -15.898 -11.711 20.549 1.00 82.44 218 VAL A CA 1
ATOM 1785 C C . VAL A 1 218 ? -14.883 -12.724 20.019 1.00 82.44 218 VAL A C 1
ATOM 1787 O O . VAL A 1 218 ? -15.036 -13.925 20.155 1.00 82.44 218 VAL A O 1
ATOM 1790 N N . ASN A 1 219 ? -13.782 -12.236 19.439 1.00 79.25 219 ASN A N 1
ATOM 1791 C CA . ASN A 1 219 ? -12.712 -13.105 18.948 1.00 79.25 219 ASN A CA 1
ATOM 1792 C C . ASN A 1 219 ? -12.115 -13.955 20.085 1.00 79.25 219 ASN A C 1
ATOM 1794 O O . ASN A 1 219 ? -11.440 -13.412 20.970 1.00 79.25 219 ASN A O 1
ATOM 1798 N N . GLU A 1 220 ? -12.296 -15.269 19.983 1.00 76.69 220 GLU A N 1
ATOM 1799 C CA . GLU A 1 220 ? -11.804 -16.301 20.900 1.00 76.69 220 GLU A CA 1
ATOM 1800 C C . GLU A 1 220 ? -10.345 -16.097 21.299 1.00 76.69 220 GLU A C 1
ATOM 1802 O O . GLU A 1 220 ? -10.025 -16.059 22.482 1.00 76.69 220 GLU A O 1
ATOM 1807 N N . LYS A 1 221 ? -9.461 -15.814 20.334 1.00 72.44 221 LYS A N 1
ATOM 1808 C CA . LYS A 1 221 ? -8.017 -15.642 20.583 1.00 72.44 221 LYS A CA 1
ATOM 1809 C C . LYS A 1 221 ? -7.703 -14.504 21.556 1.00 72.44 221 LYS A C 1
ATOM 1811 O O . LYS A 1 221 ? -6.651 -14.495 22.187 1.00 72.44 221 LYS A O 1
ATOM 1816 N N . THR A 1 222 ? -8.591 -13.512 21.658 1.00 74.25 222 THR A N 1
ATOM 1817 C CA . THR A 1 222 ? -8.436 -12.389 22.598 1.00 74.25 222 THR A CA 1
ATOM 1818 C C . THR A 1 222 ? -8.966 -12.692 23.998 1.00 74.25 222 THR A C 1
ATOM 1820 O O . THR A 1 222 ? -8.689 -11.921 24.915 1.00 74.25 222 THR A O 1
ATOM 1823 N N . VAL A 1 223 ? -9.723 -13.779 24.152 1.00 75.69 223 VAL A N 1
ATOM 1824 C CA . VAL A 1 223 ? -10.368 -14.206 25.398 1.00 75.69 223 VAL A CA 1
ATOM 1825 C C . VAL A 1 223 ? -9.630 -15.402 26.008 1.00 75.69 223 VAL A C 1
ATOM 1827 O O . VAL A 1 223 ? -9.287 -15.349 27.185 1.00 75.69 223 VAL A O 1
ATOM 1830 N N . SER A 1 224 ? -9.318 -16.437 25.220 1.00 66.75 224 SER A N 1
ATOM 1831 C CA . SER A 1 224 ? -8.611 -17.650 25.669 1.00 66.75 224 SER A CA 1
ATOM 1832 C C . SER A 1 224 ? -7.080 -17.505 25.688 1.00 66.75 224 SER A C 1
ATOM 1834 O O . SER A 1 224 ? -6.385 -18.226 26.416 1.00 66.75 224 SER A O 1
ATOM 1836 N N . GLY A 1 225 ? -6.552 -16.512 24.964 1.00 66.38 225 GLY A N 1
ATOM 1837 C CA . GLY A 1 225 ? -5.120 -16.267 24.798 1.00 66.38 225 GLY A CA 1
ATOM 1838 C C . GLY A 1 225 ? -4.517 -17.047 23.626 1.00 66.38 225 GLY A C 1
ATOM 1839 O O . GLY A 1 225 ? -5.191 -17.810 22.941 1.00 66.38 225 GLY A O 1
ATOM 1840 N N . ILE A 1 226 ? -3.229 -16.823 23.355 1.00 68.88 226 ILE A N 1
ATOM 1841 C CA . ILE A 1 226 ? -2.494 -17.559 22.315 1.00 68.88 226 ILE A CA 1
ATOM 1842 C C . ILE A 1 226 ? -1.951 -18.838 22.948 1.00 68.88 226 ILE A C 1
ATOM 1844 O O . ILE A 1 226 ? -1.191 -18.755 23.911 1.00 68.88 226 ILE A O 1
ATOM 1848 N N . ASN A 1 227 ? -2.317 -19.998 22.400 1.00 59.47 227 ASN A N 1
ATOM 1849 C CA . ASN A 1 227 ? -1.738 -21.268 22.819 1.00 59.47 227 ASN A CA 1
ATOM 1850 C C . ASN A 1 227 ? -0.320 -21.381 22.234 1.00 59.47 227 ASN A C 1
ATOM 1852 O O . ASN A 1 227 ? -0.144 -21.345 21.013 1.00 59.47 227 ASN A O 1
ATOM 1856 N N . ILE A 1 228 ? 0.696 -21.412 23.098 1.00 68.06 228 ILE A N 1
ATOM 1857 C CA . ILE A 1 228 ? 2.104 -21.496 22.697 1.00 68.06 228 ILE A CA 1
ATOM 1858 C C . ILE A 1 228 ? 2.551 -22.937 22.967 1.00 68.06 228 ILE A C 1
ATOM 1860 O O . ILE A 1 228 ? 2.646 -23.299 24.136 1.00 68.06 228 ILE A O 1
ATOM 1864 N N . PRO A 1 229 ? 2.874 -23.740 21.935 1.00 57.81 229 PRO A N 1
ATOM 1865 C CA . PRO A 1 229 ? 3.133 -25.179 22.086 1.00 57.81 229 PRO A CA 1
ATOM 1866 C C . PRO A 1 229 ? 4.347 -25.521 22.967 1.00 57.81 229 PRO A C 1
ATOM 1868 O O . PRO A 1 229 ? 4.462 -26.641 23.439 1.00 57.81 229 PRO A O 1
ATOM 1871 N N . PHE A 1 230 ? 5.237 -24.556 23.217 1.00 63.53 230 PHE A N 1
ATOM 1872 C CA . PHE A 1 230 ? 6.395 -24.695 24.113 1.00 63.53 230 PHE A CA 1
ATOM 1873 C C . PHE A 1 230 ? 6.362 -23.699 25.285 1.00 63.53 230 PHE A C 1
ATOM 1875 O O . PHE A 1 230 ? 7.391 -23.402 25.888 1.00 63.53 230 PHE A O 1
ATOM 1882 N N . GLY A 1 231 ? 5.203 -23.100 25.569 1.00 54.84 231 GLY A N 1
ATOM 1883 C CA . GLY A 1 231 ? 5.026 -22.236 26.733 1.00 54.84 231 GLY A CA 1
ATOM 1884 C C . GLY A 1 231 ? 4.711 -23.074 27.969 1.00 54.84 231 GLY A C 1
ATOM 1885 O O . GLY A 1 231 ? 3.968 -24.041 27.870 1.00 54.84 231 GLY A O 1
ATOM 1886 N N . GLY A 1 232 ? 5.190 -22.677 29.151 1.00 56.44 232 GLY A N 1
ATOM 1887 C CA . GLY A 1 232 ? 4.846 -23.327 30.433 1.00 56.44 232 GLY A CA 1
ATOM 1888 C C . GLY A 1 232 ? 3.372 -23.198 30.857 1.00 56.44 232 GLY A C 1
ATOM 1889 O O . GLY A 1 232 ? 3.058 -23.359 32.026 1.00 56.44 232 GLY A O 1
ATOM 1890 N N . ASP A 1 233 ? 2.493 -22.854 29.915 1.00 55.84 233 ASP A N 1
ATOM 1891 C CA . ASP A 1 233 ? 1.074 -22.545 30.077 1.00 55.84 233 ASP A CA 1
ATOM 1892 C C . ASP A 1 233 ? 0.161 -23.497 29.280 1.00 55.84 233 ASP A C 1
ATOM 1894 O O . ASP A 1 233 ? -1.055 -23.270 29.275 1.00 55.84 233 ASP A O 1
ATOM 1898 N N . VAL A 1 234 ? 0.738 -24.503 28.600 1.00 53.97 234 VAL A N 1
ATOM 1899 C CA . VAL A 1 234 ? 0.013 -25.574 27.897 1.00 53.97 234 VAL A CA 1
ATOM 1900 C C . VAL A 1 234 ? -0.892 -26.272 28.909 1.00 53.97 234 VAL A C 1
ATOM 1902 O O . VAL A 1 234 ? -0.409 -26.890 29.854 1.00 53.97 234 VAL A O 1
ATOM 1905 N N . ASN A 1 235 ? -2.207 -26.138 28.728 1.00 51.75 235 ASN A N 1
ATOM 1906 C CA . ASN A 1 235 ? -3.158 -27.019 29.391 1.00 51.75 235 ASN A CA 1
ATOM 1907 C C . ASN A 1 235 ? -2.934 -28.406 28.788 1.00 51.75 235 ASN A C 1
ATOM 1909 O O . ASN A 1 235 ? -3.227 -28.617 27.613 1.00 51.75 235 ASN A O 1
ATOM 1913 N N . SER A 1 236 ? -2.394 -29.330 29.575 1.00 46.94 236 SER A N 1
ATOM 1914 C CA . SER A 1 236 ? -2.666 -30.747 29.382 1.00 46.94 236 SER A CA 1
ATOM 1915 C C . SER A 1 236 ? -4.136 -30.943 29.743 1.00 46.94 236 SER A C 1
ATOM 1917 O O . SER A 1 236 ? -4.465 -31.176 30.904 1.00 46.94 236 SER A O 1
ATOM 1919 N N . GLU A 1 237 ? -5.031 -30.718 28.785 1.00 41.97 237 GLU A N 1
ATOM 1920 C CA . GLU A 1 237 ? -6.355 -31.324 28.859 1.00 41.97 237 GLU A CA 1
ATOM 1921 C C . GLU A 1 237 ? -6.105 -32.830 28.791 1.00 41.97 237 GLU A C 1
ATOM 1923 O O . GLU A 1 237 ? -5.693 -33.361 27.763 1.00 41.97 237 GLU A O 1
ATOM 1928 N N . SER A 1 238 ? -6.201 -33.482 29.950 1.00 36.12 238 SER A N 1
ATOM 1929 C CA . SER A 1 238 ? -6.408 -34.917 30.032 1.00 36.12 238 SER A CA 1
ATOM 1930 C C . SER A 1 238 ? -7.772 -35.175 29.409 1.00 36.12 238 SER A C 1
ATOM 1932 O O . SER A 1 238 ? -8.808 -34.948 30.033 1.00 36.12 238 SER A O 1
ATOM 1934 N N . GLU A 1 239 ? -7.761 -35.551 28.136 1.00 35.97 239 GLU A N 1
ATOM 1935 C CA . GLU A 1 239 ? -8.829 -36.360 27.575 1.00 35.97 239 GLU A CA 1
ATOM 1936 C C . GLU A 1 239 ? -8.772 -37.684 28.344 1.00 35.97 239 GLU A C 1
ATOM 1938 O O . GLU A 1 239 ? -7.861 -38.490 28.156 1.00 35.97 239 GLU A O 1
ATOM 1943 N N . ASP A 1 240 ? -9.685 -37.833 29.304 1.00 39.94 240 ASP A N 1
ATOM 1944 C CA . ASP A 1 240 ? -10.019 -39.119 29.901 1.00 39.94 240 ASP A CA 1
ATOM 1945 C C . ASP A 1 240 ? -10.675 -39.967 28.798 1.00 39.94 240 ASP A C 1
ATOM 1947 O O . ASP A 1 240 ? -11.897 -40.025 28.670 1.00 39.94 240 ASP A O 1
ATOM 1951 N N . GLU A 1 241 ? -9.847 -40.570 27.948 1.00 35.88 241 GLU A N 1
ATOM 1952 C CA . GLU A 1 241 ? -10.212 -41.748 27.171 1.00 35.88 241 GLU A CA 1
ATOM 1953 C C . GLU A 1 241 ? -9.511 -42.944 27.819 1.00 35.88 241 GLU A C 1
ATOM 1955 O O . GLU A 1 241 ? -8.337 -43.233 27.580 1.00 35.88 241 GLU A O 1
ATOM 1960 N N . ASP A 1 242 ? -10.253 -43.605 28.707 1.00 40.00 242 ASP A N 1
ATOM 1961 C CA . ASP A 1 242 ? -9.981 -44.967 29.140 1.00 40.00 242 ASP A CA 1
ATOM 1962 C C . ASP A 1 242 ? -10.091 -45.899 27.918 1.00 40.00 242 ASP A C 1
ATOM 1964 O O . ASP A 1 242 ? -11.181 -46.375 27.613 1.00 40.00 242 ASP A O 1
ATOM 1968 N N . GLU A 1 243 ? -8.984 -46.184 27.227 1.00 39.34 243 GLU A N 1
ATOM 1969 C CA . GLU A 1 243 ? -8.830 -47.431 26.466 1.00 39.34 243 GLU A CA 1
ATOM 1970 C C . GLU A 1 243 ? -7.422 -48.026 26.647 1.00 39.34 243 GLU A C 1
ATOM 1972 O O . GLU A 1 243 ? -6.388 -47.356 26.619 1.00 39.34 243 GLU A O 1
ATOM 1977 N N . ASP A 1 244 ? -7.428 -49.328 26.906 1.00 31.89 244 ASP A N 1
ATOM 1978 C CA . ASP A 1 244 ? -6.357 -50.147 27.447 1.00 31.89 244 ASP A CA 1
ATOM 1979 C C . ASP A 1 244 ? -5.139 -50.353 26.514 1.00 31.89 244 ASP A C 1
ATOM 1981 O O . ASP A 1 244 ? -5.263 -50.670 25.337 1.00 31.89 244 ASP A O 1
ATOM 1985 N N . MET A 1 245 ? -3.946 -50.275 27.121 1.00 37.06 245 MET A N 1
ATOM 1986 C CA . MET A 1 245 ? -2.891 -51.307 27.109 1.00 37.06 245 MET A CA 1
ATOM 1987 C C . MET A 1 245 ? -2.440 -51.916 25.759 1.00 37.06 245 MET A C 1
ATOM 1989 O O . MET A 1 245 ? -3.068 -52.842 25.272 1.00 37.06 245 MET A O 1
ATOM 1993 N N . GLU A 1 246 ? -1.228 -51.570 25.290 1.00 32.56 246 GLU A N 1
ATOM 1994 C CA . GLU A 1 246 ? -0.150 -52.555 25.036 1.00 32.56 246 GLU A CA 1
ATOM 1995 C C . GLU A 1 246 ? 1.206 -51.842 24.851 1.00 32.56 246 GLU A C 1
ATOM 1997 O O . GLU A 1 246 ? 1.381 -50.992 23.979 1.00 32.56 246 GLU A O 1
ATOM 2002 N N . LEU A 1 247 ? 2.172 -52.155 25.718 1.00 34.09 247 LEU A N 1
ATOM 2003 C CA . LEU A 1 247 ? 3.501 -51.542 25.760 1.00 34.09 247 LEU A CA 1
ATOM 2004 C C . LEU A 1 247 ? 4.515 -52.615 25.341 1.00 34.09 247 LEU A C 1
ATOM 2006 O O . LEU A 1 247 ? 4.978 -53.397 26.171 1.00 34.09 247 LEU A O 1
ATOM 2010 N N . GLU A 1 248 ? 4.832 -52.688 24.046 1.00 30.30 248 GLU A N 1
ATOM 2011 C CA . GLU A 1 248 ? 5.896 -53.565 23.544 1.00 30.30 248 GLU A CA 1
ATOM 2012 C C . GLU A 1 248 ? 7.270 -52.966 23.878 1.00 30.30 248 GLU A C 1
ATOM 2014 O O . GLU A 1 248 ? 7.731 -51.983 23.292 1.00 30.30 248 GLU A O 1
ATOM 2019 N N . PHE A 1 249 ? 7.929 -53.584 24.858 1.00 32.88 249 PHE A N 1
ATOM 2020 C CA . PHE A 1 249 ? 9.345 -53.408 25.154 1.00 32.88 249 PHE A CA 1
ATOM 2021 C C . PHE A 1 249 ? 10.174 -54.014 24.014 1.00 32.88 249 PHE A C 1
ATOM 2023 O O . PHE A 1 249 ? 10.209 -55.233 23.849 1.00 32.88 249 PHE A O 1
ATOM 2030 N N . VAL A 1 250 ? 10.885 -53.177 23.257 1.00 31.66 250 VAL A N 1
ATOM 2031 C CA . VAL A 1 250 ? 11.973 -53.637 22.387 1.00 31.66 250 VAL A CA 1
ATOM 2032 C C . VAL A 1 250 ? 13.293 -53.157 22.974 1.00 31.66 250 VAL A C 1
ATOM 2034 O O . VAL A 1 250 ? 13.686 -51.998 22.828 1.00 31.66 250 VAL A O 1
ATOM 2037 N N . ASP A 1 251 ? 13.968 -54.087 23.646 1.00 33.50 251 ASP A N 1
ATOM 2038 C CA . ASP A 1 251 ? 15.348 -53.965 24.096 1.00 33.50 251 ASP A CA 1
ATOM 2039 C C . ASP A 1 251 ? 16.274 -53.688 22.904 1.00 33.50 251 ASP A C 1
ATOM 2041 O O . ASP A 1 251 ? 16.331 -54.457 21.942 1.00 33.50 251 ASP A O 1
ATOM 2045 N N . THR A 1 252 ? 17.063 -52.616 22.986 1.00 36.69 252 THR A N 1
ATOM 2046 C CA . THR A 1 252 ? 18.273 -52.474 22.167 1.00 36.69 252 THR A CA 1
ATOM 2047 C C . THR A 1 252 ? 19.472 -52.128 23.052 1.00 36.69 252 THR A C 1
ATOM 2049 O O . THR A 1 252 ? 19.338 -51.341 23.990 1.00 36.69 252 THR A O 1
ATOM 2052 N N . PRO A 1 253 ? 20.634 -52.763 22.811 1.00 38.12 253 PRO A N 1
ATOM 2053 C CA . PRO A 1 253 ? 21.690 -52.877 23.804 1.00 38.12 253 PRO A CA 1
ATOM 2054 C C . PRO A 1 253 ? 22.576 -51.636 23.912 1.00 38.12 253 PRO A C 1
ATOM 2056 O O . PRO A 1 253 ? 22.879 -50.948 22.935 1.00 38.12 253 PRO A O 1
ATOM 2059 N N . GLU A 1 254 ? 23.049 -51.441 25.140 1.00 31.05 254 GLU A N 1
ATOM 2060 C CA . GLU A 1 254 ? 24.121 -50.546 25.551 1.00 31.05 254 GLU A CA 1
ATOM 2061 C C . GLU A 1 254 ? 25.362 -50.668 24.652 1.00 31.05 254 GLU A C 1
ATOM 2063 O O . GLU A 1 254 ? 25.953 -51.739 24.505 1.00 31.05 254 GLU A O 1
ATOM 2068 N N . ILE A 1 255 ? 25.827 -49.533 24.129 1.00 36.00 255 ILE A N 1
ATOM 2069 C CA . ILE A 1 255 ? 27.221 -49.361 23.721 1.00 36.00 255 ILE A CA 1
ATOM 2070 C C . ILE A 1 255 ? 27.778 -48.208 24.543 1.00 36.00 255 ILE A C 1
ATOM 2072 O O . ILE A 1 255 ? 27.463 -47.036 24.328 1.00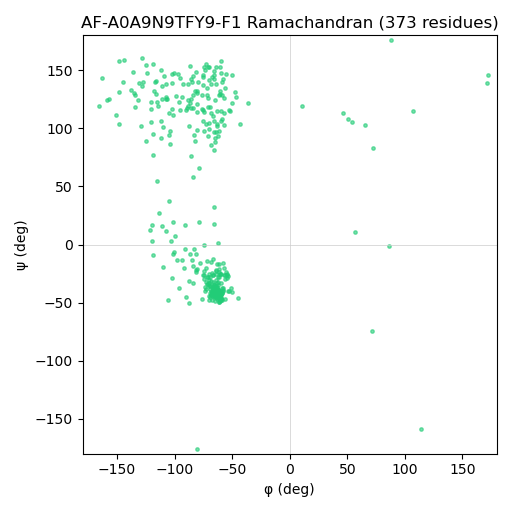 36.00 255 ILE A O 1
ATOM 2076 N N . GLY A 1 256 ? 28.595 -48.577 25.526 1.00 30.73 256 GLY A N 1
ATOM 2077 C CA . GLY A 1 256 ? 29.362 -47.650 26.332 1.00 30.73 256 GLY A CA 1
ATOM 2078 C C . GLY A 1 256 ? 30.415 -46.920 25.505 1.00 30.73 256 GLY A C 1
ATOM 2079 O O . GLY A 1 256 ? 31.084 -47.500 24.653 1.00 30.73 256 GLY A O 1
ATOM 2080 N N . ASN A 1 257 ? 30.607 -45.644 25.821 1.00 33.88 257 ASN A N 1
ATOM 2081 C CA . ASN A 1 257 ? 31.903 -45.008 25.651 1.00 33.88 257 ASN A CA 1
ATOM 2082 C C . ASN A 1 257 ? 32.088 -43.934 26.723 1.00 33.88 257 ASN A C 1
ATOM 2084 O O . ASN A 1 257 ? 31.507 -42.852 26.679 1.00 33.88 257 ASN A O 1
ATOM 2088 N N . GLN A 1 258 ? 32.898 -44.293 27.715 1.00 31.16 258 GLN A N 1
ATOM 2089 C CA . GLN A 1 258 ? 33.498 -43.386 28.678 1.00 31.16 258 GLN A CA 1
ATOM 2090 C C . GLN A 1 258 ? 34.725 -42.735 28.026 1.00 31.16 258 GLN A C 1
ATOM 2092 O O . GLN A 1 258 ? 35.573 -43.431 27.473 1.00 31.16 258 GLN A O 1
ATOM 2097 N N . GLY A 1 259 ? 34.855 -41.412 28.123 1.00 32.03 259 GLY A N 1
ATOM 2098 C CA . GLY A 1 259 ? 36.096 -40.706 27.797 1.00 32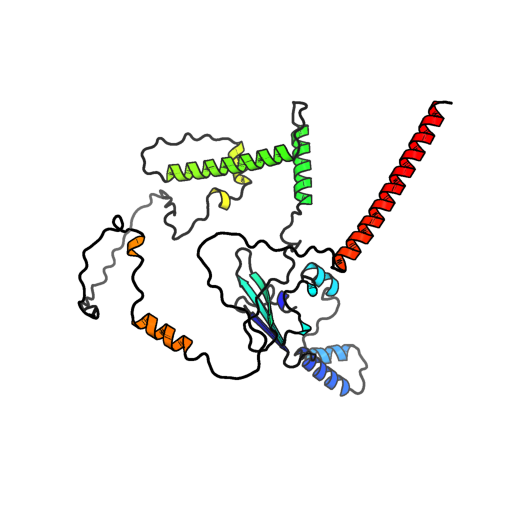.03 259 GLY A CA 1
ATOM 2099 C C . GLY A 1 259 ? 35.921 -39.183 27.781 1.00 32.03 259 GLY A C 1
ATOM 2100 O O . GLY A 1 259 ? 34.878 -38.713 27.341 1.00 32.03 259 GLY A O 1
ATOM 2101 N N . PRO A 1 260 ? 36.872 -38.397 28.315 1.00 36.81 260 PRO A N 1
ATOM 2102 C CA . PRO A 1 260 ? 36.542 -37.257 29.164 1.00 36.81 260 PRO A CA 1
ATOM 2103 C C . PRO A 1 260 ? 36.525 -35.906 28.439 1.00 36.81 260 PRO A C 1
ATOM 2105 O O . PRO A 1 260 ? 37.329 -35.621 27.555 1.00 36.81 260 PRO A O 1
ATOM 2108 N N . CYS A 1 261 ? 35.630 -35.036 28.908 1.00 27.50 261 CYS A N 1
ATOM 2109 C CA . CYS A 1 261 ? 35.591 -33.618 28.578 1.00 27.50 261 CYS A CA 1
ATOM 2110 C C . CYS A 1 261 ? 36.796 -32.913 29.226 1.00 27.50 261 CYS A C 1
ATOM 2112 O O . CYS A 1 261 ? 36.831 -32.701 30.438 1.00 27.50 261 CYS A O 1
ATOM 2114 N N . THR A 1 262 ? 37.805 -32.575 28.426 1.00 27.84 262 THR A N 1
ATOM 2115 C CA . THR A 1 262 ? 38.939 -31.742 28.838 1.00 27.84 262 THR A CA 1
ATOM 2116 C C . THR A 1 262 ? 38.503 -30.285 28.951 1.00 27.84 262 THR A C 1
ATOM 2118 O O . THR A 1 262 ? 38.456 -29.553 27.962 1.00 27.84 262 THR A O 1
ATOM 2121 N N . SER A 1 263 ? 38.201 -29.852 30.171 1.00 32.34 263 SER A N 1
ATOM 2122 C CA . SER A 1 263 ? 38.176 -28.444 30.554 1.00 32.34 263 SER A CA 1
ATOM 2123 C C . SER A 1 263 ? 39.604 -27.903 30.603 1.00 32.34 263 SER A C 1
ATOM 2125 O O . SER A 1 263 ? 40.430 -28.372 31.384 1.00 32.34 263 SER A O 1
ATOM 2127 N N . THR A 1 264 ? 39.891 -26.918 29.757 1.00 32.00 264 THR A N 1
ATOM 2128 C CA . THR A 1 264 ? 41.135 -26.148 29.772 1.00 32.00 264 THR A CA 1
ATOM 2129 C C . THR A 1 264 ? 41.259 -25.379 31.088 1.00 32.00 264 THR A C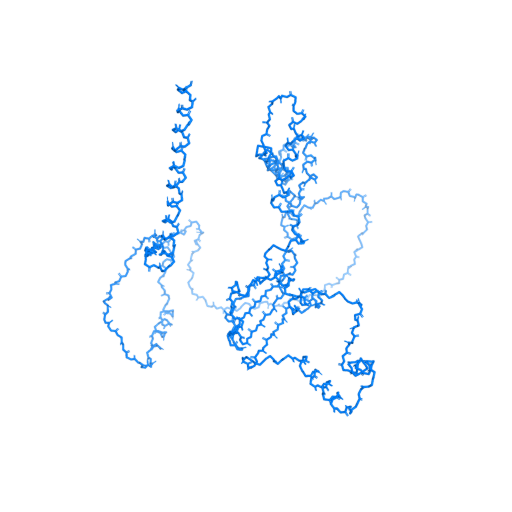 1
ATOM 2131 O O . THR A 1 264 ? 40.464 -24.482 31.370 1.00 32.00 264 THR A O 1
ATOM 2134 N N . GLU A 1 265 ? 42.267 -25.731 31.883 1.00 33.47 265 GLU A N 1
ATOM 2135 C CA . GLU A 1 265 ? 42.742 -24.945 33.018 1.00 33.47 265 GLU A CA 1
ATOM 2136 C C . GLU A 1 265 ? 43.333 -23.619 32.524 1.00 33.47 265 GLU A C 1
ATOM 2138 O O . GLU A 1 265 ? 44.262 -23.593 31.716 1.00 33.47 265 GLU A O 1
ATOM 2143 N N . LEU A 1 266 ? 42.818 -22.508 33.046 1.00 31.92 266 LEU A N 1
ATOM 2144 C CA . LEU A 1 266 ? 43.506 -21.223 33.058 1.00 31.92 266 LEU A CA 1
ATOM 2145 C C . LEU A 1 266 ? 43.469 -20.682 34.489 1.00 31.92 266 LEU A C 1
ATOM 2147 O O . LEU A 1 266 ? 42.453 -20.185 34.963 1.00 31.92 266 LEU A O 1
ATOM 2151 N N . SER A 1 267 ? 44.622 -20.841 35.133 1.00 35.47 267 SER A N 1
ATOM 2152 C CA . SER A 1 267 ? 45.247 -19.943 36.106 1.00 35.47 267 SER A CA 1
ATOM 2153 C C . SER A 1 267 ? 44.422 -19.508 37.321 1.00 35.47 267 SER A C 1
ATOM 2155 O O . SER A 1 267 ? 43.593 -18.601 37.281 1.00 35.47 267 SER A O 1
ATOM 2157 N N . GLN A 1 268 ? 44.786 -20.121 38.447 1.00 40.59 268 GLN A N 1
ATOM 2158 C CA . GLN A 1 268 ? 44.584 -19.620 39.800 1.00 40.59 268 GLN A CA 1
ATOM 2159 C C . GLN A 1 268 ? 45.132 -18.193 39.918 1.00 40.59 268 GLN A C 1
ATOM 2161 O O . GLN A 1 268 ? 46.336 -18.003 39.833 1.00 40.59 268 GLN A O 1
ATOM 2166 N N . ASP A 1 269 ? 44.253 -17.218 40.149 1.00 36.97 269 ASP A N 1
ATOM 2167 C CA . ASP A 1 269 ? 44.574 -16.014 40.914 1.00 36.97 269 ASP A CA 1
ATOM 2168 C C . ASP A 1 269 ? 43.288 -15.387 41.483 1.00 36.97 269 ASP A C 1
ATOM 2170 O O . ASP A 1 269 ? 42.345 -15.057 40.767 1.00 36.97 269 ASP A O 1
ATOM 2174 N N . ASN A 1 270 ? 43.297 -15.191 42.805 1.00 38.75 270 ASN A N 1
ATOM 2175 C CA . ASN A 1 270 ? 42.309 -14.511 43.653 1.00 38.75 270 ASN A CA 1
ATOM 2176 C C . ASN A 1 270 ? 40.956 -15.197 43.926 1.00 38.75 270 ASN A C 1
ATOM 2178 O O . ASN A 1 270 ? 39.894 -14.815 43.434 1.00 38.75 270 ASN A O 1
ATOM 2182 N N . ILE A 1 271 ? 40.988 -16.096 44.914 1.00 44.47 271 ILE A N 1
ATOM 2183 C CA . ILE A 1 271 ? 39.846 -16.401 45.781 1.00 44.47 271 ILE A CA 1
ATOM 2184 C C . ILE A 1 271 ? 39.430 -15.113 46.511 1.00 44.47 271 ILE A C 1
ATOM 2186 O O . ILE A 1 271 ? 40.072 -14.687 47.471 1.00 44.47 271 ILE A O 1
ATOM 2190 N N . GLN A 1 272 ? 38.314 -14.511 46.100 1.00 50.22 272 GLN A N 1
ATOM 2191 C CA . GLN A 1 272 ? 37.604 -13.516 46.901 1.00 50.22 272 GLN A CA 1
ATOM 2192 C C . GLN A 1 272 ? 36.188 -14.016 47.199 1.00 50.22 272 GLN A C 1
ATOM 2194 O O . GLN A 1 272 ? 35.277 -13.904 46.389 1.00 50.22 272 GLN A O 1
ATOM 2199 N N . LYS A 1 273 ? 36.085 -14.626 48.387 1.00 50.03 273 LYS A N 1
ATOM 2200 C CA . LYS A 1 273 ? 34.916 -14.890 49.246 1.00 50.03 273 LYS A CA 1
ATOM 2201 C C . LYS A 1 273 ? 33.531 -14.623 48.628 1.00 50.03 273 LYS A C 1
ATOM 2203 O O . LYS A 1 273 ? 33.169 -13.480 48.363 1.00 50.03 273 LYS A O 1
ATOM 2208 N N . ASN A 1 274 ? 32.730 -15.690 48.558 1.00 51.94 274 ASN A N 1
ATOM 2209 C CA . ASN A 1 274 ? 31.292 -15.698 48.276 1.00 51.94 274 ASN A CA 1
ATOM 2210 C C . ASN A 1 274 ? 30.537 -14.591 49.036 1.00 51.94 274 ASN A C 1
ATOM 2212 O O . ASN A 1 274 ? 30.250 -14.724 50.226 1.00 51.94 274 ASN A O 1
ATOM 2216 N N . LYS A 1 275 ? 30.176 -13.516 48.331 1.00 65.12 275 LYS A N 1
ATOM 2217 C CA . LYS A 1 275 ? 29.137 -12.568 48.746 1.00 65.12 275 LYS A CA 1
ATOM 2218 C C . LYS A 1 275 ? 27.830 -12.957 48.057 1.00 65.12 275 LYS A C 1
ATOM 2220 O O . LYS A 1 275 ? 27.768 -13.006 46.832 1.00 65.12 275 LYS A O 1
ATOM 2225 N N . THR A 1 276 ? 26.779 -13.221 48.828 1.00 71.19 276 THR A N 1
ATOM 2226 C CA . THR A 1 276 ? 25.414 -13.372 48.301 1.00 71.19 276 THR A CA 1
ATOM 2227 C C . THR A 1 276 ? 24.912 -12.041 47.731 1.00 71.19 276 THR A C 1
ATOM 2229 O O . THR A 1 276 ? 25.279 -10.968 48.219 1.00 71.19 276 THR A O 1
ATOM 2232 N N . TRP A 1 277 ? 24.052 -12.098 46.707 1.00 65.56 277 TRP A N 1
ATOM 2233 C CA . TRP A 1 277 ? 23.537 -10.933 45.963 1.00 65.56 277 TRP A CA 1
ATOM 2234 C C . TRP A 1 277 ? 22.886 -9.860 46.851 1.00 65.56 277 TRP A C 1
ATOM 2236 O O . TRP A 1 277 ? 22.905 -8.682 46.508 1.00 65.56 277 TRP A O 1
ATOM 2246 N N . ALA A 1 278 ? 22.379 -10.247 48.023 1.00 66.19 278 ALA A N 1
ATOM 2247 C CA . ALA A 1 278 ? 21.795 -9.335 49.004 1.00 66.19 278 ALA A CA 1
ATOM 2248 C C . ALA A 1 278 ? 22.809 -8.384 49.678 1.00 66.19 278 ALA A C 1
ATOM 2250 O O . ALA A 1 278 ? 22.409 -7.409 50.303 1.00 66.19 278 ALA A O 1
ATOM 2251 N N . SER A 1 279 ? 24.114 -8.653 49.564 1.00 67.62 279 SER A N 1
ATOM 2252 C CA . SER A 1 279 ? 25.188 -7.880 50.215 1.00 67.62 279 SER A CA 1
ATOM 2253 C C . SER A 1 279 ? 25.886 -6.868 49.297 1.00 67.62 279 SER A C 1
ATOM 2255 O O . SER A 1 279 ? 26.907 -6.288 49.676 1.00 67.62 279 SER A O 1
ATOM 2257 N N . TYR A 1 280 ? 25.368 -6.672 48.081 1.00 74.44 280 TYR A N 1
ATOM 2258 C CA . TYR A 1 280 ? 25.961 -5.771 47.097 1.00 74.44 280 TYR A CA 1
ATOM 2259 C C . TYR A 1 280 ? 25.472 -4.334 47.298 1.00 74.44 280 TYR A C 1
ATOM 2261 O O . TYR A 1 280 ? 24.268 -4.075 47.273 1.00 74.44 280 TYR A O 1
ATOM 2269 N N . THR A 1 281 ? 26.395 -3.382 47.455 1.00 74.81 281 THR A N 1
ATOM 2270 C CA . THR A 1 281 ? 26.056 -1.951 47.479 1.00 74.81 281 THR A CA 1
ATOM 2271 C C . THR A 1 281 ? 26.395 -1.297 46.136 1.00 74.81 281 THR A C 1
ATOM 2273 O O . THR A 1 281 ? 27.377 -1.684 45.502 1.00 74.81 281 THR A O 1
ATOM 2276 N N . PRO A 1 282 ? 25.639 -0.286 45.658 1.00 72.56 282 PRO A N 1
ATOM 2277 C CA . PRO A 1 282 ? 25.916 0.373 44.373 1.00 72.56 282 PRO A CA 1
ATOM 2278 C C . PRO A 1 282 ? 27.338 0.950 44.244 1.00 72.56 282 PRO A C 1
ATOM 2280 O O . PRO A 1 282 ? 27.854 1.090 43.136 1.00 72.56 282 PRO A O 1
ATOM 2283 N N . SER A 1 283 ? 27.988 1.247 45.370 1.00 72.44 283 SER A N 1
ATOM 2284 C CA . SER A 1 283 ? 29.375 1.712 45.450 1.00 72.44 283 SER A CA 1
ATOM 2285 C C . SER A 1 283 ? 30.398 0.651 45.017 1.00 72.44 283 SER A C 1
ATOM 2287 O O . SER A 1 283 ? 31.462 1.005 44.513 1.00 72.44 283 SER A O 1
ATOM 2289 N N . ASP A 1 284 ? 30.068 -0.640 45.138 1.00 71.19 284 ASP A N 1
ATOM 2290 C CA . ASP A 1 284 ? 30.940 -1.767 44.768 1.00 71.19 284 ASP A CA 1
ATOM 2291 C C . ASP A 1 284 ? 31.090 -1.933 43.237 1.00 71.19 284 ASP A C 1
ATOM 2293 O O . ASP A 1 284 ? 32.009 -2.605 42.761 1.00 71.19 284 ASP A O 1
ATOM 2297 N N . LEU A 1 285 ? 30.229 -1.274 42.445 1.00 67.88 285 LEU A N 1
ATOM 2298 C CA . LEU A 1 285 ? 30.290 -1.241 40.975 1.00 67.88 285 LEU A CA 1
ATOM 2299 C C . LEU A 1 285 ? 31.356 -0.273 40.437 1.00 67.88 285 LEU A C 1
ATOM 2301 O O . LEU A 1 285 ? 31.738 -0.353 39.268 1.00 67.88 285 LEU A O 1
ATOM 2305 N N . ALA A 1 286 ? 31.858 0.643 41.268 1.00 71.12 286 ALA A N 1
ATOM 2306 C CA . ALA A 1 286 ? 32.828 1.656 40.867 1.00 71.12 286 ALA A CA 1
ATOM 2307 C C . ALA A 1 286 ? 34.271 1.119 40.908 1.00 71.12 286 ALA A C 1
ATOM 2309 O O . ALA A 1 286 ? 35.136 1.654 41.601 1.00 71.12 286 ALA A O 1
ATOM 2310 N N . LYS A 1 287 ? 34.573 0.052 40.159 1.00 68.12 287 LYS A N 1
ATOM 2311 C CA . LYS A 1 287 ? 35.968 -0.388 39.991 1.00 68.12 287 LYS A CA 1
ATOM 2312 C C . LYS A 1 287 ? 36.708 0.547 39.027 1.00 68.12 287 LYS A C 1
ATOM 2314 O O . LYS A 1 287 ? 36.187 0.926 37.978 1.00 68.12 287 LYS A O 1
ATOM 2319 N N . LYS A 1 288 ? 37.956 0.907 39.359 1.00 67.75 288 LYS A N 1
ATOM 2320 C CA . LYS A 1 288 ? 38.860 1.623 38.439 1.00 67.75 288 LYS A CA 1
ATOM 2321 C C . LYS A 1 288 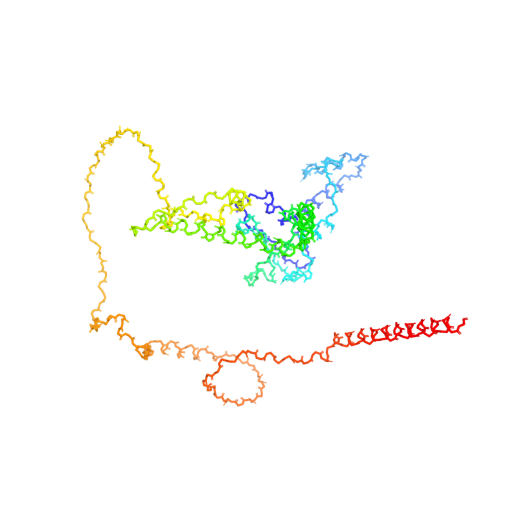? 39.058 0.778 37.173 1.00 67.75 288 LYS A C 1
ATOM 2323 O O . LYS A 1 288 ? 39.417 -0.391 37.272 1.00 67.75 288 LYS A O 1
ATOM 2328 N N . MET A 1 289 ? 38.856 1.385 35.999 1.00 64.88 289 MET A N 1
ATOM 2329 C CA . MET A 1 289 ? 39.115 0.757 34.695 1.00 64.88 289 MET A CA 1
ATOM 2330 C C . MET A 1 289 ? 40.493 0.087 34.661 1.00 64.88 289 MET A C 1
ATOM 2332 O O . MET A 1 289 ? 41.499 0.722 35.000 1.00 64.88 289 MET A O 1
ATOM 2336 N N . SER A 1 290 ? 40.527 -1.167 34.207 1.00 73.50 290 SER A N 1
ATOM 2337 C CA . SER A 1 290 ? 41.744 -1.968 34.061 1.00 73.50 290 SER A CA 1
ATOM 2338 C C . SER A 1 290 ? 42.760 -1.292 33.130 1.00 73.50 290 SER A C 1
ATOM 2340 O O . SER A 1 290 ? 42.382 -0.719 32.102 1.00 73.50 290 SER A O 1
ATOM 2342 N N . SER A 1 291 ? 44.051 -1.401 33.455 1.00 64.25 291 SER A N 1
ATOM 2343 C CA . SER A 1 291 ? 45.169 -0.814 32.697 1.00 64.25 291 SER A CA 1
ATOM 2344 C C . SER A 1 291 ? 45.178 -1.109 31.183 1.00 64.25 291 SER A C 1
ATOM 2346 O O . SER A 1 291 ? 45.453 -0.165 30.437 1.00 64.25 291 SER A O 1
ATOM 2348 N N . PRO A 1 292 ? 44.790 -2.302 30.676 1.00 69.25 292 PRO A N 1
ATOM 2349 C CA . PRO A 1 292 ? 44.815 -2.576 29.234 1.00 69.25 292 PRO A CA 1
ATOM 2350 C C . PRO A 1 292 ? 43.794 -1.734 28.455 1.00 69.25 292 PRO A C 1
ATOM 2352 O O . PRO A 1 292 ? 44.033 -1.325 27.320 1.00 69.25 292 PRO A O 1
ATOM 2355 N N . LEU A 1 293 ? 42.657 -1.412 29.084 1.00 55.84 293 LEU A N 1
ATOM 2356 C CA . LEU A 1 293 ? 41.599 -0.614 28.461 1.00 55.84 293 LEU A CA 1
ATOM 2357 C C . LEU A 1 293 ? 42.004 0.862 28.337 1.00 55.84 293 LEU A C 1
ATOM 2359 O O . LEU A 1 293 ? 41.631 1.525 27.373 1.00 55.84 293 LEU A O 1
ATOM 2363 N N . LYS A 1 294 ? 42.812 1.367 29.281 1.00 69.00 294 LYS A N 1
ATOM 2364 C CA . LYS A 1 294 ? 43.363 2.730 29.220 1.00 69.00 294 LYS A CA 1
ATOM 2365 C C . LYS A 1 294 ? 44.365 2.887 28.076 1.00 69.00 294 LYS A C 1
ATOM 2367 O O . LYS A 1 294 ? 44.318 3.892 27.374 1.00 69.00 294 LYS A O 1
ATOM 2372 N N . GLN A 1 295 ? 45.218 1.886 27.854 1.00 67.38 295 GLN A N 1
ATOM 2373 C CA . GLN A 1 295 ? 46.184 1.889 26.749 1.00 67.38 295 GLN A CA 1
ATOM 2374 C C . GLN A 1 295 ? 45.484 1.855 25.382 1.00 67.38 295 GLN A C 1
ATOM 2376 O O . GLN A 1 295 ? 45.864 2.583 24.469 1.00 67.38 295 GLN A O 1
ATOM 2381 N N . LYS A 1 296 ? 44.390 1.090 25.261 1.00 68.31 296 LYS A N 1
ATOM 2382 C CA . LYS A 1 296 ? 43.607 1.010 24.018 1.00 68.31 296 LYS A CA 1
ATOM 2383 C C . LYS A 1 296 ? 42.947 2.344 23.644 1.00 68.31 296 LYS A C 1
ATOM 2385 O O . LYS A 1 296 ? 42.897 2.685 22.470 1.00 68.31 296 LYS A O 1
ATOM 2390 N N . ILE A 1 297 ? 42.487 3.114 24.633 1.00 67.00 297 ILE A N 1
ATOM 2391 C CA . ILE A 1 297 ? 41.895 4.446 24.419 1.00 67.00 297 ILE A CA 1
ATOM 2392 C C . ILE A 1 297 ? 42.970 5.485 24.059 1.00 67.00 297 ILE A C 1
ATOM 2394 O O . ILE A 1 297 ? 42.739 6.314 23.182 1.00 67.00 297 ILE A O 1
ATOM 2398 N N . ALA A 1 298 ? 44.152 5.419 24.680 1.00 63.59 298 ALA A N 1
ATOM 2399 C CA . ALA A 1 298 ? 45.264 6.321 24.368 1.00 63.59 298 ALA A CA 1
ATOM 2400 C C . ALA A 1 298 ? 45.753 6.169 22.914 1.00 63.59 298 ALA A C 1
ATOM 2402 O O . ALA A 1 298 ? 45.990 7.166 22.237 1.00 63.59 298 ALA A O 1
ATOM 2403 N N . ASN A 1 299 ? 45.804 4.936 22.400 1.00 64.38 299 ASN A N 1
ATOM 2404 C CA . ASN A 1 299 ? 46.224 4.669 21.020 1.00 64.38 299 ASN A CA 1
ATOM 2405 C C . ASN A 1 299 ? 45.197 5.136 19.971 1.00 64.38 299 ASN A C 1
ATOM 2407 O O . ASN A 1 299 ? 45.573 5.493 18.860 1.00 64.38 299 ASN A O 1
ATOM 2411 N N . VAL A 1 300 ? 43.906 5.180 20.318 1.00 64.12 300 VAL A N 1
ATOM 2412 C CA . VAL A 1 300 ? 42.857 5.720 19.431 1.00 64.12 300 VAL A CA 1
ATOM 2413 C C . VAL A 1 300 ? 42.951 7.248 19.319 1.00 64.12 300 VAL A C 1
ATOM 2415 O O . VAL A 1 300 ? 42.701 7.801 18.252 1.00 64.12 300 VAL A O 1
ATOM 2418 N N . LEU A 1 301 ? 43.360 7.935 20.390 1.00 56.88 301 LEU A N 1
ATOM 2419 C CA . LEU A 1 301 ? 43.509 9.395 20.402 1.00 56.88 301 LEU A CA 1
ATOM 2420 C C . LEU A 1 301 ? 44.749 9.895 19.643 1.00 56.88 301 LEU A C 1
ATOM 2422 O O . LEU A 1 301 ? 44.725 11.014 19.141 1.00 56.88 301 LEU A O 1
ATOM 2426 N N . LEU A 1 302 ? 45.801 9.079 19.519 1.00 54.53 302 LEU A N 1
ATOM 2427 C CA . LEU A 1 302 ? 47.034 9.454 18.812 1.00 54.53 302 LEU A CA 1
ATOM 2428 C C . LEU A 1 302 ? 46.949 9.301 17.282 1.00 54.53 302 LEU A C 1
ATOM 2430 O O . LEU A 1 302 ? 47.652 10.008 16.573 1.00 54.53 302 LEU A O 1
ATOM 2434 N N . ASN A 1 303 ? 46.043 8.471 16.758 1.00 48.75 303 ASN A N 1
ATOM 2435 C CA . ASN A 1 303 ? 45.910 8.229 15.310 1.00 48.75 303 ASN A CA 1
ATOM 2436 C C . ASN A 1 303 ? 44.921 9.176 14.595 1.00 48.75 303 ASN A C 1
ATOM 2438 O O . ASN A 1 303 ? 44.467 8.875 13.495 1.00 48.75 303 ASN A O 1
ATOM 2442 N N . SER A 1 304 ? 44.545 10.298 15.221 1.00 47.28 304 SER A N 1
ATOM 2443 C CA . SER A 1 304 ? 43.550 11.249 14.683 1.00 47.28 304 SER A CA 1
ATOM 2444 C C . SER A 1 304 ? 44.149 12.573 14.180 1.00 47.28 304 SER A C 1
ATOM 2446 O O . SER A 1 304 ? 43.402 13.522 13.951 1.00 47.28 304 SER A O 1
ATOM 2448 N N . GLN A 1 305 ? 45.472 12.675 14.039 1.00 46.88 305 GLN A N 1
ATOM 2449 C CA . GLN A 1 305 ? 46.135 13.862 13.493 1.00 46.88 305 GLN A CA 1
ATOM 2450 C C . GLN A 1 305 ? 47.022 13.471 12.316 1.00 46.88 305 GLN A C 1
ATOM 2452 O O . GLN A 1 305 ? 48.182 13.153 12.516 1.00 46.88 305 GLN A O 1
ATOM 2457 N N . ASP A 1 306 ? 46.446 13.476 11.115 1.00 40.56 306 ASP A N 1
ATOM 2458 C CA . ASP A 1 306 ? 47.126 13.897 9.889 1.00 40.56 306 ASP A CA 1
ATOM 2459 C C . ASP A 1 306 ? 46.081 14.185 8.796 1.00 40.56 306 ASP A C 1
ATOM 2461 O O . ASP A 1 306 ? 45.058 13.506 8.711 1.00 40.56 306 ASP A O 1
ATOM 2465 N N . GLU A 1 307 ? 46.386 15.210 7.993 1.00 35.72 307 GLU A N 1
ATOM 2466 C CA . GLU A 1 307 ? 45.668 15.819 6.853 1.00 35.72 307 GLU A CA 1
ATOM 2467 C C . GLU A 1 307 ? 45.014 17.203 7.097 1.00 35.72 307 GLU A C 1
ATOM 2469 O O . GLU A 1 307 ? 44.101 17.411 7.896 1.00 35.72 307 GLU A O 1
ATOM 2474 N N . ASN A 1 308 ? 45.574 18.162 6.350 1.00 39.53 308 ASN A N 1
ATOM 2475 C CA . ASN A 1 308 ? 45.416 19.618 6.332 1.00 39.53 308 ASN A CA 1
ATOM 2476 C C . ASN A 1 308 ? 44.053 20.108 5.801 1.00 39.53 308 ASN A C 1
ATOM 2478 O O . ASN A 1 308 ? 43.492 19.462 4.925 1.00 39.53 308 ASN A O 1
ATOM 2482 N N . ILE A 1 309 ? 43.602 21.304 6.244 1.00 36.38 309 ILE A N 1
ATOM 2483 C CA . ILE A 1 309 ? 42.919 22.408 5.494 1.00 36.38 309 ILE A CA 1
ATOM 2484 C C . ILE A 1 309 ? 42.433 23.492 6.508 1.00 36.38 309 ILE A C 1
ATOM 2486 O O . ILE A 1 309 ? 42.118 23.147 7.649 1.00 36.38 309 ILE A O 1
ATOM 2490 N N . PRO A 1 310 ? 42.424 24.807 6.165 1.00 35.84 310 PRO A N 1
ATOM 2491 C CA . PRO A 1 310 ? 42.526 25.909 7.128 1.00 35.84 310 PRO A CA 1
ATOM 2492 C C . PRO A 1 310 ? 41.183 26.358 7.738 1.00 35.84 310 PRO A C 1
ATOM 2494 O O . PRO A 1 310 ? 40.114 26.179 7.159 1.00 35.84 310 PRO A O 1
ATOM 2497 N N . GLY A 1 311 ? 41.277 26.920 8.950 1.00 33.81 311 GLY A N 1
ATOM 2498 C CA . GLY A 1 311 ? 40.202 26.994 9.949 1.00 33.81 311 GLY A CA 1
ATOM 2499 C C . GLY A 1 311 ? 39.134 28.084 9.801 1.00 33.81 311 GLY A C 1
ATOM 2500 O O . GLY A 1 311 ? 39.150 28.895 8.876 1.00 33.81 311 GLY A O 1
ATOM 2501 N N . PRO A 1 312 ? 38.228 28.139 10.797 1.00 35.00 312 PRO A N 1
ATOM 2502 C CA . PRO A 1 312 ? 37.884 29.433 11.380 1.00 35.00 312 PRO A CA 1
ATOM 2503 C C . PRO A 1 312 ? 37.808 29.435 12.922 1.00 35.00 312 PRO A C 1
ATOM 2505 O O . PRO A 1 312 ? 37.411 28.466 13.562 1.00 35.00 312 PRO A O 1
ATOM 2508 N N . SER A 1 313 ? 38.161 30.603 13.468 1.00 35.22 313 SER A N 1
ATOM 2509 C CA . SER A 1 313 ? 37.664 31.253 14.694 1.00 35.22 313 SER A CA 1
ATOM 2510 C C . SER A 1 313 ? 37.509 30.442 15.993 1.00 35.22 313 SER A C 1
ATOM 2512 O O . SER A 1 313 ? 36.599 29.638 16.179 1.00 35.22 313 SER A O 1
ATOM 2514 N N . THR A 1 314 ? 38.360 30.828 16.939 1.00 41.06 314 THR A N 1
ATOM 2515 C CA . THR A 1 314 ? 38.350 30.647 18.394 1.00 41.06 314 THR A CA 1
ATOM 2516 C C . THR A 1 314 ? 36.961 30.716 19.045 1.00 41.06 314 THR A C 1
ATOM 2518 O O . THR A 1 314 ? 36.315 31.760 19.018 1.00 41.06 314 THR A O 1
ATOM 2521 N N . ILE A 1 315 ? 36.556 29.646 19.742 1.00 35.72 315 ILE A N 1
ATOM 2522 C CA . ILE A 1 315 ? 35.567 29.700 20.830 1.00 35.72 315 ILE A CA 1
ATOM 2523 C C . ILE A 1 315 ? 36.094 28.876 22.012 1.00 35.72 315 ILE A C 1
ATOM 2525 O O . ILE A 1 315 ? 36.532 27.735 21.862 1.00 35.72 315 ILE A O 1
ATOM 2529 N N . ASN A 1 316 ? 36.081 29.515 23.180 1.00 36.44 316 ASN A N 1
ATOM 2530 C CA . ASN A 1 316 ? 36.598 29.038 24.456 1.00 36.44 316 ASN A CA 1
ATOM 2531 C C . ASN A 1 316 ? 35.940 27.729 24.918 1.00 36.44 316 ASN A C 1
ATOM 2533 O O . ASN A 1 316 ? 34.729 27.542 24.809 1.00 36.44 316 ASN A O 1
ATOM 2537 N N . LYS A 1 317 ? 36.764 26.836 25.475 1.00 35.41 317 LYS A N 1
ATOM 2538 C CA . LYS A 1 317 ? 36.343 25.609 26.155 1.00 35.41 317 LYS A CA 1
ATOM 2539 C C . LYS A 1 317 ? 35.909 25.947 27.582 1.00 35.41 317 LYS A C 1
ATOM 2541 O O . LYS A 1 317 ? 36.759 26.268 28.405 1.00 35.41 317 LYS A O 1
ATOM 2546 N N . GLU A 1 318 ? 34.629 25.773 27.885 1.00 35.97 318 GLU A N 1
ATOM 2547 C CA . GLU A 1 318 ? 34.158 25.554 29.255 1.00 35.97 318 GLU A CA 1
ATOM 2548 C C . GLU A 1 318 ? 33.640 24.118 29.397 1.00 35.97 318 GLU A C 1
ATOM 2550 O O . GLU A 1 318 ? 33.003 23.554 28.506 1.00 35.97 318 GLU A O 1
ATOM 2555 N N . THR A 1 319 ? 34.011 23.493 30.509 1.00 40.09 319 THR A N 1
ATOM 2556 C CA . THR A 1 319 ? 33.752 22.096 30.863 1.00 40.09 319 THR A CA 1
ATOM 2557 C C . THR A 1 319 ? 32.294 21.885 31.301 1.00 40.09 319 THR A C 1
ATOM 2559 O O . THR A 1 319 ? 31.732 22.741 31.981 1.00 40.09 319 THR A O 1
ATOM 2562 N N . PRO A 1 320 ? 31.649 20.739 30.989 1.00 38.59 320 PRO A N 1
ATOM 2563 C CA . PRO A 1 320 ? 30.281 20.496 31.425 1.00 38.59 320 PRO A CA 1
ATOM 2564 C C . PRO A 1 320 ? 30.257 19.897 32.836 1.00 38.59 320 PRO A C 1
ATOM 2566 O O . PRO A 1 320 ? 30.733 18.785 33.086 1.00 38.59 320 PRO A O 1
ATOM 2569 N N . THR A 1 321 ? 29.659 20.639 33.763 1.00 41.53 321 THR A N 1
ATOM 2570 C CA . THR A 1 321 ? 29.242 20.159 35.082 1.00 41.53 321 THR A CA 1
ATOM 2571 C C . THR A 1 321 ? 27.993 19.277 34.981 1.00 41.53 321 THR A C 1
ATOM 2573 O O . THR A 1 321 ? 27.198 19.338 34.042 1.00 41.53 321 THR A O 1
ATOM 2576 N N . LYS A 1 322 ? 27.869 18.365 35.948 1.00 38.34 322 LYS A N 1
ATOM 2577 C CA . LYS A 1 322 ? 26.889 17.277 35.990 1.00 38.34 322 LYS A CA 1
ATOM 2578 C C . LYS A 1 322 ? 25.451 17.766 36.244 1.00 38.34 322 LYS A C 1
ATOM 2580 O O . LYS A 1 322 ? 25.215 18.729 36.960 1.00 38.34 322 LYS A O 1
ATOM 2585 N N . SER A 1 323 ? 24.520 16.953 35.738 1.00 43.38 323 SER A N 1
ATOM 2586 C CA . SER A 1 323 ? 23.114 16.765 36.138 1.00 43.38 323 SER A CA 1
ATOM 2587 C C . SER A 1 323 ? 22.114 17.916 35.962 1.00 43.38 323 SER A C 1
ATOM 2589 O O . SER A 1 323 ? 21.932 18.753 36.837 1.00 43.38 323 SER A O 1
ATOM 2591 N N . SER A 1 324 ? 21.282 17.804 34.922 1.00 34.75 324 SER A N 1
ATOM 2592 C CA . SER A 1 324 ? 19.841 18.054 35.038 1.00 34.75 324 SER A CA 1
ATOM 2593 C C . SER A 1 324 ? 19.111 17.359 33.890 1.00 34.75 324 SER A C 1
ATOM 2595 O O . SER A 1 324 ? 19.414 17.587 32.721 1.00 34.75 324 SER A O 1
ATOM 2597 N N . ARG A 1 325 ? 18.139 16.496 34.208 1.00 47.22 325 ARG A N 1
ATOM 2598 C CA . ARG A 1 325 ? 17.149 16.013 33.238 1.00 47.22 325 ARG A CA 1
ATOM 2599 C C . ARG A 1 325 ? 16.300 17.211 32.799 1.00 47.22 325 ARG A C 1
ATOM 2601 O O . ARG A 1 325 ? 15.257 17.475 33.387 1.00 47.22 325 ARG A O 1
ATOM 2608 N N . ARG A 1 326 ? 16.723 17.932 31.764 1.00 40.72 326 ARG A N 1
ATOM 2609 C CA . ARG A 1 326 ? 15.857 18.860 31.032 1.00 40.72 326 ARG A CA 1
ATOM 2610 C C . ARG A 1 326 ? 15.607 18.292 29.644 1.00 40.72 326 ARG A C 1
ATOM 2612 O O . ARG A 1 326 ? 16.537 17.957 28.917 1.00 40.72 326 ARG A O 1
ATOM 2619 N N . ARG A 1 327 ? 14.323 18.151 29.306 1.00 44.94 327 ARG A N 1
ATOM 2620 C CA . ARG A 1 327 ? 13.859 17.918 27.933 1.00 44.94 327 ARG A CA 1
ATOM 2621 C C . ARG A 1 327 ? 14.516 18.964 27.021 1.00 44.94 327 ARG A C 1
ATOM 2623 O O . ARG A 1 327 ? 14.677 20.097 27.479 1.00 44.94 327 ARG A O 1
ATOM 2630 N N . PRO A 1 328 ? 14.858 18.643 25.763 1.00 41.38 328 PRO A N 1
ATOM 2631 C CA . PRO A 1 328 ? 15.261 19.673 24.822 1.00 41.38 328 PRO A CA 1
ATOM 2632 C C . PRO A 1 328 ? 14.096 20.656 24.696 1.00 41.38 328 PRO A C 1
ATOM 2634 O O . PRO A 1 328 ? 13.040 20.323 24.155 1.00 41.38 328 PRO A O 1
ATOM 2637 N N . ALA A 1 329 ? 14.264 21.854 25.258 1.00 46.25 329 ALA A N 1
ATOM 2638 C CA . ALA A 1 329 ? 13.439 22.986 24.900 1.00 46.25 329 ALA A CA 1
ATOM 2639 C C . ALA A 1 329 ? 13.786 23.268 23.442 1.00 46.25 329 ALA A C 1
ATOM 2641 O O . ALA A 1 329 ? 14.820 23.858 23.136 1.00 46.25 329 ALA A O 1
ATOM 2642 N N . VAL A 1 330 ? 12.962 22.745 22.536 1.00 49.03 330 VAL A N 1
ATOM 2643 C CA . VAL A 1 330 ? 12.950 23.194 21.152 1.00 49.03 330 VAL A CA 1
ATOM 2644 C C . VAL A 1 330 ? 12.672 24.685 21.242 1.00 49.03 330 VAL A C 1
ATOM 2646 O O . VAL A 1 330 ? 11.553 25.095 21.543 1.00 49.03 330 VAL A O 1
ATOM 2649 N N . VAL A 1 331 ? 13.713 25.496 21.063 1.00 49.16 331 VAL A N 1
ATOM 2650 C CA . VAL A 1 331 ? 13.558 26.921 20.810 1.00 49.16 331 VAL A CA 1
ATOM 2651 C C . VAL A 1 331 ? 12.852 26.988 19.465 1.00 49.16 331 VAL A C 1
ATOM 2653 O O . VAL A 1 331 ? 13.473 26.896 18.406 1.00 49.16 331 VAL A O 1
ATOM 2656 N N . VAL A 1 332 ? 11.522 27.026 19.516 1.00 50.41 332 VAL A N 1
ATOM 2657 C CA . VAL A 1 332 ? 10.677 27.308 18.367 1.00 50.41 332 VAL A CA 1
ATOM 2658 C C . VAL A 1 332 ? 11.072 28.713 17.939 1.00 50.41 332 VAL A C 1
ATOM 2660 O O . VAL A 1 332 ? 10.640 29.693 18.541 1.00 50.41 332 VAL A O 1
ATOM 2663 N N . LYS A 1 333 ? 11.954 28.821 16.939 1.00 56.91 333 LYS A N 1
ATOM 2664 C CA . LYS A 1 333 ? 12.127 30.074 16.204 1.00 56.91 333 LYS A CA 1
ATOM 2665 C C . LYS A 1 333 ? 10.727 30.456 15.742 1.00 56.91 333 LYS A C 1
ATOM 2667 O O . LYS A 1 333 ? 10.095 29.679 15.025 1.00 56.91 333 LYS A O 1
ATOM 2672 N N . SER A 1 334 ? 10.213 31.576 16.243 1.00 54.59 334 SER A N 1
ATOM 2673 C CA . SER A 1 334 ? 8.877 32.056 15.915 1.00 54.59 334 SER A CA 1
ATOM 2674 C C . SER A 1 334 ? 8.728 32.052 14.395 1.00 54.59 334 SER A C 1
ATOM 2676 O O . SER A 1 334 ? 9.519 32.671 13.688 1.00 54.59 334 SER A O 1
ATOM 2678 N N . LEU A 1 335 ? 7.733 31.323 13.887 1.00 54.78 335 LEU A N 1
ATOM 2679 C CA . LEU A 1 335 ? 7.475 31.118 12.454 1.00 54.78 335 LEU A CA 1
ATOM 2680 C C . LEU A 1 335 ? 7.153 32.414 11.684 1.00 54.78 335 LEU A C 1
ATOM 2682 O O . LEU A 1 335 ? 6.914 32.360 10.480 1.00 54.78 335 LEU A O 1
ATOM 2686 N N . THR A 1 336 ? 7.171 33.563 12.359 1.00 57.69 336 THR A N 1
ATOM 2687 C CA . THR A 1 336 ? 6.769 34.889 11.883 1.00 57.69 336 THR A CA 1
ATOM 2688 C C . THR A 1 336 ? 7.578 35.414 10.699 1.00 57.69 336 THR A C 1
ATOM 2690 O O . THR A 1 336 ? 7.101 36.319 10.027 1.00 57.69 336 THR A O 1
ATOM 2693 N N . SER A 1 337 ? 8.755 34.855 10.400 1.00 60.03 337 SER A N 1
ATOM 2694 C CA . SER A 1 337 ? 9.580 35.268 9.253 1.00 60.03 337 SER A CA 1
ATOM 2695 C C . SER A 1 337 ? 9.527 34.323 8.048 1.00 60.03 337 SER A C 1
ATOM 2697 O O . SER A 1 337 ? 10.234 34.552 7.071 1.00 60.03 337 SER A O 1
ATOM 2699 N N . SER A 1 338 ? 8.718 33.258 8.085 1.00 80.00 338 SER A N 1
ATOM 2700 C CA . SER A 1 338 ? 8.588 32.351 6.936 1.00 80.00 338 SER A CA 1
ATOM 2701 C C . SER A 1 338 ? 7.546 32.850 5.929 1.00 80.00 338 SER A C 1
ATOM 2703 O O . SER A 1 338 ? 6.468 33.302 6.316 1.00 80.00 338 SER A O 1
ATOM 2705 N N . ASP A 1 339 ? 7.807 32.666 4.631 1.00 78.44 339 ASP A N 1
ATOM 2706 C CA . ASP A 1 339 ? 6.843 32.952 3.549 1.00 78.44 339 ASP A CA 1
ATOM 2707 C C . ASP A 1 339 ? 5.493 32.244 3.752 1.00 78.44 339 ASP A C 1
ATOM 2709 O O . ASP A 1 339 ? 4.441 32.696 3.296 1.00 78.44 339 ASP A O 1
ATOM 2713 N N . ILE A 1 340 ? 5.520 31.113 4.459 1.00 77.44 340 ILE A N 1
ATOM 2714 C CA . ILE A 1 340 ? 4.335 30.345 4.831 1.00 77.44 340 ILE A CA 1
ATOM 2715 C C . ILE A 1 340 ? 3.503 31.118 5.860 1.00 77.44 340 ILE A C 1
ATOM 2717 O O . ILE A 1 340 ? 2.292 31.240 5.681 1.00 77.44 340 ILE A O 1
ATOM 2721 N N . ALA A 1 341 ? 4.124 31.694 6.891 1.00 78.75 341 ALA A N 1
ATOM 2722 C CA . ALA A 1 341 ? 3.418 32.511 7.876 1.00 78.75 341 ALA A CA 1
ATOM 2723 C C . ALA A 1 341 ? 2.814 33.778 7.257 1.00 78.75 341 ALA A C 1
ATOM 2725 O O . ALA A 1 341 ? 1.682 34.129 7.581 1.00 78.75 341 ALA A O 1
ATOM 2726 N N . ALA A 1 342 ? 3.496 34.403 6.292 1.00 81.88 342 ALA A N 1
ATOM 2727 C CA . ALA A 1 342 ? 2.942 35.540 5.555 1.00 81.88 342 ALA A CA 1
ATOM 2728 C C . ALA A 1 342 ? 1.659 35.171 4.782 1.00 81.88 342 ALA A C 1
ATOM 2730 O O . ALA A 1 342 ? 0.698 35.940 4.767 1.00 81.88 342 ALA A O 1
ATOM 2731 N N . LYS A 1 343 ? 1.606 33.976 4.174 1.00 88.12 343 LYS A N 1
ATOM 2732 C CA . LYS A 1 343 ? 0.390 33.467 3.513 1.00 88.12 343 LYS A CA 1
ATOM 2733 C C . LYS A 1 343 ? -0.737 33.177 4.506 1.00 88.12 343 LYS A C 1
ATOM 2735 O O . LYS A 1 343 ? -1.891 33.461 4.197 1.00 88.12 343 LYS A O 1
ATOM 2740 N N . PHE A 1 344 ? -0.414 32.642 5.684 1.00 91.38 344 PHE A N 1
ATOM 2741 C CA . PHE A 1 344 ? -1.406 32.407 6.738 1.00 91.38 344 PHE A CA 1
ATOM 2742 C C . PHE A 1 344 ? -1.997 33.708 7.281 1.00 91.38 344 PHE A C 1
ATOM 2744 O O . PHE A 1 344 ? -3.211 33.776 7.438 1.00 91.38 344 PHE A O 1
ATOM 2751 N N . ASN A 1 345 ? -1.175 34.739 7.492 1.00 88.25 345 ASN A N 1
ATOM 2752 C CA . ASN A 1 345 ? -1.654 36.048 7.942 1.00 88.25 345 ASN A CA 1
ATOM 2753 C C . ASN A 1 345 ? -2.617 36.668 6.920 1.00 88.25 345 ASN A C 1
ATOM 2755 O O . ASN A 1 345 ? -3.729 37.020 7.285 1.00 88.25 345 ASN A O 1
ATOM 2759 N N . LYS A 1 346 ? -2.271 36.648 5.623 1.00 91.62 346 LYS A N 1
ATOM 2760 C CA . LYS A 1 346 ? -3.174 37.124 4.555 1.00 91.62 346 LYS A CA 1
ATOM 2761 C C . LYS A 1 346 ? -4.518 36.392 4.527 1.00 91.62 346 LYS A C 1
ATOM 2763 O O . LYS A 1 346 ? -5.556 36.998 4.282 1.00 91.62 346 LYS A O 1
ATOM 2768 N N . LEU A 1 347 ? -4.506 35.078 4.753 1.00 92.31 347 LEU A N 1
ATOM 2769 C CA . LEU A 1 347 ? -5.732 34.278 4.802 1.00 92.31 347 LEU A CA 1
ATOM 2770 C C . LEU A 1 347 ? -6.573 34.617 6.039 1.00 92.31 347 LEU A C 1
ATOM 2772 O O . LEU A 1 347 ? -7.801 34.602 5.970 1.00 92.31 347 LEU A O 1
ATOM 2776 N N . LEU A 1 348 ? -5.916 34.918 7.158 1.00 91.56 348 LEU A N 1
ATOM 2777 C CA . LEU A 1 348 ? -6.563 35.337 8.394 1.00 91.56 348 LEU A CA 1
ATOM 2778 C C . LEU A 1 348 ? -7.230 36.708 8.222 1.00 91.56 348 LEU A C 1
ATOM 2780 O O . LEU A 1 348 ? -8.393 36.843 8.591 1.00 91.56 348 LEU A O 1
ATOM 2784 N N . ASP A 1 349 ? -6.561 37.652 7.559 1.00 93.00 349 ASP A N 1
ATOM 2785 C CA . ASP A 1 349 ? -7.125 38.963 7.215 1.00 93.00 349 ASP A CA 1
ATOM 2786 C C . ASP A 1 349 ? -8.375 38.818 6.329 1.00 93.00 349 ASP A C 1
ATOM 2788 O O . ASP A 1 349 ? -9.438 39.336 6.668 1.00 93.00 349 ASP A O 1
ATOM 2792 N N . CYS A 1 350 ? -8.308 37.996 5.270 1.00 94.62 350 CYS A N 1
ATOM 2793 C CA . CYS A 1 350 ? -9.469 37.716 4.409 1.00 94.62 350 CYS A CA 1
ATOM 2794 C C . CYS A 1 350 ? -10.646 37.103 5.191 1.00 94.62 350 CYS A C 1
ATOM 2796 O O . CYS A 1 350 ? -11.807 37.400 4.921 1.00 94.62 350 CYS A O 1
ATOM 2798 N N . ARG A 1 351 ? -10.371 36.226 6.167 1.00 93.69 351 ARG A N 1
ATOM 2799 C CA . ARG A 1 351 ? -11.423 35.644 7.016 1.00 93.69 351 ARG A CA 1
ATOM 2800 C C . ARG A 1 351 ? -12.059 36.682 7.931 1.00 93.69 351 ARG A C 1
ATOM 2802 O O . ARG A 1 351 ? -13.271 36.640 8.118 1.00 93.69 351 ARG A O 1
ATOM 2809 N N . LEU A 1 352 ? -11.266 37.589 8.499 1.00 95.06 352 LEU A N 1
ATOM 2810 C CA . LEU A 1 352 ? -11.784 38.664 9.343 1.00 95.06 352 LEU A CA 1
ATOM 2811 C C . LEU A 1 352 ? -12.684 39.616 8.548 1.00 95.06 352 LEU A C 1
ATOM 2813 O O . LEU A 1 352 ? -13.729 40.014 9.058 1.00 95.06 352 LEU A O 1
ATOM 2817 N N . GLU A 1 353 ? -12.336 39.915 7.295 1.00 95.50 353 GLU A N 1
ATOM 2818 C CA . GLU A 1 353 ? -13.178 40.722 6.402 1.00 95.50 353 GLU A CA 1
ATOM 2819 C C . GLU A 1 353 ? -14.532 40.061 6.118 1.00 95.50 353 GLU A C 1
ATOM 2821 O O . GLU A 1 353 ? -15.568 40.719 6.216 1.00 95.50 353 GLU A O 1
ATOM 2826 N N . ILE A 1 354 ? -14.546 38.753 5.837 1.00 95.44 354 ILE A N 1
ATOM 2827 C CA . ILE A 1 354 ? -15.790 37.999 5.614 1.00 95.44 354 ILE A CA 1
ATOM 2828 C C . ILE A 1 354 ? -16.681 38.050 6.860 1.00 95.44 354 ILE A C 1
ATOM 2830 O O . ILE A 1 354 ? -17.859 38.381 6.763 1.00 95.44 354 ILE A O 1
ATOM 2834 N N . VAL A 1 355 ? -16.113 37.795 8.042 1.00 96.31 355 VAL A N 1
ATOM 2835 C CA . VAL A 1 355 ? -16.867 37.829 9.306 1.00 96.31 355 VAL A CA 1
ATOM 2836 C C . VAL A 1 355 ? -17.409 39.233 9.595 1.00 96.31 355 VAL A C 1
ATOM 2838 O O . VAL A 1 355 ? -18.537 39.380 10.067 1.00 96.31 355 VAL A O 1
ATOM 2841 N N . ALA A 1 356 ? -16.638 40.282 9.297 1.00 95.00 356 ALA A N 1
ATOM 2842 C CA . ALA A 1 356 ? -17.096 41.659 9.453 1.00 95.00 356 ALA A CA 1
ATOM 2843 C C . ALA A 1 356 ? -18.270 41.985 8.514 1.00 95.00 356 ALA A C 1
ATOM 2845 O O . ALA A 1 356 ? -19.216 42.662 8.923 1.00 95.00 356 ALA A O 1
ATOM 2846 N N . TYR A 1 357 ? -18.234 41.477 7.279 1.00 96.44 357 TYR A N 1
ATOM 2847 C CA . TYR A 1 357 ? -19.326 41.626 6.321 1.00 96.44 357 TYR A CA 1
ATOM 2848 C C . TYR A 1 357 ? -20.598 40.903 6.786 1.00 96.44 357 TYR A C 1
ATOM 2850 O O . TYR A 1 357 ? -21.660 41.522 6.843 1.00 96.44 357 TYR A O 1
ATOM 2858 N N . GLU A 1 358 ? -20.486 39.639 7.202 1.00 94.75 358 GLU A N 1
ATOM 2859 C CA . GLU A 1 358 ? -21.612 38.851 7.726 1.00 94.75 358 GLU A CA 1
ATOM 2860 C C . GLU A 1 358 ? -22.248 39.515 8.952 1.00 94.75 358 GLU A C 1
ATOM 2862 O O . GLU A 1 358 ? -23.473 39.603 9.066 1.00 94.75 358 GLU A O 1
ATOM 2867 N N . LYS A 1 359 ? -21.421 40.051 9.858 1.00 95.38 359 LYS A N 1
ATOM 2868 C CA . LYS A 1 359 ? -21.901 40.791 11.028 1.00 95.38 359 LYS A CA 1
ATOM 2869 C C . LYS A 1 359 ? -22.714 42.022 10.620 1.00 95.38 359 LYS A C 1
ATOM 2871 O O . LYS A 1 359 ? -23.797 42.243 11.158 1.00 95.38 359 LYS A O 1
ATOM 2876 N N . LYS A 1 360 ? -22.221 42.800 9.653 1.00 96.00 360 LYS A N 1
ATOM 2877 C CA . LYS A 1 360 ? -22.915 43.993 9.151 1.00 96.00 360 LYS A CA 1
ATOM 2878 C C . LYS A 1 360 ? -24.246 43.637 8.486 1.00 96.00 360 LYS A C 1
ATOM 2880 O O . LYS A 1 360 ? -25.234 44.341 8.676 1.00 96.00 360 LYS A O 1
ATOM 2885 N N . GLU A 1 361 ? -24.288 42.542 7.733 1.00 94.88 361 GLU A N 1
ATOM 2886 C CA . GLU A 1 361 ? -25.522 42.052 7.116 1.00 94.88 361 GLU A CA 1
ATOM 2887 C C . GLU A 1 361 ? -26.559 41.644 8.176 1.00 94.88 361 GLU A C 1
ATOM 2889 O O . GLU A 1 361 ? -27.737 41.995 8.071 1.00 94.88 361 GLU A O 1
ATOM 2894 N N . LEU A 1 362 ? -26.131 40.952 9.235 1.00 94.06 362 LEU A N 1
ATOM 2895 C CA . LEU A 1 362 ? -27.005 40.582 10.350 1.00 94.06 362 LEU A CA 1
ATOM 2896 C C . LEU A 1 362 ? -27.566 41.810 11.077 1.00 94.06 362 LEU A C 1
ATOM 2898 O O . LEU A 1 362 ? -28.761 41.848 11.368 1.00 94.06 362 LEU A O 1
ATOM 2902 N N . GLU A 1 363 ? -26.742 42.828 11.325 1.00 94.75 363 GLU A N 1
ATOM 2903 C CA . GLU A 1 363 ? -27.183 44.086 11.940 1.00 94.75 363 GLU A CA 1
ATOM 2904 C C . GLU A 1 363 ? -28.232 44.806 11.077 1.00 94.75 363 GLU A C 1
ATOM 2906 O O . GLU A 1 363 ? -29.258 45.251 11.594 1.00 94.75 363 GLU A O 1
ATOM 2911 N N . GLN A 1 364 ? -28.039 44.842 9.755 1.00 93.69 364 GLN A N 1
ATOM 2912 C CA . GLN A 1 364 ? -29.022 45.403 8.821 1.00 93.69 364 GLN A CA 1
ATOM 2913 C C . GLN A 1 364 ? -30.342 44.622 8.830 1.00 93.69 364 GLN A C 1
ATOM 2915 O O . GLN A 1 364 ? -31.417 45.224 8.840 1.00 93.69 364 GLN A O 1
ATOM 2920 N N . ARG A 1 365 ? -30.288 43.284 8.873 1.00 91.69 365 ARG A N 1
ATOM 2921 C CA . ARG A 1 365 ? -31.490 42.438 8.973 1.00 91.69 365 ARG A CA 1
ATOM 2922 C C . ARG A 1 365 ? -32.246 42.673 10.279 1.00 91.69 365 ARG A C 1
ATOM 2924 O O . ARG A 1 365 ? -33.475 42.705 10.266 1.00 91.69 365 ARG A O 1
ATOM 2931 N N . LEU A 1 366 ? -31.536 42.864 11.391 1.00 90.56 366 LEU A N 1
ATOM 2932 C CA . LEU A 1 366 ? -32.151 43.173 12.684 1.00 90.56 366 LEU A CA 1
ATOM 2933 C C . LEU A 1 366 ? -32.857 44.535 12.670 1.00 90.56 366 LEU A C 1
ATOM 2935 O O . LEU A 1 366 ? -34.002 44.612 13.107 1.00 90.56 366 LEU A O 1
ATOM 2939 N N . GLN A 1 367 ? -32.231 45.572 12.106 1.00 90.00 367 GLN A N 1
ATOM 2940 C CA . GLN A 1 367 ? -32.849 46.900 11.957 1.00 90.00 367 GLN A CA 1
ATOM 2941 C C . GLN A 1 367 ? -34.077 46.878 11.029 1.00 90.00 367 GLN A C 1
ATOM 2943 O O . GLN A 1 367 ? -35.091 47.530 11.288 1.00 90.00 367 GLN A O 1
ATOM 2948 N N . HIS A 1 368 ? -34.026 46.095 9.950 1.00 86.25 368 HIS A N 1
ATOM 2949 C CA . HIS A 1 368 ? -35.178 45.914 9.060 1.00 86.25 368 HIS A CA 1
ATOM 2950 C C . HIS A 1 368 ? -36.338 45.180 9.745 1.00 86.25 368 HIS A C 1
ATOM 2952 O O . HIS A 1 368 ? -37.504 45.498 9.526 1.00 86.25 368 HIS A O 1
ATOM 2958 N N . ASN A 1 369 ? -36.036 44.206 10.603 1.00 82.81 369 ASN A N 1
ATOM 2959 C CA . ASN A 1 369 ? -37.060 43.491 11.359 1.00 82.81 369 ASN A CA 1
ATOM 2960 C C . ASN A 1 369 ? -37.657 44.345 12.488 1.00 82.81 369 ASN A C 1
ATOM 2962 O O . ASN A 1 369 ? -38.862 44.261 12.711 1.00 82.81 369 ASN A O 1
ATOM 2966 N N . SER A 1 370 ? -36.872 45.193 13.164 1.00 78.50 370 SER A N 1
ATOM 2967 C CA . SER A 1 370 ? -37.406 46.092 14.199 1.00 78.50 370 SER A CA 1
ATOM 2968 C C . SER A 1 370 ? -38.351 47.142 13.606 1.00 78.50 370 SER A C 1
ATOM 2970 O O . SER A 1 370 ? -39.451 47.334 14.111 1.00 78.50 370 SER A O 1
ATOM 2972 N N . THR A 1 371 ? -37.986 47.741 12.469 1.00 75.31 371 THR A N 1
ATOM 2973 C CA . THR A 1 371 ? -38.830 48.734 11.773 1.00 75.31 371 THR A CA 1
ATOM 2974 C C . THR A 1 371 ? -40.113 48.144 11.179 1.00 75.31 371 THR A C 1
ATOM 2976 O O . THR A 1 371 ? -41.095 48.863 11.010 1.00 75.31 371 THR A O 1
ATOM 2979 N N . LYS A 1 372 ? -40.141 46.837 10.881 1.00 73.56 372 LYS A N 1
ATOM 2980 C CA . LYS A 1 372 ? -41.361 46.116 10.480 1.00 73.56 372 LYS A CA 1
ATOM 2981 C C . LYS A 1 372 ? -42.328 45.833 11.629 1.00 73.56 372 LYS A C 1
ATOM 2983 O O . LYS A 1 372 ? -43.492 45.597 11.345 1.00 73.56 372 LYS A O 1
ATOM 2988 N N . HIS A 1 373 ? -41.859 45.805 12.875 1.00 66.75 373 HIS A N 1
ATOM 2989 C CA . HIS A 1 373 ? -42.705 45.560 14.048 1.00 66.75 373 HIS A CA 1
ATOM 2990 C C . HIS A 1 373 ? -43.229 46.850 14.703 1.00 66.75 373 HIS A C 1
ATOM 2992 O O . HIS A 1 373 ? -44.143 46.774 15.517 1.00 66.75 373 HIS A O 1
ATOM 2998 N N . GLU A 1 374 ? -42.678 48.017 14.350 1.00 61.31 374 GLU A N 1
ATOM 2999 C CA . GLU A 1 374 ? -43.149 49.338 14.808 1.00 61.31 374 GLU A CA 1
ATOM 3000 C C . GLU A 1 374 ? -44.199 49.990 13.883 1.00 61.31 374 GLU A C 1
ATOM 3002 O O . GLU A 1 374 ? -44.726 51.053 14.211 1.00 61.31 374 GLU A O 1
ATOM 3007 N N . LYS A 1 375 ? -44.518 49.369 12.741 1.00 48.88 375 LYS A N 1
ATOM 3008 C CA . LYS A 1 375 ? -45.648 49.728 11.869 1.00 48.88 375 LYS A CA 1
ATOM 3009 C C . LYS A 1 375 ? -46.721 48.660 11.962 1.00 48.88 375 LYS A C 1
ATOM 3011 O O . LYS A 1 375 ? -47.907 49.046 11.903 1.00 48.88 375 LYS A O 1
#

Sequence (375 aa):
MCQTWLADDAPININKIQLVYQVTRHSFLPADRVFGIIEKAIRRKTTIIQPQEYFDIFSEYTTVIKYPEFKVMDWKTEKIEILKGLPSWHFQISKSSRITILREKSLRGHKILVQGEMFYKSYTGTALSVTKKENKKTNAVTNQEKLKNWEKVAGEFNSVSLANIQRPIEVLKRFYENQKQELRKRCANKKMHIKGTGGDPPLPEINNPTEDLLLSIVNEKTVSGINIPFGGDVNSESEDEDEDMELEFVDTPEIGNQGPCTSTELSQDNIQKNKTWASYTPSDLAKKMSSPLKQKIANVLLNSQDENIPGPSTINKETPTKSSRRRPAVVVKSLTSSDIAAKFNKLLDCRLEIVAYEKKELEQRLQHNSTKHEK

Radius of gyration: 38.08 Å; Cα contacts (8 Å, |Δi|>4): 188; chains: 1; bounding box: 93×104×98 Å

InterPro domains:
  IPR028002 Myb/SANT-like DNA-binding domain 5 [PF13873] (134-188)

Foldseek 3Di:
DVLVCVVPPDDPPDFKDKDAQPDQPDPPDPVVVLVVVLVVVVVVDPDDDDPVVSVVSCVVRDDDDDPPVDDDDDPVVVCVLWFDDQVPDPDHPSQFRMKMWGWDQDPVGTAIWIWGDNDPPDPPTDTHGGTDPCNCPPVPDDPVNVVVVLVVVQVVVCVPPPPVDRDDSVRVVVVLVVLVVVLLVVLVVQLVVVVDPPPDPRDDPPDDVVSVVNCVVDDPCSRVHDQDVPDPSDPPPPPPDDDDDDDDDDDDDDDDDDDDDDDDDDDDDDDDDDDDPVPDDPVVPPDDDDPVVVVVVVVVVVPPDDDDDDDDDDDDDDDDDDDDPDDPPPPPPPCCPDPVVVVVVVVVVVVVVVVVVVVVVVVVVVVVVVVVVVD

Solvent-accessible surface area (backbone atoms only — not comparable to full-atom values): 24751 Å² total; per-residue (Å²): 101,76,74,54,38,36,87,74,72,48,59,90,86,66,41,70,47,78,49,74,42,95,45,89,93,54,85,84,48,75,65,56,57,54,51,53,50,50,50,52,54,52,70,70,48,91,74,82,92,53,78,63,58,55,54,55,59,45,47,78,81,40,93,78,81,60,85,80,83,58,85,88,71,65,65,75,60,53,45,60,68,47,36,54,59,72,87,76,46,98,51,60,72,92,59,32,29,22,39,39,40,36,55,42,89,47,101,89,44,79,42,64,27,41,24,51,21,66,44,86,85,59,84,81,53,68,69,44,66,53,53,47,95,70,55,72,86,80,61,80,64,52,76,64,54,53,49,54,52,43,51,50,53,32,51,56,52,46,73,67,44,87,57,96,66,77,64,55,54,67,59,56,53,51,51,52,54,50,50,56,51,50,50,40,51,50,49,47,50,53,55,50,56,73,70,51,93,69,87,69,79,82,79,80,84,79,86,50,75,69,53,57,57,48,53,75,72,45,64,58,62,80,52,81,46,83,88,45,98,87,43,102,74,64,76,80,74,77,76,86,70,93,73,83,87,85,86,85,84,77,91,76,82,89,79,87,82,89,80,83,88,82,77,81,86,75,78,95,78,80,94,74,76,94,73,60,83,91,75,68,55,83,73,76,73,70,66,80,81,56,71,71,61,55,56,57,52,54,57,59,65,65,75,74,78,85,89,89,82,87,86,83,82,93,76,86,89,78,82,88,78,84,88,75,100,66,76,86,75,75,78,73,70,73,60,80,83,39,75,65,41,54,52,51,51,54,51,50,52,55,50,52,52,52,52,53,50,54,52,53,52,51,52,53,52,52,54,54,53,51,60,62,72,78,108

Nearest PDB structures (foldseek):
  3f7f-assembly1_A  TM=6.343E-01  e=3.006E+00  Saccharomyces cerevisiae
  5i0k-assembly1_A-2  TM=4.502E-01  e=8.671E+00  Mycobacterium tuberculosis